Protein 2G84 (pdb70)

Sequence (371 aa):
MNNDALHIGLPPFLVQANNNEPRVLAAPEARMGYVLELVRRANIAADGGPFAAAVFERDSGLLIIAAGTNNRVVPGRCSAAHAEILALSLAQAKLDTHDLSADDGLPACELVTTSAEPCVMCFGAVIWSGVRSLVCAARSDDVVEAIGFFDEGPRPEENWMGGLEEARRGITVTTGLLRDAACALLREEYNACNNGVIIYNARCGHMNDALHIIGLPPFLVQANNEEPRVLAAPEARMGYVLELVRANIAADGGPFAAAVFEERDSGLLLIAAGTNNRVVPGRCSAAHAEILLALSLAQAKLDTHDLSSADGLPPACELVTSAEPCVMCFGAVIWSGVRSLVCAARRSDDDVEEAIGFDEGPRPEENWMGGLEARRGITVTTTGLLRDAACALLREYNAC

Radius of gyration: 19.65 Å; Cα contacts (8 Å, |Δi|>4): 923; chains: 2; bounding box: 45×40×55 Å

Organism: Nitrosomonas europaea (strain ATCC 19718 / CIP 103999 / KCTC 2705 / NBRC 14298) (NCBI:txid228410)

B-factor: mean 17.46, std 9.21, range [4.63, 61.55]

Solvent-accessible surface area: 14794 Å² total; per-residue (Å²): 133,109,77,1,10,62,9,41,16,15,116,38,0,26,116,3,31,80,87,119,68,95,35,79,46,76,92,38,15,0,24,16,0,10,98,10,2,131,18,0,40,91,25,116,3,9,2,30,0,0,0,0,0,37,90,111,56,0,64,9,5,1,0,0,0,18,22,17,98,52,37,114,3,6,6,0,33,1,13,8,0,0,5,1,11,0,0,17,97,52,93,22,58,43,0,58,31,159,76,49,47,27,0,15,0,0,3,5,6,7,0,6,0,0,0,0,0,3,0,18,52,0,12,1,95,6,0,12,0,0,0,87,11,112,22,3,79,89,35,66,62,65,8,14,37,46,15,174,107,22,50,25,24,0,85,91,106,31,7,72,27,70,42,29,25,63,93,125,49,3,16,53,25,7,162,99,43,75,82,51,91,61,142,151,190,53,80,218,83,61,103,72,87,80,1,9,31,9,36,19,15,98,38,0,38,96,3,11,69,81,133,64,95,39,72,51,75,87,42,10,0,24,17,0,13,111,8,2,107,31,0,38,78,26,116,7,8,1,26,0,0,0,0,0,35,95,113,51,0,67,16,8,0,0,0,0,15,19,18,83,44,27,93,3,7,8,0,35,1,13,8,0,0,4,1,12,0,0,48,102,55,84,21,52,43,0,42,30,152,75,40,72,17,0,14,0,1,2,5,4,10,0,7,0,0,0,0,0,3,0,16,48,0,14,3,89,4,0,8,0,0,0,95,16,94,19,4,102,85,25,71,66,72,6,17,35,43,15,170,105,22,62,19,20,0,99,94,103,49,7,82,27,65,46,21,35,63,72,112,46,3,14,47,33,8,152,86,74,87,93,138

Nearest PDB structures (foldseek):
  4lcp-assembly1_A  TM=1.002E+00  e=1.457E-38  Nitrosomonas europaea ATCC 19718
  7c3t-assembly1_B  TM=1.002E+00  e=2.987E-36  Nitrosomonas europaea ATCC 19718
  7c3u-assembly1_B  TM=1.003E+00  e=5.900E-36  Nitrosomonas europaea ATCC 19718
  4hrw-assembly1_B  TM=1.002E+00  e=7.104E-36  Nitrosomonas europaea ATCC 19718
  7c3s-assembly1_B  TM=1.000E+00  e=1.493E-35  Nitrosomonas europaea ATCC 19718

Secondary structure (DSSP, 8-state):
-TTEEEEE--HHHHHHHHS--B--SHHHHHHHHHHHHHHHHHTT--S-EEEEEETTT-BEEEEEE--TTTTT-TT--HHHHHHHHHHHHHT-S-TT-TTSPPEEEEEEE---HHHHHHHHHH--SEEEEEE-HHHHHHTT-----PPTTHHHHHHHTT-EEE--TTHHHHHHHHHHHHHH-SSS--TT-/--BTTEEEEE--HHHHHHHHS--B--SHHHHHHHHHHHHHHHHHTT--S-EEEEEETTT-BEEEEEE--TTTTT-TT--HHHHHHHHHHHHHT-S-TTSTTSPPEEEEEEEPPPHHHHHHHHHH--SEEEEEE-HHHHHTTT-----PPTTHHHHHHHTT-EEE--TTHHHHHHHHHHHHH-

Structure (mmCIF, N/CA/C/O backbone):
data_2G84
#
_entry.id   2G84
#
_cell.length_a   38.354
_cell.length_b   73.789
_cell.length_c   110.370
_cell.angle_alpha   90.00
_cell.angle_beta   90.00
_cell.angle_gamma   90.00
#
_symmetry.space_group_name_H-M   'P 21 21 21'
#
loop_
_entity.id
_entity.type
_entity.pdbx_description
1 polymer 'Cytidine and deoxycytidylate deaminase zinc-binding region'
2 non-polymer 'ZINC ION'
3 non-polymer 1,2-ETHANEDIOL
4 non-polymer BETA-MERCAPTOETHANOL
5 non-polymer 'SODIUM ION'
6 water water
#
loop_
_atom_site.group_PDB
_atom_site.id
_atom_site.type_symbol
_atom_site.label_atom_id
_atom_site.label_alt_id
_atom_site.label_comp_id
_atom_site.label_asym_id
_atom_site.label_entity_id
_atom_site.label_seq_id
_atom_site.pdbx_PDB_ins_code
_atom_site.Cartn_x
_atom_site.Cartn_y
_atom_site.Cartn_z
_atom_site.occupancy
_atom_site.B_iso_or_equiv
_atom_site.auth_seq_id
_atom_site.auth_comp_id
_atom_site.auth_asym_id
_atom_site.auth_atom_id
_atom_site.pdbx_PDB_model_num
ATOM 1 N N . MET A 1 3 ? 12.522 48.178 32.974 1.00 28.28 1 MET A N 1
ATOM 2 C CA . MET A 1 3 ? 12.698 49.452 32.219 1.00 27.96 1 MET A CA 1
ATOM 3 C C . MET A 1 3 ? 13.053 49.116 30.791 1.00 27.61 1 MET A C 1
ATOM 4 O O . MET A 1 3 ? 13.816 48.183 30.543 1.00 27.43 1 MET A O 1
ATOM 9 N N . ASN A 1 4 ? 12.542 49.874 29.827 1.00 26.60 2 ASN A N 1
ATOM 10 C CA A ASN A 1 4 ? 12.764 49.547 28.424 0.60 25.96 2 ASN A CA 1
ATOM 11 C CA B ASN A 1 4 ? 12.802 49.472 28.444 0.40 25.86 2 ASN A CA 1
ATOM 12 C C . ASN A 1 4 ? 14.194 49.854 27.921 1.00 24.68 2 ASN A C 1
ATOM 13 O O . ASN A 1 4 ? 14.606 49.373 26.873 1.00 24.94 2 ASN A O 1
ATOM 22 N N . ASP A 1 5 ? 14.944 50.672 28.665 1.00 20.86 3 ASP A N 1
ATOM 23 C CA . ASP A 1 5 ? 16.268 51.097 28.185 1.00 18.90 3 ASP A CA 1
ATOM 24 C C . ASP A 1 5 ? 17.414 50.864 29.133 1.00 16.45 3 ASP A C 1
ATOM 25 O O . ASP A 1 5 ? 18.463 51.513 29.025 1.00 16.52 3 ASP A O 1
ATOM 30 N N . ALA A 1 6 ? 17.255 49.934 30.073 1.00 14.46 4 ALA A N 1
ATOM 31 C CA . ALA A 1 6 ? 18.359 49.712 31.028 1.00 13.79 4 ALA A CA 1
ATOM 32 C C . ALA A 1 6 ? 18.129 48.428 31.783 1.00 13.81 4 ALA A C 1
ATOM 33 O O . ALA A 1 6 ? 16.986 47.999 31.910 1.00 14.14 4 ALA A O 1
ATOM 35 N N . LEU A 1 7 ? 19.221 47.867 32.309 1.00 13.38 5 LEU A N 1
ATOM 36 C CA . LEU A 1 7 ? 19.081 46.892 33.378 1.00 13.13 5 LEU A CA 1
ATOM 37 C C . LEU A 1 7 ? 19.114 47.714 34.654 1.00 13.53 5 LEU A C 1
ATOM 38 O O . LEU A 1 7 ? 20.064 48.463 34.875 1.00 15.30 5 LEU A O 1
ATOM 43 N N . HIS A 1 8 ? 18.073 47.575 35.455 1.00 13.38 6 HIS A N 1
ATOM 44 C CA . HIS A 1 8 ? 17.910 48.430 36.623 1.00 13.95 6 HIS A CA 1
ATOM 45 C C . HIS A 1 8 ? 17.524 47.575 37.804 1.00 14.55 6 HIS A C 1
ATOM 46 O O . HIS A 1 8 ? 16.399 47.047 37.859 1.00 17.20 6 HIS A O 1
ATOM 53 N N . ILE A 1 9 ? 18.461 47.421 38.740 1.00 14.29 7 ILE A N 1
ATOM 54 C CA . ILE A 1 9 ? 18.237 46.622 39.940 1.00 14.65 7 ILE A CA 1
ATOM 55 C C . ILE A 1 9 ? 18.094 47.622 41.114 1.00 14.06 7 ILE A C 1
ATOM 56 O O . ILE A 1 9 ? 19.063 48.240 41.539 1.00 14.67 7 ILE A O 1
ATOM 61 N N . GLY A 1 10 ? 16.860 47.837 41.553 1.00 15.60 8 GLY A N 1
ATOM 62 C CA . GLY A 1 10 ? 16.581 48.746 42.668 1.00 15.51 8 GLY A CA 1
ATOM 63 C C . GLY A 1 10 ? 17.156 48.215 43.973 1.00 14.50 8 GLY A C 1
ATOM 64 O O . GLY A 1 10 ? 17.229 46.988 44.205 1.00 16.96 8 GLY A O 1
ATOM 65 N N . LEU A 1 11 ? 17.579 49.145 44.829 1.00 13.76 9 LEU A N 1
ATOM 66 C CA . LEU A 1 11 ? 18.114 48.763 46.144 1.00 12.60 9 LEU A CA 1
ATOM 67 C C . LEU A 1 11 ? 17.082 49.127 47.215 1.00 12.34 9 LEU A C 1
ATOM 68 O O . LEU A 1 11 ? 16.508 50.210 47.157 1.00 13.71 9 LEU A O 1
ATOM 73 N N . PRO A 1 12 ? 16.866 48.239 48.197 1.00 11.86 10 PRO A N 1
ATOM 74 C CA . PRO A 1 12 ? 15.964 48.584 49.316 1.00 12.34 10 PRO A CA 1
ATOM 75 C C . PRO A 1 12 ? 16.526 49.757 50.126 1.00 11.47 10 PRO A C 1
ATOM 76 O O . PRO A 1 12 ? 17.754 50.001 50.124 1.00 11.54 10 PRO A O 1
ATOM 80 N N . PRO A 1 13 ? 15.662 50.485 50.838 1.00 11.73 11 PRO A N 1
ATOM 81 C CA . PRO A 1 13 ? 16.166 51.647 51.603 1.00 11.61 11 PRO A CA 1
ATOM 82 C C . PRO A 1 13 ? 17.350 51.365 52.523 1.00 11.62 11 PRO A C 1
ATOM 83 O O . PRO A 1 13 ? 18.267 52.184 52.541 1.00 10.95 11 PRO A O 1
ATOM 87 N N . PHE A 1 14 ? 17.387 50.239 53.244 1.00 10.20 12 PHE A N 1
ATOM 88 C CA . PHE A 1 14 ? 18.549 50.021 54.123 1.00 10.44 12 PHE A CA 1
ATOM 89 C C . PHE A 1 14 ? 19.840 49.954 53.328 1.00 10.46 12 PHE A C 1
ATOM 90 O O . PHE A 1 14 ? 20.895 50.316 53.841 1.00 10.53 12 PHE A O 1
ATOM 98 N N . LEU A 1 15 ? 19.760 49.457 52.089 1.00 9.81 13 LEU A N 1
ATOM 99 C CA . LEU A 1 15 ? 20.963 49.278 51.282 1.00 9.99 13 LEU A CA 1
ATOM 100 C C . LEU A 1 15 ? 21.355 50.606 50.653 1.00 10.32 13 LEU A C 1
ATOM 101 O O . LEU A 1 15 ? 22.550 50.903 50.530 1.00 11.58 13 LEU A O 1
ATOM 106 N N . VAL A 1 16 ? 20.376 51.457 50.325 1.00 10.11 14 VAL A N 1
ATOM 107 C CA . VAL A 1 16 ? 20.688 52.834 49.937 1.00 10.50 14 VAL A CA 1
ATOM 108 C C . VAL A 1 16 ? 21.376 53.563 51.104 1.00 10.60 14 VAL A C 1
ATOM 109 O O . VAL A 1 16 ? 22.401 54.246 50.918 1.00 11.70 14 VAL A O 1
ATOM 113 N N . GLN A 1 17 ? 20.82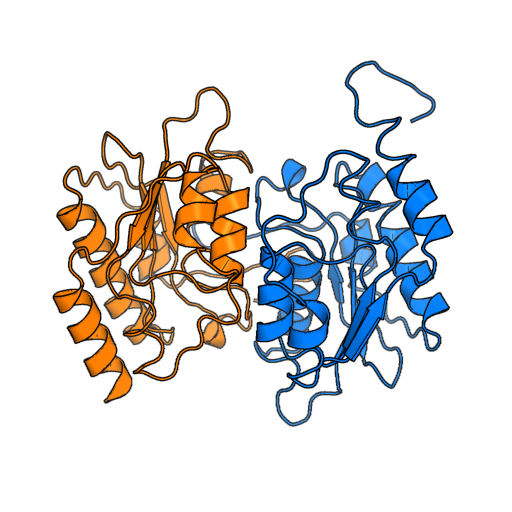5 53.422 52.312 1.00 10.34 15 GLN A N 1
ATOM 114 C CA . GLN A 1 17 ? 21.431 54.030 53.492 1.00 10.88 15 GLN A CA 1
ATOM 115 C C . GLN A 1 17 ? 22.901 53.556 53.644 1.00 11.15 15 GLN A C 1
ATOM 116 O O . GLN A 1 17 ? 23.791 54.355 53.908 1.00 12.57 15 GLN A O 1
ATOM 122 N N . ALA A 1 18 ? 23.133 52.247 53.476 1.00 10.73 16 ALA A N 1
ATOM 123 C CA . ALA A 1 18 ? 24.478 51.679 53.645 1.00 11.17 16 ALA A CA 1
ATOM 124 C C . ALA A 1 18 ? 25.450 52.285 52.646 1.00 12.42 16 ALA A C 1
ATOM 125 O O . ALA A 1 18 ? 26.612 52.514 52.978 1.00 14.45 16 ALA A O 1
ATOM 127 N N . ASN A 1 19 ? 24.973 52.509 51.411 1.00 11.25 17 ASN A N 1
ATOM 128 C CA A ASN A 1 19 ? 25.796 53.011 50.309 0.60 12.06 17 ASN A CA 1
ATOM 129 C CA B ASN A 1 19 ? 25.852 53.035 50.377 0.40 12.64 17 ASN A CA 1
ATOM 130 C C . ASN A 1 19 ? 25.980 54.539 50.377 1.00 13.44 17 ASN A C 1
ATOM 131 O O . ASN A 1 19 ? 26.867 55.070 49.713 1.00 16.19 17 ASN A O 1
ATOM 140 N N . ASN A 1 20 ? 25.156 55.216 51.169 1.00 12.46 18 ASN A N 1
ATOM 141 C CA . ASN A 1 20 ? 25.251 56.675 51.274 1.00 13.10 18 ASN A CA 1
ATOM 142 C C . ASN A 1 20 ? 26.167 57.145 52.391 1.00 14.49 18 ASN A C 1
ATOM 143 O O . ASN A 1 20 ? 26.769 58.216 52.264 1.00 17.36 18 ASN A O 1
ATOM 148 N N . GLU A 1 21 ? 26.242 56.395 53.482 1.00 15.17 19 GLU A N 1
ATOM 149 C CA . GLU A 1 21 ? 26.914 56.887 54.667 1.00 16.14 19 GLU A CA 1
ATOM 150 C C . GLU A 1 21 ? 28.416 56.570 54.711 1.00 14.30 19 GLU A C 1
ATOM 151 O O . GLU A 1 21 ? 28.799 55.400 54.568 1.00 14.64 19 GLU A O 1
ATOM 157 N N . PRO A 1 22 ? 29.292 57.611 54.812 1.00 15.40 20 PRO A N 1
ATOM 158 C CA . PRO A 1 22 ? 30.697 57.275 55.014 1.00 14.54 20 PRO A CA 1
ATOM 159 C C . PRO A 1 22 ? 30.939 56.374 56.251 1.00 14.54 20 PRO A C 1
ATOM 160 O O . PRO A 1 22 ? 30.403 56.598 57.339 1.00 15.30 20 PRO A O 1
ATOM 164 N N . ARG A 1 23 ? 31.808 55.378 56.098 1.00 11.34 21 ARG A N 1
ATOM 165 C CA . ARG A 1 23 ? 32.043 54.418 57.166 1.00 12.17 21 ARG A CA 1
ATOM 166 C C . ARG A 1 23 ? 33.431 53.841 56.961 1.00 11.04 21 ARG A C 1
ATOM 167 O O . ARG A 1 23 ? 33.802 53.458 55.833 1.00 10.72 21 ARG A O 1
ATOM 175 N N . VAL A 1 24 ? 34.154 53.723 58.058 1.00 11.05 22 VAL A N 1
ATOM 176 C CA . VAL A 1 24 ? 35.531 53.174 58.017 1.00 10.86 22 VAL A CA 1
ATOM 177 C C . VAL A 1 24 ? 35.631 52.070 59.069 1.00 11.08 22 VAL A C 1
ATOM 178 O O . VAL A 1 24 ? 35.287 52.303 60.252 1.00 12.43 22 VAL A O 1
ATOM 182 N N . LEU A 1 25 ? 35.996 50.861 58.651 1.00 10.08 23 LEU A N 1
ATOM 183 C CA . LEU A 1 25 ? 36.038 49.706 59.569 1.00 10.82 23 LEU A CA 1
ATOM 184 C C . LEU A 1 25 ? 37.401 49.033 59.351 1.00 10.88 23 LEU A C 1
ATOM 185 O O . LEU A 1 25 ? 37.628 48.439 58.309 1.00 11.63 23 LEU A O 1
ATOM 190 N N . ALA A 1 26 ? 38.309 49.155 60.315 1.00 11.53 24 ALA A N 1
ATOM 191 C CA . ALA A 1 26 ? 39.699 48.715 60.098 1.00 12.27 24 ALA A CA 1
ATOM 192 C C . ALA A 1 26 ? 39.828 47.207 60.201 1.00 12.25 24 ALA A C 1
ATOM 193 O O . ALA A 1 26 ? 40.344 46.584 59.274 1.00 13.56 24 ALA A O 1
ATOM 195 N N . ALA A 1 27 ? 39.405 46.617 61.316 1.00 12.02 25 ALA A N 1
ATOM 196 C CA . ALA A 1 27 ? 39.627 45.191 61.540 1.00 12.16 25 ALA A CA 1
ATOM 197 C C . ALA A 1 27 ? 38.768 44.324 60.630 1.00 10.93 25 ALA A C 1
ATOM 198 O O . ALA A 1 27 ? 37.605 44.683 60.350 1.00 10.90 25 ALA A O 1
ATOM 200 N N . PRO A 1 28 ? 39.283 43.139 60.232 1.00 11.18 26 PRO A N 1
ATOM 201 C CA . PRO A 1 28 ? 38.451 42.192 59.477 1.00 11.23 26 PRO A CA 1
ATOM 202 C C . PRO A 1 28 ? 37.124 41.916 60.153 1.00 10.82 26 PRO A C 1
ATOM 203 O O . PRO A 1 28 ? 36.080 41.856 59.473 1.00 9.67 26 PRO A O 1
ATOM 207 N N . GLU A 1 29 ? 37.146 41.730 61.462 1.00 9.44 27 GLU A N 1
ATOM 208 C CA . GLU A 1 29 ? 35.921 41.403 62.184 1.00 9.68 27 GLU A CA 1
ATOM 209 C C . GLU A 1 29 ? 34.941 42.568 62.154 1.00 9.02 27 GLU A C 1
ATOM 210 O O . GLU A 1 29 ? 33.732 42.353 62.210 1.00 9.22 27 GLU A O 1
ATOM 216 N N . ALA A 1 30 ? 35.461 43.801 62.160 1.00 8.82 28 ALA A N 1
ATOM 217 C CA . ALA A 1 30 ? 34.582 44.980 62.068 1.00 9.33 28 ALA A CA 1
ATOM 218 C C . ALA A 1 30 ? 33.908 45.011 60.695 1.00 7.78 28 ALA A C 1
ATOM 219 O O . ALA A 1 30 ? 32.700 45.265 60.588 1.00 9.48 28 ALA A O 1
ATOM 221 N N . ARG A 1 31 ? 34.696 44.742 59.643 1.00 8.07 29 ARG A N 1
ATOM 222 C CA . ARG A 1 31 ? 34.121 44.755 58.299 1.00 8.16 29 ARG A CA 1
ATOM 223 C C . ARG A 1 31 ? 33.033 43.686 58.177 1.00 7.87 29 ARG A C 1
ATOM 224 O O . ARG A 1 31 ? 31.925 43.930 57.649 1.00 8.65 29 ARG A O 1
ATOM 232 N N . MET A 1 32 ? 33.351 42.475 58.622 1.00 7.83 30 MET A N 1
ATOM 233 C CA . MET A 1 32 ? 32.407 41.367 58.503 1.00 7.48 30 MET A CA 1
ATOM 234 C C . MET A 1 32 ? 31.190 41.578 59.413 1.00 7.88 30 MET A C 1
ATOM 235 O O . MET A 1 32 ? 30.073 41.217 59.030 1.00 8.13 30 MET A O 1
ATOM 240 N N . GLY A 1 33 ? 31.392 42.184 60.585 1.00 8.76 31 GLY A N 1
ATOM 241 C CA . GLY A 1 33 ? 30.256 42.412 61.480 1.00 9.18 31 GLY A CA 1
ATOM 242 C C . GLY A 1 33 ? 29.241 43.291 60.748 1.00 7.90 31 GLY A C 1
ATOM 243 O O . GLY A 1 33 ? 28.033 43.060 60.819 1.00 8.60 31 GLY A O 1
ATOM 244 N N . TYR A 1 34 ? 29.722 44.305 60.005 1.00 8.74 32 TYR A N 1
ATOM 245 C CA . TYR A 1 34 ? 28.811 45.194 59.270 1.00 7.64 32 TYR A CA 1
ATOM 246 C C . TYR A 1 34 ? 28.124 44.440 58.141 1.00 7.94 32 TYR A C 1
ATOM 247 O O . TYR A 1 34 ? 26.898 44.574 57.936 1.00 8.32 32 TYR A O 1
ATOM 256 N N . VAL A 1 35 ? 28.896 43.635 57.428 1.00 7.51 33 VAL A N 1
ATOM 257 C CA . VAL A 1 35 ? 28.291 42.857 56.352 1.00 7.87 33 VAL A CA 1
ATOM 258 C C . VAL A 1 35 ? 27.161 41.935 56.901 1.00 7.76 33 VAL A C 1
ATOM 259 O O . VAL A 1 35 ? 26.099 41.769 56.261 1.00 7.80 33 VAL A O 1
ATOM 263 N N . LEU A 1 36 ? 27.400 41.285 58.044 1.00 8.19 34 LEU A N 1
ATOM 264 C CA . LEU A 1 36 ? 26.375 40.434 58.616 1.00 8.51 34 LEU A CA 1
ATOM 265 C C . LEU A 1 36 ? 25.151 41.231 59.121 1.00 9.33 34 LEU A C 1
ATOM 266 O O . LEU A 1 36 ? 24.029 40.680 59.122 1.00 10.07 34 LEU A O 1
ATOM 271 N N . GLU A 1 37 ? 25.327 42.497 59.524 1.00 9.09 35 GLU A N 1
ATOM 272 C CA . GLU A 1 37 ? 24.158 43.364 59.814 1.00 9.67 35 GLU A CA 1
ATOM 273 C C . GLU A 1 37 ? 23.314 43.518 58.551 1.00 9.24 35 GLU A C 1
ATOM 274 O O . GLU A 1 37 ? 22.079 43.542 58.599 1.00 10.37 35 GLU A O 1
ATOM 280 N N . LEU A 1 38 ? 23.990 43.664 57.404 1.00 8.14 36 LEU A N 1
ATOM 281 C CA . LEU A 1 38 ? 23.244 43.805 56.164 1.00 8.20 36 LEU A CA 1
ATOM 282 C C . LEU A 1 38 ? 22.523 42.501 55.764 1.00 8.39 36 LEU A C 1
ATOM 283 O O . LEU A 1 38 ? 21.445 42.577 55.168 1.00 9.49 36 LEU A O 1
ATOM 288 N N . VAL A 1 39 ? 23.079 41.333 56.107 1.00 8.60 37 VAL A N 1
ATOM 289 C CA . VAL A 1 39 ? 22.365 40.077 55.880 1.00 8.53 37 VAL A CA 1
ATOM 290 C C . VAL A 1 39 ? 21.032 40.118 56.639 1.00 9.92 37 VAL A C 1
ATOM 291 O O . VAL A 1 39 ? 19.972 39.863 56.057 1.00 10.46 37 VAL A O 1
ATOM 295 N N . ARG A 1 40 ? 21.086 40.475 57.934 1.00 10.09 38 ARG A N 1
ATOM 296 C CA A ARG A 1 40 ? 19.846 40.429 58.718 0.50 11.26 38 ARG A CA 1
ATOM 297 C CA B ARG A 1 40 ? 19.870 40.486 58.761 0.50 11.43 38 ARG A CA 1
ATOM 298 C C . ARG A 1 40 ? 18.830 41.451 58.169 1.00 11.01 38 ARG A C 1
ATOM 299 O O . ARG A 1 40 ? 17.620 41.147 58.021 1.00 12.64 38 ARG A O 1
ATOM 314 N N . ALA A 1 41 ? 19.290 42.649 57.819 1.00 10.63 39 ALA A N 1
ATOM 315 C CA . ALA A 1 41 ? 18.360 43.630 57.236 1.00 11.01 39 ALA A CA 1
ATOM 316 C C . ALA A 1 41 ? 17.810 43.142 55.896 1.00 11.07 39 ALA A C 1
ATOM 317 O O . ALA A 1 41 ? 16.637 43.374 55.555 1.00 13.04 39 ALA A O 1
ATOM 319 N N . ASN A 1 42 ? 18.624 42.428 55.134 1.00 10.22 40 ASN A N 1
ATOM 320 C CA . ASN A 1 42 ? 18.150 41.961 53.819 1.00 11.02 40 ASN A CA 1
ATOM 321 C C . ASN A 1 42 ? 17.050 40.917 53.966 1.00 11.68 40 ASN A C 1
ATOM 322 O O . ASN A 1 42 ? 16.097 40.891 53.190 1.00 13.29 40 ASN A O 1
ATOM 327 N N . ILE A 1 43 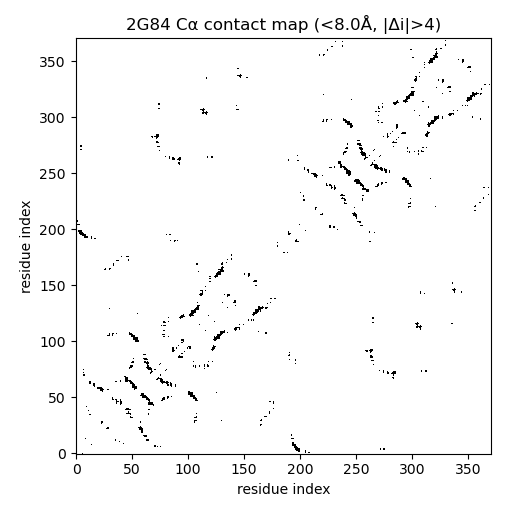? 17.220 40.024 54.920 1.00 11.93 41 ILE A N 1
ATOM 328 C CA . ILE A 1 43 ? 16.206 38.968 55.143 1.00 14.49 41 ILE A CA 1
ATOM 329 C C . ILE A 1 43 ? 14.862 39.635 55.506 1.00 16.07 41 ILE A C 1
ATOM 330 O O . ILE A 1 43 ? 13.787 39.221 55.018 1.00 17.49 41 ILE A O 1
ATOM 335 N N . ALA A 1 44 ? 14.926 40.684 56.324 1.00 15.86 42 ALA A N 1
ATOM 336 C CA . ALA A 1 44 ? 13.704 41.397 56.725 1.00 17.36 42 ALA A CA 1
ATOM 337 C C . ALA A 1 44 ? 13.043 42.118 55.529 1.00 17.30 42 ALA A C 1
ATOM 338 O O . ALA A 1 44 ? 11.843 42.438 55.556 1.00 21.29 42 ALA A O 1
ATOM 340 N N . ALA A 1 45 ? 13.825 42.368 54.472 1.00 15.64 43 ALA A N 1
ATOM 341 C CA . ALA A 1 45 ? 13.363 43.012 53.250 1.00 15.87 43 ALA A CA 1
ATOM 342 C C . ALA A 1 45 ? 13.204 41.981 52.096 1.00 14.04 43 ALA A C 1
ATOM 343 O O . ALA A 1 45 ? 13.448 42.299 50.930 1.00 15.72 43 ALA A O 1
ATOM 345 N N . ASP A 1 46 ? 12.819 40.745 52.422 1.00 14.98 44 ASP A N 1
ATOM 346 C CA . ASP A 1 46 ? 12.421 39.726 51.415 1.00 14.80 44 ASP A CA 1
ATOM 347 C C . ASP A 1 46 ? 13.573 39.188 50.569 1.00 14.77 44 ASP A C 1
ATOM 348 O O . ASP A 1 46 ? 13.344 38.513 49.554 1.00 15.75 44 ASP A O 1
ATOM 353 N N . GLY A 1 47 ? 14.801 39.466 50.983 1.00 14.15 45 GLY A N 1
ATOM 354 C CA . GLY A 1 47 ? 15.967 38.989 50.211 1.00 13.67 45 GLY A CA 1
ATOM 355 C C . GLY A 1 47 ? 16.588 37.724 50.768 1.00 13.52 45 GLY A C 1
ATOM 356 O O . GLY A 1 47 ? 16.245 37.277 51.882 1.00 13.50 45 GLY A O 1
ATOM 357 N N . GLY A 1 48 ? 17.526 37.140 50.014 1.00 11.65 46 GLY A N 1
ATOM 358 C CA . GLY A 1 48 ? 18.236 35.983 50.523 1.00 12.01 46 GLY A CA 1
ATOM 359 C C . GLY A 1 48 ? 19.227 36.324 51.637 1.00 10.27 46 GLY A C 1
ATOM 360 O O . GLY A 1 48 ? 19.573 37.496 51.826 1.00 10.49 46 GLY A O 1
ATOM 361 N N . PRO A 1 49 ? 19.672 35.315 52.383 1.00 10.25 47 PRO A N 1
ATOM 362 C CA . PRO A 1 49 ? 20.509 35.567 53.555 1.00 9.93 47 PRO A CA 1
ATOM 363 C C . PRO A 1 49 ? 21.997 35.803 53.197 1.00 9.25 47 PRO A C 1
ATOM 364 O O . PRO A 1 49 ? 22.871 35.102 53.702 1.00 9.44 47 PRO A O 1
ATOM 368 N N . PHE A 1 50 ? 22.235 36.784 52.319 1.00 8.28 48 PHE A N 1
ATOM 369 C CA . PHE A 1 50 ? 23.590 37.032 51.805 1.00 8.07 48 PHE A CA 1
ATOM 370 C C . PHE A 1 50 ? 23.801 38.502 51.619 1.00 7.43 48 PHE A C 1
ATOM 371 O O . PHE A 1 50 ? 22.926 39.224 51.100 1.00 9.30 48 PHE A O 1
ATOM 379 N N . ALA A 1 51 ? 25.008 38.944 51.978 1.00 7.14 49 ALA A N 1
ATOM 380 C CA . ALA A 1 51 ? 25.398 40.350 51.783 1.00 6.39 49 ALA A CA 1
ATOM 381 C C . ALA A 1 51 ? 26.897 40.397 51.559 1.00 7.05 49 ALA A C 1
ATOM 382 O O . ALA A 1 51 ? 27.621 39.453 51.917 1.00 7.89 49 ALA A O 1
ATOM 384 N N . ALA A 1 52 ? 27.359 41.500 50.961 1.00 6.21 50 ALA A N 1
ATOM 385 C CA . ALA A 1 52 ? 28.787 41.660 50.715 1.00 6.05 50 ALA A CA 1
ATOM 386 C C . ALA A 1 52 ? 29.085 43.143 50.596 1.00 6.91 50 ALA A C 1
ATOM 387 O O . ALA A 1 52 ? 28.167 43.959 50.345 1.00 8.51 50 ALA A O 1
ATOM 389 N N . ALA A 1 53 ? 30.349 43.525 50.790 1.00 6.85 51 ALA A N 1
ATOM 390 C CA . ALA A 1 53 ? 30.678 44.942 50.646 1.00 6.35 51 ALA A CA 1
ATOM 391 C C . ALA A 1 53 ? 32.115 45.034 50.139 1.00 6.75 51 ALA A C 1
ATOM 392 O O . ALA A 1 53 ? 32.973 44.220 50.479 1.00 8.20 51 ALA A O 1
ATOM 394 N N . VAL A 1 54 ? 32.365 46.067 49.334 1.00 7.32 52 VAL A N 1
ATOM 395 C CA . VAL A 1 54 ? 33.708 46.376 48.877 1.00 7.35 52 VAL A CA 1
ATOM 396 C C . VAL A 1 54 ? 34.266 47.474 49.775 1.00 7.57 52 VAL A C 1
ATOM 397 O O . VAL A 1 54 ? 33.621 48.510 49.970 1.00 8.79 52 VAL A O 1
ATOM 401 N N . PHE A 1 55 ? 35.463 47.213 50.321 1.00 8.09 53 PHE A N 1
ATOM 402 C CA . PHE A 1 55 ? 36.189 48.159 51.158 1.00 8.42 53 PHE A CA 1
ATOM 403 C C . PHE A 1 55 ? 37.529 48.480 50.510 1.00 8.55 53 PHE A C 1
ATOM 404 O O . PHE A 1 55 ? 38.063 47.682 49.743 1.00 9.51 53 PHE A O 1
ATOM 412 N N . GLU A 1 56 ? 38.061 49.660 50.827 1.00 8.33 54 GLU A N 1
ATOM 413 C CA . GLU A 1 56 ? 39.490 49.874 50.586 1.00 9.33 54 GLU A CA 1
ATOM 414 C C . GLU A 1 56 ? 40.224 48.893 51.502 1.00 9.66 54 GLU A C 1
ATOM 415 O O . GLU A 1 56 ? 40.058 48.926 52.733 1.00 10.45 54 GLU A O 1
ATOM 421 N N . ARG A 1 57 ? 41.020 48.004 50.916 1.00 9.62 55 ARG A N 1
ATOM 422 C CA . ARG A 1 57 ? 41.664 46.958 51.699 1.00 9.66 55 ARG A CA 1
ATOM 423 C C . ARG A 1 57 ? 42.494 47.493 52.859 1.00 10.70 55 ARG A C 1
ATOM 424 O O . ARG A 1 57 ? 42.461 46.931 53.959 1.00 11.72 55 ARG A O 1
ATOM 432 N N . ASP A 1 58 ? 43.233 48.578 52.603 1.00 10.96 56 ASP A N 1
ATOM 433 C CA . ASP A 1 58 ? 44.243 49.044 53.550 1.00 12.45 56 ASP A CA 1
ATOM 434 C C . ASP A 1 58 ? 43.808 50.228 54.404 1.00 13.33 56 ASP A C 1
ATOM 435 O O . ASP A 1 58 ? 44.573 50.643 55.275 1.00 17.09 56 ASP A O 1
ATOM 440 N N . SER A 1 59 ? 42.679 50.850 54.114 1.00 12.46 57 SER A N 1
ATOM 441 C CA . SER A 1 59 ? 42.178 51.945 54.982 1.00 12.36 57 SER A CA 1
ATOM 442 C C . SER A 1 59 ? 40.899 51.569 55.728 1.00 12.61 57 SER A C 1
ATOM 443 O O . SER A 1 59 ? 40.590 52.187 56.725 1.00 13.74 57 SER A O 1
ATOM 446 N N . GLY A 1 60 ? 40.144 50.589 55.217 1.00 10.69 58 GLY A N 1
ATOM 447 C CA . GLY A 1 60 ? 38.863 50.218 55.818 1.00 10.43 58 GLY A CA 1
ATOM 448 C C . GLY A 1 60 ? 37.675 51.061 55.345 1.00 9.14 58 GLY A C 1
ATOM 449 O O . GLY A 1 60 ? 36.580 50.871 55.852 1.00 9.57 58 GLY A O 1
ATOM 450 N N . LEU A 1 61 ? 37.894 52.011 54.438 1.00 9.46 59 LEU A N 1
ATOM 451 C CA . LEU A 1 61 ? 36.790 52.819 53.943 1.00 9.52 59 LEU A CA 1
ATOM 452 C C . LEU A 1 61 ? 35.823 51.957 53.155 1.00 8.99 59 LEU A C 1
ATOM 453 O O . LEU A 1 61 ? 36.222 51.240 52.225 1.00 10.21 59 LEU A O 1
ATOM 458 N N . LEU A 1 62 ? 34.541 52.020 53.526 1.00 9.17 60 LEU A N 1
ATOM 459 C CA . LEU A 1 62 ? 33.517 51.332 52.761 1.00 9.10 60 LEU A CA 1
ATOM 460 C C . LEU A 1 62 ? 33.309 52.024 51.406 1.00 9.39 60 LEU A C 1
ATOM 461 O O . LEU A 1 62 ? 33.130 53.256 51.354 1.00 10.76 60 LEU A O 1
ATOM 466 N N . ILE A 1 63 ? 33.324 51.241 50.318 1.00 9.04 61 ILE A N 1
ATOM 467 C CA A ILE A 1 63 ? 33.054 51.795 48.996 0.60 9.45 61 ILE A CA 1
ATOM 468 C CA B ILE A 1 63 ? 33.064 51.759 48.973 0.40 9.68 61 ILE A CA 1
ATOM 469 C C . ILE A 1 63 ? 31.609 51.507 48.559 1.00 9.31 61 ILE A C 1
ATOM 470 O O . ILE A 1 63 ? 30.900 52.425 48.146 1.00 10.23 61 ILE A O 1
ATOM 479 N N . ALA A 1 64 ? 31.159 50.258 48.677 1.00 8.65 62 ALA A N 1
ATOM 480 C CA . ALA A 1 64 ? 29.782 49.938 48.318 1.00 8.57 62 ALA A CA 1
ATOM 481 C C . ALA A 1 64 ? 29.364 48.636 48.955 1.00 8.36 62 ALA A C 1
ATOM 482 O O . ALA A 1 64 ? 30.189 47.816 49.273 1.00 11.17 62 ALA A O 1
ATOM 484 N N . ALA A 1 65 ? 28.069 48.443 49.111 1.00 8.49 63 ALA A N 1
ATOM 485 C CA . ALA A 1 65 ? 27.536 47.236 49.697 1.00 7.65 63 ALA A CA 1
ATOM 486 C C . ALA A 1 65 ? 26.445 46.683 48.768 1.00 7.85 63 ALA A C 1
ATOM 487 O O . ALA A 1 65 ? 25.747 47.432 48.082 1.00 9.22 63 ALA A O 1
ATOM 489 N N . GLY A 1 66 ? 26.290 45.369 48.792 1.00 7.30 64 GLY A N 1
ATOM 490 C CA . GLY A 1 66 ? 25.260 44.701 47.998 1.00 7.81 64 GLY A CA 1
ATOM 491 C C . GLY A 1 66 ? 24.638 43.581 48.806 1.00 7.47 64 GLY A C 1
ATOM 492 O O . GLY A 1 66 ? 25.233 43.077 49.797 1.00 9.37 64 GLY A O 1
ATOM 493 N N . THR A 1 67 ? 23.418 43.176 48.422 1.00 8.17 65 THR A N 1
ATOM 494 C CA . THR A 1 67 ? 22.786 42.037 49.087 1.00 8.20 65 THR A CA 1
ATOM 495 C C . THR A 1 67 ? 22.076 41.195 48.037 1.00 7.95 65 THR A C 1
ATOM 496 O O . THR A 1 67 ? 21.917 41.651 46.903 1.00 9.11 65 THR A O 1
ATOM 500 N N . ASN A 1 68 ? 21.702 39.959 48.387 1.00 8.16 66 ASN A N 1
ATOM 501 C CA A ASN A 1 68 ? 20.964 39.130 47.443 0.60 8.02 66 ASN A CA 1
ATOM 502 C CA B ASN A 1 68 ? 20.944 39.147 47.424 0.40 8.25 66 ASN A CA 1
ATOM 503 C C . ASN A 1 68 ? 19.555 39.709 47.222 1.00 8.74 66 ASN A C 1
ATOM 504 O O . ASN A 1 68 ? 18.765 39.772 48.168 1.00 9.97 66 ASN A O 1
ATOM 513 N N . ARG A 1 69 ? 19.259 40.105 45.987 1.00 8.28 67 ARG A N 1
ATOM 514 C CA . ARG A 1 69 ? 17.955 40.624 45.611 1.00 8.75 67 ARG A CA 1
ATOM 515 C C . ARG A 1 69 ? 17.348 39.772 44.483 1.00 9.61 67 ARG A C 1
ATOM 516 O O . ARG A 1 69 ? 16.529 40.274 43.704 1.00 11.24 67 ARG A O 1
ATOM 524 N N . VAL A 1 70 ? 17.765 38.513 44.400 1.00 9.37 68 VAL A N 1
ATOM 525 C CA . VAL A 1 70 ? 17.366 37.627 43.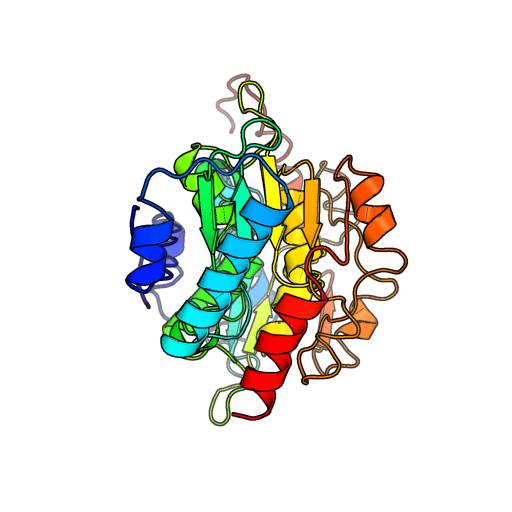282 1.00 8.66 68 VAL A CA 1
ATOM 526 C C . VAL A 1 70 ? 15.859 37.484 43.130 1.00 9.59 68 VAL A C 1
ATOM 527 O O . VAL A 1 70 ? 15.293 37.736 42.040 1.00 10.72 68 VAL A O 1
ATOM 531 N N . VAL A 1 71 ? 15.194 37.063 44.206 1.00 10.02 69 VAL A N 1
ATOM 532 C CA . VAL A 1 71 ? 13.759 36.763 44.080 1.00 10.59 69 VAL A CA 1
ATOM 533 C C . VAL A 1 71 ? 12.931 38.059 44.017 1.00 10.32 69 VAL A C 1
ATOM 534 O O . VAL A 1 71 ? 12.138 38.225 43.066 1.00 11.14 69 VAL A O 1
ATOM 538 N N . PRO A 1 72 ? 13.073 38.969 45.002 1.00 10.78 70 PRO A N 1
ATOM 539 C CA . PRO A 1 72 ? 12.280 40.202 44.909 1.00 11.62 70 PRO A CA 1
ATOM 540 C C . PRO A 1 72 ? 12.660 41.085 43.719 1.00 12.76 70 PRO A C 1
ATOM 541 O O . PRO A 1 72 ? 11.786 41.764 43.161 1.00 14.50 70 PRO A O 1
ATOM 545 N N . GLY A 1 73 ? 13.927 41.053 43.300 1.00 11.80 71 GLY A N 1
ATOM 546 C CA . GLY A 1 73 ? 14.334 41.871 42.173 1.00 11.59 71 GLY A CA 1
ATOM 547 C C . GLY A 1 73 ? 14.133 41.184 40.821 1.00 11.04 71 GLY A C 1
ATOM 548 O O . GLY A 1 73 ? 14.453 41.771 39.778 1.00 12.14 71 GLY A O 1
ATOM 549 N N . ARG A 1 74 ? 13.668 39.935 40.821 1.00 10.92 72 ARG A N 1
ATOM 550 C CA . ARG A 1 74 ? 13.396 39.215 39.547 1.00 10.59 72 ARG A CA 1
ATOM 551 C C . ARG A 1 74 ? 14.661 39.205 38.672 1.00 10.88 72 ARG A C 1
ATOM 552 O O . ARG A 1 74 ? 14.608 39.492 37.484 1.00 11.04 72 ARG A O 1
ATOM 560 N N . CYS A 1 75 ? 15.784 38.795 39.261 1.00 9.15 73 CYS A N 1
ATOM 561 C CA . CYS A 1 75 ? 17.076 38.879 38.553 1.00 10.07 73 CYS A CA 1
ATOM 562 C C . CYS A 1 75 ? 18.006 37.828 39.138 1.00 9.50 73 CYS A C 1
ATOM 563 O O . CYS A 1 75 ? 18.474 37.985 40.273 1.00 9.81 73 CYS A O 1
ATOM 566 N N . SER A 1 76 ? 18.241 36.728 38.415 1.00 10.18 74 SER A N 1
ATOM 567 C CA . SER A 1 76 ? 19.037 35.653 38.975 1.00 10.15 74 SER A CA 1
ATOM 568 C C . SER A 1 76 ? 20.492 36.074 39.171 1.00 9.27 74 SER A C 1
ATOM 569 O O . SER A 1 76 ? 21.195 35.438 39.972 1.00 11.09 74 SER A O 1
ATOM 572 N N . ALA A 1 77 ? 20.935 37.122 38.473 1.00 9.04 75 ALA A N 1
ATOM 573 C CA . ALA A 1 77 ? 22.338 37.600 38.631 1.00 9.08 75 ALA A CA 1
ATOM 574 C C . ALA A 1 77 ? 22.526 38.490 39.839 1.00 9.05 75 ALA A C 1
ATOM 575 O O . ALA A 1 77 ? 23.667 38.870 40.122 1.00 9.85 75 ALA A O 1
ATOM 577 N N . ALA A 1 78 ? 21.430 38.853 40.529 1.00 8.72 76 ALA A N 1
ATOM 578 C CA . ALA A 1 78 ? 21.504 39.863 41.612 1.00 8.58 76 ALA A CA 1
ATOM 579 C C . ALA A 1 78 ? 21.962 39.235 42.943 1.00 7.80 76 ALA A C 1
ATOM 580 O O . ALA A 1 78 ? 21.337 39.399 44.018 1.00 8.76 76 ALA A O 1
ATOM 582 N N . HIS A 1 79 ? 23.074 38.507 42.872 1.00 8.23 77 HIS A N 1
ATOM 583 C CA . HIS A 1 79 ? 23.742 38.057 44.076 1.00 7.36 77 HIS A CA 1
ATOM 584 C C . HIS A 1 79 ? 24.434 39.208 44.758 1.00 7.19 77 HIS A C 1
ATOM 585 O O . HIS A 1 79 ? 24.798 40.201 44.128 1.00 8.55 77 HIS A O 1
ATOM 592 N N . ALA A 1 80 ? 24.631 39.054 46.060 1.00 7.35 78 ALA A N 1
ATOM 593 C CA . ALA A 1 80 ? 25.251 40.114 46.871 1.00 7.16 78 ALA A CA 1
ATOM 594 C C . ALA A 1 80 ? 26.595 40.608 46.290 1.00 7.74 78 ALA A C 1
ATOM 595 O O . ALA A 1 80 ? 26.858 41.820 46.225 1.00 8.02 78 ALA A O 1
ATOM 597 N N . GLU A 1 81 ? 27.411 39.641 45.845 1.00 7.55 79 GLU A N 1
ATOM 598 C CA . GLU A 1 81 ? 28.751 39.977 45.346 1.00 7.72 79 GLU A CA 1
ATOM 599 C C . GLU A 1 81 ? 28.662 40.801 44.053 1.00 8.10 79 GLU A C 1
ATOM 600 O O . GLU A 1 81 ? 29.422 41.742 43.835 1.00 8.26 79 GLU A O 1
ATOM 606 N N . ILE A 1 82 ? 27.747 40.426 43.163 1.00 7.75 80 ILE A N 1
ATOM 607 C CA . ILE A 1 82 ? 27.593 41.130 41.900 1.00 8.63 80 ILE A CA 1
ATOM 608 C C . ILE A 1 82 ? 27.155 42.556 42.163 1.00 8.15 80 ILE A C 1
ATOM 609 O O . ILE A 1 82 ? 27.662 43.503 41.568 1.00 9.09 80 ILE A O 1
ATOM 614 N N . LEU A 1 83 ? 26.190 42.736 43.085 1.00 8.53 81 LEU A N 1
ATOM 615 C CA . LEU A 1 83 ? 25.759 44.090 43.376 1.00 8.31 81 LEU A CA 1
ATOM 616 C C . LEU A 1 83 ? 26.873 44.901 44.031 1.00 8.36 81 LEU A C 1
ATOM 617 O O . LEU A 1 83 ? 27.072 46.071 43.670 1.00 10.01 81 LEU A O 1
ATOM 622 N N . ALA A 1 84 ? 27.589 44.324 45.014 1.00 7.62 82 ALA A N 1
ATOM 623 C CA . ALA A 1 84 ? 28.616 45.117 45.692 1.00 7.49 82 ALA A CA 1
ATOM 624 C C . ALA A 1 84 ? 29.717 45.524 44.709 1.00 7.99 82 ALA A C 1
ATOM 625 O O . ALA A 1 84 ? 30.137 46.681 44.691 1.00 8.67 82 ALA A O 1
ATOM 627 N N . LEU A 1 85 ? 30.212 44.561 43.921 1.00 7.03 83 LEU A N 1
ATOM 628 C CA . LEU A 1 85 ? 31.310 44.888 43.005 1.00 7.70 83 LEU A CA 1
ATOM 629 C C . LEU A 1 85 ? 30.849 45.902 41.969 1.00 7.77 83 LEU A C 1
ATOM 630 O O . LEU A 1 85 ? 31.598 46.844 41.634 1.00 9.16 83 LEU A O 1
ATOM 635 N N . SER A 1 86 ? 29.629 45.724 41.452 1.00 8.24 84 SER A N 1
ATOM 636 C CA . SER A 1 86 ? 29.178 46.620 40.398 1.00 7.96 84 SER A CA 1
ATOM 637 C C . SER A 1 86 ? 28.863 48.017 40.918 1.00 8.04 84 SER A C 1
ATOM 638 O O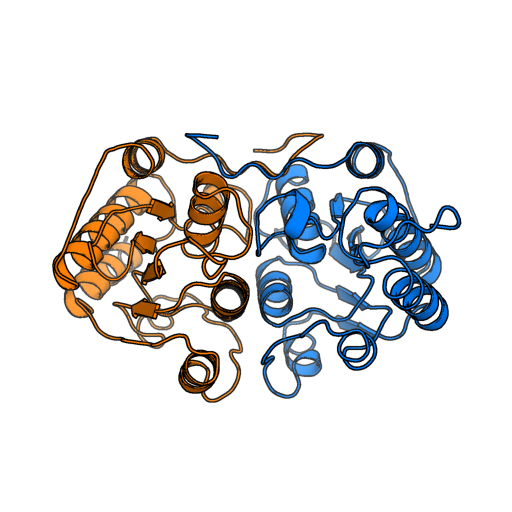 . SER A 1 86 ? 29.150 49.041 40.245 1.00 9.35 84 SER A O 1
ATOM 641 N N . LEU A 1 87 ? 28.297 48.097 42.128 1.00 8.32 85 LEU A N 1
ATOM 642 C CA . LEU A 1 87 ? 28.042 49.414 42.706 1.00 8.29 85 LEU A CA 1
ATOM 643 C C . LEU A 1 87 ? 29.354 50.129 43.021 1.00 8.88 85 LEU A C 1
ATOM 644 O O . LEU A 1 87 ? 29.451 51.373 42.871 1.00 10.06 85 LEU A O 1
ATOM 649 N N . ALA A 1 88 ? 30.365 49.384 43.480 1.00 8.28 86 ALA A N 1
ATOM 650 C CA . ALA A 1 88 ? 31.691 50.011 43.712 1.00 8.75 86 ALA A CA 1
ATOM 651 C C . ALA A 1 88 ? 32.299 50.561 42.419 1.00 9.48 86 ALA A C 1
ATOM 652 O O . ALA A 1 88 ? 32.833 51.683 42.392 1.00 10.80 86 ALA A O 1
ATOM 654 N N . GLN A 1 89 ? 32.225 49.761 41.355 1.00 8.58 87 GLN A N 1
ATOM 655 C CA . GLN A 1 89 ? 32.732 50.196 40.038 1.00 9.12 87 GLN A CA 1
ATOM 656 C C . GLN A 1 89 ? 31.988 51.454 39.583 1.00 9.87 87 GLN A C 1
ATOM 657 O O . GLN A 1 89 ? 32.610 52.391 39.027 1.00 11.13 87 GLN A O 1
ATOM 663 N N . ALA A 1 90 ? 30.668 51.491 39.753 1.00 10.31 88 ALA A N 1
ATOM 664 C CA . ALA A 1 90 ? 29.898 52.663 39.277 1.00 11.42 88 ALA A CA 1
ATOM 665 C C . ALA A 1 90 ? 30.344 53.914 40.058 1.00 12.77 88 ALA A C 1
ATOM 666 O O . ALA A 1 90 ? 30.508 55.010 39.474 1.00 13.99 88 ALA A O 1
ATOM 668 N N . LYS A 1 91 ? 30.546 53.745 41.371 1.00 12.31 89 LYS A N 1
ATOM 669 C CA . LYS A 1 91 ? 30.912 54.875 42.232 1.00 13.47 89 LYS A CA 1
ATOM 670 C C . LYS A 1 91 ? 32.313 55.378 41.883 1.00 12.79 89 LYS A C 1
ATOM 671 O O . LYS A 1 91 ? 32.572 56.609 41.882 1.00 14.56 89 LYS A O 1
ATOM 677 N N . LEU A 1 92 ? 33.234 54.453 41.620 1.00 12.48 90 LEU A N 1
ATOM 678 C CA . LEU A 1 92 ? 34.620 54.807 41.307 1.00 13.40 90 LEU A CA 1
ATOM 679 C C . LEU A 1 92 ? 34.812 55.109 39.802 1.00 13.07 90 LEU A C 1
ATOM 680 O O . LEU A 1 92 ? 35.911 55.504 39.383 1.00 14.99 90 LEU A O 1
ATOM 685 N N . ASP A 1 93 ? 33.744 54.960 39.019 1.00 13.04 91 ASP A N 1
ATOM 686 C CA . ASP A 1 93 ? 33.769 55.273 37.588 1.00 14.42 91 ASP A CA 1
ATOM 687 C C . ASP A 1 93 ? 34.795 54.465 36.803 1.00 14.10 91 ASP A C 1
ATOM 688 O O . ASP A 1 93 ? 35.491 54.980 35.926 1.00 14.73 91 ASP A O 1
ATOM 693 N N . THR A 1 94 ? 34.836 53.159 37.064 1.00 12.48 92 THR A N 1
ATOM 694 C CA . THR A 1 94 ? 35.669 52.290 36.269 1.00 12.97 92 THR A CA 1
ATOM 695 C C . THR A 1 94 ? 35.194 50.847 36.398 1.00 11.97 92 THR A C 1
ATOM 696 O O . THR A 1 94 ? 34.719 50.415 37.471 1.00 13.66 92 THR A O 1
ATOM 700 N N . HIS A 1 95 ? 35.351 50.102 35.309 1.00 12.28 93 HIS A N 1
ATOM 701 C CA . HIS A 1 95 ? 35.094 48.681 35.339 1.00 11.69 93 HIS A CA 1
ATOM 702 C C . HIS A 1 95 ? 36.185 47.846 36.040 1.00 12.84 93 HIS A C 1
ATOM 703 O O . HIS A 1 95 ? 36.004 46.655 36.277 1.00 14.06 93 HIS A O 1
ATOM 710 N N . ASP A 1 96 ? 37.317 48.459 36.369 1.00 12.18 94 ASP A N 1
ATOM 711 C CA . ASP A 1 96 ? 38.459 47.739 36.890 1.00 12.49 94 ASP A CA 1
ATOM 712 C C . ASP A 1 96 ? 38.844 48.360 38.247 1.00 12.55 94 ASP A C 1
ATOM 713 O O . ASP A 1 96 ? 39.393 49.487 38.305 1.00 13.55 94 ASP A O 1
ATOM 718 N N . LEU A 1 97 ? 38.570 47.629 39.331 1.00 11.21 95 LEU A N 1
ATOM 719 C CA . LEU A 1 97 ? 38.874 48.174 40.658 1.00 11.65 95 LEU A CA 1
ATOM 720 C C . LEU A 1 97 ? 40.401 48.152 40.953 1.00 14.18 95 LEU A C 1
ATOM 721 O O . LEU A 1 97 ? 40.808 48.605 42.040 1.00 14.94 95 LEU A O 1
ATOM 726 N N . SER A 1 98 ? 41.202 47.637 40.025 1.00 14.46 96 SER A N 1
ATOM 727 C CA . SER A 1 98 ? 42.658 47.756 40.182 1.00 17.25 96 SER A CA 1
ATOM 728 C C . SER A 1 98 ? 43.239 48.777 39.210 1.00 18.11 96 SER A C 1
ATOM 729 O O . SER A 1 98 ? 44.472 48.824 39.052 1.00 20.61 96 SER A O 1
ATOM 732 N N . ALA A 1 99 ? 42.380 49.599 38.600 1.00 18.22 97 ALA A N 1
ATOM 733 C CA . ALA A 1 99 ? 42.866 50.653 37.649 1.00 20.15 97 ALA A CA 1
ATOM 734 C C . ALA A 1 99 ? 43.945 51.476 38.325 1.00 22.12 97 ALA A C 1
ATOM 735 O O . ALA A 1 99 ? 43.905 51.687 39.540 1.00 21.05 97 ALA A O 1
ATOM 737 N N . ASP A 1 100 ? 44.906 51.985 37.555 1.00 23.97 98 ASP A N 1
ATOM 738 C CA A ASP A 1 100 ? 45.999 52.726 38.195 0.50 25.31 98 ASP A CA 1
ATOM 739 C CA B ASP A 1 100 ? 45.992 52.787 38.124 0.50 25.23 98 ASP A CA 1
ATOM 740 C C . ASP A 1 100 ? 45.446 53.947 38.939 1.00 25.11 98 ASP A C 1
ATOM 741 O O . ASP A 1 100 ? 44.523 54.622 38.496 1.00 25.62 98 ASP A O 1
ATOM 750 N N . GLY A 1 101 ? 45.975 54.162 40.137 1.00 25.27 99 GLY A N 1
ATOM 751 C CA . GLY A 1 101 ? 45.512 55.257 40.958 1.00 25.41 99 GLY A CA 1
ATOM 752 C C . GLY A 1 101 ? 44.468 54.846 41.985 1.00 25.24 99 GLY A C 1
ATOM 753 O O . GLY A 1 101 ? 44.214 55.580 42.947 1.00 26.65 99 GLY A O 1
ATOM 754 N N . LEU A 1 102 ? 43.827 53.702 41.775 1.00 23.34 100 LEU A N 1
ATOM 755 C CA . LEU A 1 102 ? 42.812 53.298 42.738 1.00 22.72 100 LEU A CA 1
ATOM 756 C C . LEU A 1 102 ? 43.448 52.585 43.919 1.00 21.16 100 LEU A C 1
ATOM 757 O O . LEU A 1 102 ? 44.395 51.819 43.764 1.00 20.75 100 LEU A O 1
ATOM 762 N N . PRO A 1 103 ? 42.809 52.710 45.087 1.00 22.03 101 PRO A N 1
ATOM 763 C CA . PRO A 1 103 ? 43.229 51.967 46.248 1.00 20.81 101 PRO A CA 1
ATOM 764 C C . PRO A 1 103 ? 42.951 50.473 45.974 1.00 17.46 101 PRO A C 1
ATOM 765 O O . PRO A 1 103 ? 42.023 50.131 45.247 1.00 17.44 101 PRO A O 1
ATOM 769 N N . ALA A 1 104 ? 43.768 49.596 46.530 1.00 15.11 102 ALA A N 1
ATOM 770 C CA . ALA A 1 104 ? 43.453 48.165 46.490 1.00 12.57 102 ALA A CA 1
ATOM 771 C C . ALA A 1 104 ? 42.098 47.956 47.178 1.00 11.87 102 ALA A C 1
ATOM 772 O O . ALA A 1 104 ? 41.830 48.525 48.258 1.00 11.57 102 ALA A O 1
ATOM 774 N N . CYS A 1 105 ? 41.260 47.153 46.528 1.00 9.28 103 CYS A N 1
ATOM 775 C CA . CYS A 1 105 ? 39.899 46.884 47.031 1.00 8.98 103 CYS A CA 1
ATOM 776 C C . CYS A 1 105 ? 39.773 45.467 47.548 1.00 8.87 103 CYS A C 1
ATOM 777 O O . CYS A 1 105 ? 40.430 44.567 47.034 1.00 9.33 103 CYS A O 1
ATOM 780 N N . GLU A 1 106 ? 38.908 45.286 48.549 1.00 8.86 104 GLU A N 1
ATOM 781 C CA . GLU A 1 106 ? 38.633 43.983 49.141 1.00 8.03 104 GLU A CA 1
ATOM 782 C C . GLU A 1 106 ? 37.131 43.729 49.103 1.00 8.10 104 GLU A C 1
ATOM 783 O O . GLU A 1 106 ? 36.372 44.627 49.432 1.00 9.51 104 GLU A O 1
ATOM 789 N N . LEU A 1 107 ? 36.743 42.498 48.744 1.00 7.17 105 LEU A N 1
ATOM 790 C CA . LEU A 1 107 ? 35.345 42.106 48.880 1.00 6.98 105 LEU A CA 1
ATOM 791 C C . LEU A 1 107 ? 35.169 41.264 50.117 1.00 7.44 105 LEU A C 1
ATOM 792 O O . LEU A 1 107 ? 35.782 40.206 50.230 1.00 8.35 105 LEU A O 1
ATOM 797 N N . VAL A 1 108 ? 34.332 41.765 51.039 1.00 7.11 106 VAL A N 1
ATOM 798 C CA . VAL A 1 108 ? 34.018 41.071 52.286 1.00 7.29 106 VAL A CA 1
ATOM 799 C C . VAL A 1 108 ? 32.613 40.523 52.114 1.00 6.79 106 VAL A C 1
ATOM 800 O O . VAL A 1 108 ? 31.667 41.287 51.847 1.00 7.40 106 VAL A O 1
ATOM 804 N N . THR A 1 109 ? 32.478 39.197 52.216 1.00 6.99 107 THR A N 1
ATOM 805 C CA A THR A 1 109 ? 31.222 38.590 51.843 0.50 6.94 107 THR A CA 1
ATOM 806 C CA B THR A 1 109 ? 31.218 38.513 51.822 0.50 8.34 107 THR A CA 1
ATOM 807 C C . THR A 1 109 ? 30.729 37.569 52.897 1.00 7.21 107 THR A C 1
ATOM 808 O O . THR A 1 109 ? 31.540 36.902 53.581 1.00 8.11 107 THR A O 1
ATOM 815 N N . SER A 1 110 ? 29.404 37.490 53.036 1.00 6.98 108 SER A N 1
ATOM 816 C CA . SER A 1 110 ? 28.845 36.697 54.127 1.00 7.62 108 SER A CA 1
ATOM 817 C C . SER A 1 110 ? 29.007 35.186 53.933 1.00 8.71 108 SER A C 1
ATOM 818 O O . SER A 1 110 ? 28.853 34.430 54.894 1.00 8.75 108 SER A O 1
ATOM 821 N N . ALA A 1 111 ? 29.320 34.769 52.714 1.00 8.59 109 ALA A N 1
ATOM 822 C CA . ALA A 1 111 ? 29.477 33.355 52.408 1.00 8.68 109 ALA A CA 1
ATOM 823 C C . ALA A 1 111 ? 30.431 33.187 51.221 1.00 8.72 109 ALA A C 1
ATOM 824 O O . ALA A 1 111 ? 30.567 34.105 50.400 1.00 9.67 109 ALA A O 1
ATOM 826 N N . GLU A 1 112 ? 31.031 32.006 51.093 1.00 9.60 110 GLU A N 1
ATOM 827 C CA . GLU A 1 112 ? 31.897 31.756 49.931 1.00 9.87 110 GLU A CA 1
ATOM 828 C C . GLU A 1 112 ? 31.078 31.906 48.636 1.00 9.12 110 GLU A C 1
ATOM 829 O O . GLU A 1 112 ? 29.900 31.544 48.589 1.00 10.28 110 GLU A O 1
ATOM 835 N N . PRO A 1 113 ? 31.726 32.420 47.569 1.00 9.63 111 PRO A N 1
ATOM 836 C CA . PRO A 1 113 ? 30.995 32.723 46.327 1.00 9.20 111 PRO A CA 1
ATOM 837 C C . PRO A 1 113 ? 30.606 31.504 45.521 1.00 8.95 111 PRO A C 1
ATOM 838 O O . PRO A 1 113 ? 31.349 30.516 45.481 1.00 10.59 111 PRO A O 1
ATOM 842 N N . CYS A 1 114 ? 29.447 31.611 44.853 1.00 9.10 112 CYS A N 1
ATOM 843 C CA . CYS A 1 114 ? 29.061 30.607 43.876 1.00 9.74 112 CYS A CA 1
ATOM 844 C C . CYS A 1 114 ? 29.956 30.744 42.649 1.00 10.02 112 CYS A C 1
ATOM 845 O O . CYS A 1 114 ? 30.756 31.671 42.538 1.00 9.84 112 CYS A O 1
ATOM 848 N N . VAL A 1 115 ? 29.783 29.835 41.682 1.00 8.87 113 VAL A N 1
ATOM 849 C CA . VAL A 1 115 ? 30.643 29.874 40.493 1.00 9.59 113 VAL A CA 1
ATOM 850 C C . VAL A 1 115 ? 30.494 31.171 39.687 1.00 8.24 113 VAL A C 1
ATOM 851 O O . VAL A 1 115 ? 31.487 31.682 39.179 1.00 9.96 113 VAL A O 1
ATOM 855 N N . MET A 1 116 ? 29.268 31.702 39.570 1.00 8.71 114 MET A N 1
ATOM 856 C CA . MET A 1 116 ? 29.087 32.991 38.897 1.00 8.76 114 MET A CA 1
ATOM 857 C C . MET A 1 116 ? 29.904 34.089 39.606 1.00 8.19 114 MET A C 1
ATOM 858 O O . MET A 1 116 ? 30.614 34.859 38.948 1.00 9.10 114 MET A O 1
ATOM 863 N N . CYS A 1 117 ? 29.751 34.201 40.919 1.00 8.17 115 CYS A N 1
ATOM 864 C CA . CYS A 1 117 ? 30.399 35.280 41.664 1.00 8.05 115 CYS A CA 1
ATOM 865 C C . CYS A 1 117 ? 31.912 35.082 41.735 1.00 8.26 115 CYS A C 1
ATOM 866 O O . CYS A 1 117 ? 32.666 36.041 41.821 1.00 9.10 115 CYS A O 1
ATOM 869 N N . PHE A 1 118 ? 32.336 33.824 41.759 1.00 8.10 116 PHE A N 1
ATOM 870 C CA . PHE A 1 118 ? 33.759 33.507 41.642 1.00 8.92 116 PHE A CA 1
ATOM 871 C C . PHE A 1 118 ? 34.326 34.150 40.368 1.00 8.85 116 PHE A C 1
ATOM 872 O O . PHE A 1 118 ? 35.377 34.817 40.420 1.00 9.17 116 PHE A O 1
ATOM 880 N N . GLY A 1 119 ? 33.662 33.961 39.224 1.00 8.88 117 GLY A N 1
ATOM 881 C CA . GLY A 1 119 ? 34.153 34.614 38.006 1.00 8.45 117 GLY A CA 1
ATOM 882 C C . GLY A 1 119 ? 34.089 36.140 38.130 1.00 8.71 117 GLY A C 1
ATOM 883 O O . GLY A 1 119 ? 35.034 36.837 37.718 1.00 9.45 117 GLY A O 1
ATOM 884 N N . ALA A 1 120 ? 32.991 36.666 38.715 1.00 8.09 118 ALA A N 1
ATOM 885 C CA . ALA A 1 120 ? 32.882 38.117 38.842 1.00 7.57 118 ALA A CA 1
ATOM 886 C C . ALA A 1 120 ? 34.022 38.677 39.697 1.00 7.45 118 ALA A C 1
ATOM 887 O O . ALA A 1 120 ? 34.521 39.771 39.414 1.00 8.79 118 ALA A O 1
ATOM 889 N N . VAL A 1 121 ? 34.422 37.960 40.749 1.00 7.69 119 VAL A N 1
ATOM 890 C CA . VAL A 1 121 ? 35.532 38.431 41.601 1.00 7.97 119 VAL A CA 1
ATOM 891 C C . VAL A 1 121 ? 36.806 38.538 40.750 1.00 8.26 119 VAL A C 1
ATOM 892 O O . VAL A 1 121 ? 37.541 39.526 40.843 1.00 8.93 119 VAL A O 1
ATOM 896 N N . ILE A 1 122 ? 37.077 37.517 39.948 1.00 8.69 120 ILE A N 1
ATOM 897 C CA . ILE A 1 122 ? 38.271 37.552 39.084 1.00 9.32 120 ILE A CA 1
ATOM 898 C C . ILE A 1 122 ? 38.270 38.758 38.163 1.00 9.60 120 ILE A C 1
ATOM 899 O O . ILE A 1 122 ? 39.310 39.403 38.019 1.00 11.34 120 ILE A O 1
ATOM 904 N N . TRP A 1 123 ? 37.134 39.034 37.525 1.00 9.70 121 TRP A N 1
ATOM 905 C CA . TRP A 1 123 ? 37.099 40.116 36.534 1.00 10.75 121 TRP A CA 1
ATOM 906 C C . TRP A 1 123 ? 37.092 41.498 37.186 1.00 9.74 121 TRP A C 1
ATOM 907 O O . TRP A 1 123 ? 37.385 42.496 36.517 1.00 12.30 121 TRP A O 1
ATOM 918 N N . SER A 1 124 ? 36.772 41.580 38.485 1.00 8.78 122 SER A N 1
ATOM 919 C CA . SER A 1 124 ? 36.421 42.867 39.079 1.00 8.88 122 SER A CA 1
ATOM 920 C C . SER A 1 124 ? 37.574 43.790 39.353 1.00 9.17 122 SER A C 1
ATOM 921 O O . SER A 1 124 ? 37.360 45.000 39.412 1.00 9.47 122 SER A O 1
ATOM 924 N N . GLY A 1 125 ? 38.746 43.208 39.585 1.00 9.08 123 GLY A N 1
ATOM 925 C CA . GLY A 1 125 ? 39.889 43.986 40.025 1.00 9.43 123 GLY A CA 1
ATOM 926 C C . GLY A 1 125 ? 40.106 44.008 41.534 1.00 9.26 123 GLY A C 1
ATOM 927 O O . GLY A 1 125 ? 41.108 44.577 41.996 1.00 10.25 123 GLY A O 1
ATOM 928 N N . VAL A 1 126 ? 39.198 43.429 42.343 1.00 8.98 124 VAL A N 1
ATOM 929 C CA . VAL A 1 126 ? 39.516 43.364 43.782 1.00 9.63 124 VAL A CA 1
ATOM 930 C C . VAL A 1 126 ? 40.772 42.506 43.983 1.00 10.09 124 VAL A C 1
ATOM 931 O O . VAL A 1 126 ? 41.067 41.621 43.171 1.00 9.88 124 VAL A O 1
ATOM 935 N N . ARG A 1 127 ? 41.497 42.790 45.066 1.00 9.44 125 ARG A N 1
ATOM 936 C CA . ARG A 1 127 ? 42.741 42.066 45.339 1.00 10.41 125 ARG A CA 1
ATOM 937 C C . ARG A 1 127 ? 42.674 41.192 46.582 1.00 9.25 125 ARG A C 1
ATOM 938 O O . ARG A 1 127 ? 43.650 40.533 46.940 1.00 10.40 125 ARG A O 1
ATOM 946 N N . SER A 1 128 ? 41.495 41.167 47.233 1.00 8.71 126 SER A N 1
ATOM 947 C CA . SER A 1 128 ? 41.308 40.377 48.445 1.00 8.52 126 SER A CA 1
ATOM 948 C C . SER A 1 128 ? 39.842 39.980 48.546 1.00 7.51 126 SER A C 1
ATOM 949 O O . SER A 1 128 ? 38.955 40.782 48.243 1.00 8.74 126 SER A O 1
ATOM 952 N N . LEU A 1 129 ? 39.636 38.741 48.965 1.00 8.15 127 LEU A N 1
ATOM 953 C CA . LEU A 1 129 ? 38.290 38.178 49.196 1.00 7.80 127 LEU A CA 1
ATOM 954 C C . LEU A 1 129 ? 38.273 37.660 50.630 1.00 9.09 127 LEU A C 1
ATOM 955 O O . LEU A 1 129 ? 39.160 36.867 51.023 1.00 9.58 127 LEU A O 1
ATOM 960 N N . VAL A 1 130 ? 37.246 38.034 51.395 1.00 8.37 128 VAL A N 1
ATOM 961 C CA . VAL A 1 130 ? 37.188 37.607 52.809 1.00 8.20 128 VAL A CA 1
ATOM 962 C C . VAL A 1 130 ? 35.760 37.087 53.031 1.00 8.59 128 VAL A C 1
ATOM 963 O O . VAL A 1 130 ? 34.811 37.822 52.792 1.00 8.83 128 VAL A O 1
ATOM 967 N N . CYS A 1 131 ? 35.616 35.818 53.418 1.00 7.61 129 CYS A N 1
ATOM 968 C CA . CYS A 1 131 ? 34.275 35.156 53.523 1.00 7.77 129 CYS A CA 1
ATOM 969 C C . CYS A 1 131 ? 33.981 34.733 54.940 1.00 7.70 129 CYS A C 1
ATOM 970 O O . CYS A 1 131 ? 34.930 34.402 55.678 1.00 8.44 129 CYS A O 1
ATOM 973 N N . ALA A 1 132 ? 32.675 34.646 55.267 1.00 8.09 130 ALA A N 1
ATOM 974 C CA . ALA A 1 132 ? 32.265 34.136 56.582 1.00 8.48 130 ALA A CA 1
ATOM 975 C C . ALA A 1 132 ? 31.829 32.674 56.478 1.00 9.60 130 ALA A C 1
ATOM 976 O O . ALA A 1 132 ? 32.641 31.787 56.767 1.00 11.09 130 ALA A O 1
ATOM 978 N N . ALA A 1 133 ? 30.588 32.420 56.037 1.00 9.11 131 ALA A N 1
ATOM 979 C CA . ALA A 1 133 ? 30.100 31.023 55.980 1.00 10.46 131 ALA A CA 1
ATOM 980 C C . ALA A 1 133 ? 30.840 30.242 54.887 1.00 10.47 131 ALA A C 1
ATOM 981 O O . ALA A 1 133 ? 31.195 30.799 53.819 1.00 11.47 131 ALA A O 1
ATOM 983 N N . ARG A 1 134 ? 31.058 28.947 55.133 1.00 12.00 132 ARG A N 1
ATOM 984 C CA . ARG A 1 134 ? 31.704 28.106 54.157 1.00 13.17 132 ARG A CA 1
ATOM 985 C C . ARG A 1 134 ? 30.699 27.544 53.144 1.00 13.57 132 ARG A C 1
ATOM 986 O O . ARG A 1 134 ? 29.465 27.556 53.361 1.00 13.17 132 ARG A O 1
ATOM 994 N N . SER A 1 135 ? 31.214 27.034 52.029 1.00 15.07 133 SER A N 1
ATOM 995 C CA . SER A 1 135 ? 30.338 26.462 51.005 1.00 16.33 133 SER A CA 1
ATOM 996 C C . SER A 1 135 ? 29.438 25.365 51.571 1.00 17.13 133 SER A C 1
ATOM 997 O O . SER A 1 135 ? 28.232 25.314 51.265 1.00 17.66 133 SER A O 1
ATOM 1000 N N . ASP A 1 136 ? 29.988 24.552 52.467 1.00 18.12 134 ASP A N 1
ATOM 1001 C CA . ASP A 1 136 ? 29.172 23.472 53.028 1.00 20.21 134 ASP A CA 1
ATOM 1002 C C . ASP A 1 136 ? 28.010 23.985 53.891 1.00 19.93 134 ASP A C 1
ATOM 1003 O O . ASP A 1 136 ? 26.925 23.378 53.951 1.00 20.48 134 ASP A O 1
ATOM 1008 N N . ASP A 1 137 ? 28.230 25.135 54.532 1.00 17.90 135 ASP A N 1
ATOM 1009 C CA . ASP A 1 137 ? 27.217 25.741 55.386 1.00 17.40 135 ASP A CA 1
ATOM 1010 C C . ASP A 1 137 ? 26.019 26.198 54.568 1.00 18.05 135 ASP A C 1
ATOM 1011 O O . ASP A 1 137 ? 24.868 26.060 54.987 1.00 19.48 135 ASP A O 1
ATOM 1016 N N . VAL A 1 138 ? 26.308 26.719 53.383 1.00 17.13 136 VAL A N 1
ATOM 1017 C CA A VAL A 1 138 ? 25.228 27.266 52.596 0.70 17.87 136 VAL A CA 1
ATOM 1018 C CA B VAL A 1 138 ? 25.342 27.292 52.457 0.30 17.31 136 VAL A CA 1
ATOM 1019 C C . VAL A 1 138 ? 24.526 26.157 51.860 1.00 18.31 136 VAL A C 1
ATOM 1020 O O . VAL A 1 138 ? 23.299 26.230 51.745 1.00 19.10 136 VAL A O 1
ATOM 1027 N N . GLU A 1 139 ? 25.273 25.144 51.425 1.00 18.72 137 GLU A N 1
ATOM 1028 C CA . GLU A 1 139 ? 24.659 24.009 50.732 1.00 21.24 137 GLU A CA 1
ATOM 1029 C C . GLU A 1 139 ? 23.751 23.221 51.701 1.00 22.87 137 GLU A C 1
ATOM 1030 O O . GLU A 1 139 ? 22.757 22.631 51.265 1.00 23.93 137 GLU A O 1
ATOM 1036 N N . ALA A 1 140 ? 24.038 23.292 53.001 1.00 23.63 138 ALA A N 1
ATOM 1037 C CA . ALA A 1 140 ? 23.204 22.604 54.018 1.00 25.20 138 ALA A CA 1
ATOM 1038 C C . ALA A 1 140 ? 21.820 23.213 54.221 1.00 26.71 138 ALA A C 1
ATOM 1039 O O . ALA A 1 140 ? 20.908 22.494 54.677 1.00 28.50 138 ALA A O 1
ATOM 1041 N N . ILE A 1 141 ? 21.633 24.500 53.917 1.00 27.13 139 ILE A N 1
ATOM 1042 C CA . ILE A 1 141 ? 20.284 25.090 53.937 1.00 28.00 139 ILE A CA 1
ATOM 1043 C C . ILE A 1 141 ? 19.655 25.185 52.544 1.00 27.32 139 ILE A C 1
ATOM 1044 O O . ILE A 1 141 ? 18.667 25.918 52.335 1.00 28.79 139 ILE A O 1
ATOM 1049 N N . GLY A 1 142 ? 20.244 24.476 51.576 1.00 25.75 140 GLY A N 1
ATOM 1050 C CA . GLY A 1 142 ? 19.612 24.357 50.258 1.00 24.44 140 GLY A CA 1
ATOM 1051 C C . GLY A 1 142 ? 20.079 25.334 49.203 1.00 23.15 140 GLY A C 1
ATOM 1052 O O . GLY A 1 142 ? 19.529 25.386 48.098 1.00 24.88 140 GLY A O 1
ATOM 1053 N N . PHE A 1 143 ? 21.112 26.120 49.491 1.00 21.02 141 PHE A N 1
ATOM 1054 C CA A PHE A 1 143 ? 21.600 26.919 48.416 0.60 20.60 141 PHE A CA 1
ATOM 1055 C CA B PHE A 1 143 ? 21.708 27.046 48.485 0.40 19.85 141 PHE A CA 1
ATOM 1056 C C A PHE A 1 143 ? 22.611 26.050 47.710 0.60 19.79 141 PHE A C 1
ATOM 1057 C C B PHE A 1 143 ? 22.953 26.513 47.753 0.40 19.19 141 PHE A C 1
ATOM 1058 O O A PHE A 1 143 ? 23.104 25.088 48.276 0.60 20.74 141 PHE A O 1
ATOM 1059 O O B PHE A 1 143 ? 24.005 26.333 48.352 0.40 19.05 141 PHE A O 1
ATOM 1074 N N . ASP A 1 144 ? 22.827 26.349 46.444 1.00 18.79 142 ASP A N 1
ATOM 1075 C CA . ASP A 1 144 ? 23.793 25.645 45.615 1.00 16.85 142 ASP A CA 1
ATOM 1076 C C . ASP A 1 144 ? 24.904 26.613 45.248 1.00 16.06 142 ASP A C 1
ATOM 1077 O O . ASP A 1 144 ? 24.598 27.730 44.815 1.00 16.80 142 ASP A O 1
ATOM 1082 N N . GLU A 1 145 ? 26.163 26.202 45.430 1.00 15.09 143 GLU A N 1
ATOM 1083 C CA . GLU A 1 145 ? 27.295 27.020 44.936 1.00 14.10 143 GLU A CA 1
ATOM 1084 C C . GLU A 1 145 ? 27.611 26.778 43.458 1.00 13.87 143 GLU A C 1
ATOM 1085 O O . GLU A 1 145 ? 28.347 27.574 42.819 1.00 13.80 143 GLU A O 1
ATOM 1091 N N . GLY A 1 146 ? 27.074 25.689 42.901 1.00 14.22 144 GLY A N 1
ATOM 1092 C CA . GLY A 1 146 ? 27.311 25.377 41.513 1.00 14.50 144 GLY A CA 1
ATOM 1093 C C . GLY A 1 146 ? 28.704 24.818 41.323 1.00 15.72 144 GLY A C 1
ATOM 1094 O O . GLY A 1 146 ? 29.491 24.686 42.282 1.00 15.96 144 GLY A O 1
ATOM 1095 N N . PRO A 1 147 ? 29.003 24.433 40.082 1.00 15.59 145 PRO A N 1
ATOM 1096 C CA . PRO A 1 147 ? 30.251 23.770 39.747 1.00 16.60 145 PRO A CA 1
ATOM 1097 C C . PRO A 1 147 ? 31.434 24.753 39.627 1.00 16.52 145 PRO A C 1
ATOM 1098 O O . PRO A 1 147 ? 31.754 25.196 38.525 1.00 17.10 145 PRO A O 1
ATOM 1102 N N . ARG A 1 148 ? 32.062 25.102 40.751 1.00 16.80 146 ARG A N 1
ATOM 1103 C CA . ARG A 1 148 ? 33.327 25.875 40.708 1.00 17.91 146 ARG A CA 1
ATOM 1104 C C . ARG A 1 148 ? 34.433 24.942 40.263 1.00 17.85 146 ARG A C 1
ATOM 1105 O O . ARG A 1 148 ? 34.326 23.730 40.468 1.00 19.39 146 ARG A O 1
ATOM 1113 N N . PRO A 1 149 ? 35.513 25.495 39.678 1.00 18.05 147 PRO A N 1
ATOM 1114 C CA . PRO A 1 149 ? 36.645 24.605 39.361 1.00 19.09 147 PRO A CA 1
ATOM 1115 C C . PRO A 1 149 ? 37.261 24.040 40.616 1.00 20.05 147 PRO A C 1
ATOM 1116 O O . PRO A 1 149 ? 37.049 24.565 41.704 1.00 20.64 147 PRO A O 1
ATOM 1120 N N . GLU A 1 150 ? 38.009 22.949 40.455 1.00 21.47 148 GLU A N 1
ATOM 1121 C CA A GLU A 1 150 ? 38.798 22.388 41.547 0.50 22.22 148 GLU A CA 1
ATOM 1122 C CA B GLU A 1 150 ? 38.790 22.392 41.552 0.50 22.23 148 GLU A CA 1
ATOM 1123 C C . GLU A 1 150 ? 39.779 23.461 42.030 1.00 21.59 148 GLU A C 1
ATOM 1124 O O . GLU A 1 150 ? 40.334 24.214 41.229 1.00 22.55 148 GLU A O 1
ATOM 1135 N N . ASN A 1 151 ? 39.967 23.522 43.337 1.00 21.04 149 ASN A N 1
ATOM 1136 C CA . ASN A 1 151 ? 40.848 24.479 43.990 1.00 20.13 149 ASN A CA 1
ATOM 1137 C C . ASN A 1 151 ? 40.586 25.898 43.512 1.00 18.05 149 ASN A C 1
ATOM 1138 O O . ASN A 1 151 ? 41.518 26.660 43.208 1.00 18.10 149 ASN A O 1
ATOM 1143 N N . TRP A 1 152 ? 39.315 26.290 43.543 1.00 17.01 150 TRP A N 1
ATOM 1144 C CA . TRP A 1 152 ? 38.950 27.646 43.208 1.00 15.18 150 TRP A CA 1
ATOM 1145 C C . TRP A 1 152 ? 39.657 28.666 44.107 1.00 13.55 150 TRP A C 1
ATOM 1146 O O . TRP A 1 152 ? 40.018 29.759 43.642 1.00 13.84 150 TRP A O 1
ATOM 1157 N N . MET A 1 153 ? 39.908 28.323 45.378 1.00 13.77 151 MET A N 1
ATOM 1158 C CA . MET A 1 153 ? 40.612 29.292 46.247 1.00 13.63 151 MET A CA 1
ATOM 1159 C C . MET A 1 153 ? 42.053 29.529 45.745 1.00 13.44 151 MET A C 1
ATOM 1160 O O . MET A 1 153 ? 42.556 30.680 45.712 1.00 14.41 151 MET A O 1
ATOM 1165 N N . GLY A 1 154 ? 42.711 28.442 45.360 1.00 14.70 152 GLY A N 1
ATOM 1166 C CA . GLY A 1 154 ? 44.068 28.532 44.828 1.00 15.05 152 GLY A CA 1
ATOM 1167 C C . GLY A 1 154 ? 44.074 29.298 43.527 1.00 15.21 152 GLY A C 1
ATOM 1168 O O . GLY A 1 154 ? 45.069 30.003 43.207 1.00 15.38 152 GLY A O 1
ATOM 1169 N N . GLY A 1 155 ? 42.997 29.150 42.740 1.00 15.71 153 GLY A N 1
ATOM 1170 C CA . GLY A 1 155 ? 42.873 29.913 41.514 1.00 15.26 153 GLY A CA 1
ATOM 1171 C C . GLY A 1 155 ? 42.819 31.429 41.731 1.00 14.65 153 GLY A C 1
ATOM 1172 O O . GLY A 1 155 ? 43.432 32.188 40.982 1.00 16.30 153 GLY A O 1
ATOM 1173 N N . LEU A 1 156 ? 42.073 31.863 42.753 1.00 12.67 154 LEU A N 1
ATOM 1174 C CA . LEU A 1 156 ? 42.076 33.264 43.140 1.00 12.65 154 LEU A CA 1
ATOM 1175 C C . LEU A 1 156 ? 43.473 33.681 43.593 1.00 12.79 154 LEU A C 1
ATOM 1176 O O . LEU A 1 156 ? 43.989 34.724 43.151 1.00 11.81 154 LEU A O 1
ATOM 1181 N N . GLU A 1 157 ? 44.069 32.912 44.515 1.00 12.58 155 GLU A N 1
ATOM 1182 C CA A GLU A 1 157 ? 45.391 33.282 45.082 0.60 12.84 155 GLU A CA 1
ATOM 1183 C CA B GLU A 1 157 ? 45.402 33.225 45.068 0.40 12.95 155 GLU A CA 1
ATOM 1184 C C . GLU A 1 157 ? 46.435 33.431 43.969 1.00 12.69 155 GLU A C 1
ATOM 1185 O O . GLU A 1 157 ? 47.257 34.374 44.017 1.00 13.56 155 GLU A O 1
ATOM 1196 N N . ALA A 1 158 ? 46.399 32.544 42.981 1.00 13.29 156 ALA A N 1
ATOM 1197 C CA . ALA A 1 158 ? 47.390 32.594 41.883 1.00 14.06 156 ALA A CA 1
ATOM 1198 C C . ALA A 1 158 ? 47.262 33.889 41.071 1.00 14.19 156 ALA A C 1
ATOM 1199 O O . ALA A 1 158 ? 48.245 34.383 40.490 1.00 14.50 156 ALA A O 1
ATOM 1201 N N . ARG A 1 159 ? 46.054 34.455 41.060 1.00 13.48 157 ARG A N 1
ATOM 1202 C CA A ARG A 1 159 ? 45.808 35.705 40.366 0.50 13.92 157 ARG A CA 1
ATOM 1203 C CA B ARG A 1 159 ? 45.775 35.714 40.395 0.50 13.71 157 ARG A CA 1
ATOM 1204 C C . ARG A 1 159 ? 46.044 36.933 41.261 1.00 13.76 157 ARG A C 1
ATOM 1205 O O . ARG A 1 159 ? 45.682 38.080 40.904 1.00 15.25 157 ARG A O 1
ATOM 1220 N N . GLY A 1 160 ? 46.709 36.729 42.391 1.00 12.41 158 GLY A N 1
ATOM 1221 C CA . GLY A 1 160 ? 46.996 37.842 43.277 1.00 12.51 158 GLY A CA 1
ATOM 1222 C C . GLY A 1 160 ? 45.785 38.332 44.042 1.00 11.47 158 GLY A C 1
ATOM 1223 O O . GLY A 1 160 ? 45.759 39.486 44.490 1.00 13.27 158 GLY A O 1
ATOM 1224 N N . ILE A 1 161 ? 44.786 37.460 44.212 1.00 11.33 159 ILE A N 1
ATOM 1225 C CA . ILE A 1 161 ? 43.602 37.793 45.028 1.00 10.62 159 ILE A CA 1
ATOM 1226 C C . ILE A 1 161 ? 43.675 36.930 46.291 1.00 10.51 159 ILE A C 1
ATOM 1227 O O . ILE A 1 161 ? 43.475 35.711 46.217 1.00 11.81 159 ILE A O 1
ATOM 1232 N N . THR A 1 162 ? 44.011 37.546 47.420 1.00 10.50 160 THR A N 1
ATOM 1233 C CA . THR A 1 162 ? 44.141 36.760 48.643 1.00 10.80 160 THR A CA 1
ATOM 1234 C C . THR A 1 162 ? 42.739 36.238 49.038 1.00 9.83 160 THR A C 1
ATOM 1235 O O . THR A 1 162 ? 41.724 36.871 48.716 1.00 11.04 160 THR A O 1
ATOM 1239 N N . VAL A 1 163 ? 42.711 35.094 49.729 1.00 10.86 161 VAL A N 1
ATOM 1240 C CA . VAL A 1 163 ? 41.463 34.502 50.178 1.00 10.45 161 VAL A CA 1
ATOM 1241 C C . VAL A 1 163 ? 41.560 34.158 51.656 1.00 11.72 161 VAL A C 1
ATOM 1242 O O . VAL A 1 163 ? 42.536 33.560 52.117 1.00 13.11 161 VAL A O 1
ATOM 1246 N N . THR A 1 164 ? 40.518 34.552 52.373 1.00 11.81 162 THR A N 1
ATOM 1247 C CA . THR A 1 164 ? 40.351 34.233 53.785 1.00 13.20 162 THR A CA 1
ATOM 1248 C C . THR A 1 164 ? 38.913 33.736 53.917 1.00 11.99 162 THR A C 1
ATOM 1249 O O . THR A 1 164 ? 38.007 34.312 53.314 1.00 11.62 162 THR A O 1
ATOM 1253 N N . THR A 1 165 ? 38.691 32.699 54.711 1.00 11.26 163 THR A N 1
ATOM 1254 C CA . THR A 1 165 ? 37.322 32.234 54.933 1.00 12.02 163 THR A CA 1
ATOM 1255 C C . THR A 1 165 ? 37.086 31.839 56.391 1.00 11.40 163 THR A C 1
ATOM 1256 O O . THR A 1 165 ? 38.034 31.652 57.141 1.00 13.38 163 THR A O 1
ATOM 1260 N N . GLY A 1 166 ? 35.824 31.726 56.784 1.00 10.67 164 GLY A N 1
ATOM 1261 C CA . GLY A 1 166 ? 35.478 31.379 58.161 1.00 10.54 164 GLY A CA 1
ATOM 1262 C C . GLY A 1 166 ? 35.450 32.540 59.144 1.00 10.53 164 GLY A C 1
ATOM 1263 O O . GLY A 1 166 ? 35.272 32.327 60.349 1.00 12.36 164 GLY A O 1
ATOM 1264 N N . LEU A 1 167 ? 35.532 33.780 58.642 1.00 10.34 165 LEU A N 1
ATOM 1265 C CA . LEU A 1 167 ? 35.601 34.922 59.533 1.00 9.94 165 LEU A CA 1
ATOM 1266 C C . LEU A 1 167 ? 34.203 35.233 60.063 1.00 9.85 165 LEU A C 1
ATOM 1267 O O . LEU A 1 167 ? 33.287 35.506 59.264 1.00 10.66 165 LEU A O 1
ATOM 1272 N N . LEU A 1 168 ? 34.029 35.219 61.400 1.00 11.08 166 LEU A N 1
ATOM 1273 C CA . LEU A 1 168 ? 32.680 35.330 62.011 1.00 10.47 166 LEU A CA 1
ATOM 1274 C C . LEU A 1 168 ? 31.706 34.272 61.442 1.00 10.60 166 LEU A C 1
ATOM 1275 O O . LEU A 1 168 ? 30.475 34.474 61.358 1.00 11.26 166 LEU A O 1
ATOM 1280 N N . ARG A 1 169 ? 32.251 33.095 61.153 1.00 10.78 167 ARG A N 1
ATOM 1281 C CA . ARG A 1 169 ? 31.433 32.001 60.650 1.00 11.33 167 ARG A CA 1
ATOM 1282 C C . ARG A 1 169 ? 30.263 31.680 61.583 1.00 12.08 167 ARG A C 1
ATOM 1283 O O . ARG A 1 169 ? 29.180 31.336 61.102 1.00 12.33 167 ARG A O 1
ATOM 1291 N N . ASP A 1 170 ? 30.481 31.706 62.906 1.00 13.33 168 ASP A N 1
ATOM 1292 C CA . ASP A 1 170 ? 29.407 31.293 63.804 1.00 13.81 168 ASP A CA 1
ATOM 1293 C C . ASP A 1 170 ? 28.188 32.205 63.698 1.00 13.59 168 ASP A C 1
ATOM 1294 O O . ASP A 1 170 ? 27.050 31.738 63.654 1.00 14.76 168 ASP A O 1
ATOM 1299 N N . ALA A 1 171 ? 28.434 33.512 63.638 1.00 13.39 169 ALA A N 1
ATOM 1300 C CA . ALA A 1 171 ? 27.334 34.459 63.476 1.00 11.69 169 ALA A CA 1
ATOM 1301 C C . ALA A 1 171 ? 26.681 34.302 62.097 1.00 10.89 169 ALA A C 1
ATOM 1302 O O . ALA A 1 171 ? 25.454 34.369 61.970 1.00 11.29 169 ALA A O 1
ATOM 1304 N N . ALA A 1 172 ? 27.489 34.112 61.051 1.00 10.56 170 ALA A N 1
ATOM 1305 C CA . ALA A 1 172 ? 26.898 33.900 59.732 1.00 11.02 170 ALA A CA 1
ATOM 1306 C C . ALA A 1 172 ? 26.015 32.656 59.726 1.00 11.74 170 ALA A C 1
ATOM 1307 O O . ALA A 1 172 ? 24.946 32.660 59.134 1.00 12.88 170 ALA A O 1
ATOM 1309 N N . CYS A 1 173 ? 26.466 31.582 60.389 1.00 12.45 171 CYS A N 1
ATOM 1310 C CA . CYS A 1 173 ? 25.673 30.355 60.453 1.00 14.75 171 CYS A CA 1
ATOM 1311 C C . CYS A 1 173 ? 24.360 30.577 61.178 1.00 14.48 171 CYS A C 1
ATOM 1312 O O . CYS A 1 173 ? 23.314 30.030 60.768 1.00 15.90 171 CYS A O 1
ATOM 1315 N N . ALA A 1 174 ? 24.418 31.353 62.261 1.00 13.94 172 ALA A N 1
ATOM 1316 C CA . ALA A 1 174 ? 23.214 31.663 63.019 1.00 14.36 172 ALA A CA 1
ATOM 1317 C C . ALA A 1 174 ? 22.206 32.377 62.108 1.00 14.33 172 ALA A C 1
ATOM 1318 O O . ALA A 1 174 ? 21.012 32.045 62.114 1.00 15.99 172 ALA A O 1
ATOM 1320 N N . LEU A 1 175 ? 22.666 33.330 61.290 1.00 13.34 173 LEU A N 1
ATOM 1321 C CA . LEU A 1 175 ? 21.748 34.024 60.388 1.00 13.33 173 LEU A CA 1
ATOM 1322 C C . LEU A 1 175 ? 21.172 33.112 59.302 1.00 14.40 173 LEU A C 1
ATOM 1323 O O . LEU A 1 175 ? 19.995 33.271 58.895 1.00 16.45 173 LEU A O 1
ATOM 1328 N N . LEU A 1 176 ? 21.987 32.199 58.774 1.00 14.58 174 LEU A N 1
ATOM 1329 C CA . LEU A 1 176 ? 21.503 31.263 57.739 1.00 16.02 174 LEU A CA 1
ATOM 1330 C C . LEU A 1 176 ? 20.399 30.375 58.353 1.00 17.74 174 LEU A C 1
ATOM 1331 O O . LEU A 1 176 ? 19.377 30.059 57.716 1.00 18.86 174 LEU A O 1
ATOM 1336 N N . ARG A 1 177 ? 20.598 29.948 59.594 1.00 18.57 175 ARG A N 1
ATOM 1337 C CA . ARG A 1 177 ? 19.598 29.043 60.206 1.00 21.39 175 ARG A CA 1
ATOM 1338 C C . ARG A 1 177 ? 18.296 29.806 60.423 1.00 23.13 175 ARG A C 1
ATOM 1339 O O . ARG A 1 177 ? 17.188 29.239 60.283 1.00 23.22 175 ARG A O 1
ATOM 1347 N N . GLU A 1 178 ? 18.410 31.086 60.777 1.00 24.42 176 GLU A N 1
ATOM 1348 C CA A GLU A 1 178 ? 17.266 31.994 61.011 0.50 25.07 176 GLU A CA 1
ATOM 1349 C CA B GLU A 1 178 ? 17.200 31.858 61.033 0.50 25.52 176 GLU A CA 1
ATOM 1350 C C . GLU A 1 178 ? 16.431 32.205 59.750 1.00 25.67 176 GLU A C 1
ATOM 1351 O O . GLU A 1 178 ? 15.186 32.225 59.769 1.00 25.68 176 GLU A O 1
ATOM 1362 N N . TYR A 1 179 ? 17.121 32.375 58.630 1.00 24.48 177 TYR A N 1
ATOM 1363 C CA . TYR A 1 179 ? 16.461 32.532 57.369 1.00 24.30 177 TYR A CA 1
ATOM 1364 C C . TYR A 1 179 ? 15.689 31.250 57.063 1.00 25.45 177 TYR A C 1
ATOM 1365 O O . TYR A 1 179 ? 14.547 31.312 56.623 1.00 25.40 177 TYR A O 1
ATOM 1374 N N . ASN A 1 180 ? 16.342 30.111 57.281 1.00 25.07 178 ASN A N 1
ATOM 1375 C CA . ASN A 1 180 ? 15.751 28.806 56.981 1.00 27.18 178 ASN A CA 1
ATOM 1376 C C . ASN A 1 180 ? 14.492 28.535 57.800 1.00 28.35 178 ASN A C 1
ATOM 1377 O O . ASN A 1 180 ? 13.553 27.920 57.294 1.00 29.03 178 ASN A O 1
ATOM 1382 N N . ALA A 1 181 ? 14.468 28.998 59.045 1.00 28.40 179 ALA A N 1
ATOM 1383 C CA . ALA A 1 181 ? 13.314 28.765 59.936 1.00 29.88 179 ALA A CA 1
ATOM 1384 C C . ALA A 1 181 ? 12.127 29.649 59.600 1.00 31.30 179 ALA A C 1
ATOM 1385 O O . ALA A 1 181 ? 10.989 29.302 59.949 1.00 31.06 179 ALA A O 1
ATOM 1387 N N . CYS A 1 182 ? 12.370 30.766 58.923 1.00 32.69 180 CYS A N 1
ATOM 1388 C CA . CYS A 1 182 ? 11.321 31.738 58.603 1.00 34.28 180 CYS A CA 1
ATOM 1389 C C . CYS A 1 182 ? 10.914 31.840 57.119 1.00 34.90 180 CYS A C 1
ATOM 1390 O O . CYS A 1 182 ? 10.054 32.666 56.776 1.00 35.38 180 CYS A O 1
ATOM 1393 N N . ASN A 1 183 ? 11.485 31.016 56.233 1.00 34.77 181 ASN A N 1
ATOM 1394 C CA A ASN A 1 183 ? 11.258 31.206 54.792 0.50 35.01 181 ASN A CA 1
ATOM 1395 C CA B ASN A 1 183 ? 11.252 31.209 54.796 0.50 34.86 181 ASN A CA 1
ATOM 1396 C C . ASN A 1 183 ? 10.012 30.527 54.208 1.00 34.69 181 ASN A C 1
ATOM 1397 O O . ASN A 1 183 ? 9.796 30.556 52.980 1.00 35.89 181 ASN A O 1
ATOM 1406 N N . GLY A 1 184 ? 9.196 29.927 55.074 1.00 32.66 182 GLY A N 1
ATOM 1407 C CA . GLY A 1 184 ? 8.022 29.160 54.626 1.00 30.11 182 GLY A CA 1
ATOM 1408 C C . GLY A 1 184 ? 6.777 30.026 54.528 1.00 28.21 182 GLY A C 1
ATOM 1409 O O . GLY A 1 184 ? 6.794 31.213 54.877 1.00 28.65 182 GLY A O 1
ATOM 1410 N N . VAL A 1 185 ? 5.688 29.426 54.071 1.00 25.47 183 VAL A N 1
ATOM 1411 C CA . VAL A 1 185 ? 4.459 30.193 53.837 1.00 23.50 183 VAL A CA 1
ATOM 1412 C C . VAL A 1 185 ? 3.553 30.342 55.045 1.00 22.18 183 VAL A C 1
ATOM 1413 O O . VAL A 1 185 ? 2.778 31.311 55.120 1.00 20.82 183 VAL A O 1
ATOM 1417 N N . ILE A 1 186 ? 3.605 29.447 56.016 1.00 20.53 184 ILE A N 1
ATOM 1418 C CA A ILE A 1 186 ? 2.689 29.529 57.155 0.50 20.57 184 ILE A CA 1
ATOM 1419 C CA B ILE A 1 186 ? 2.621 29.626 57.074 0.50 21.72 184 ILE A CA 1
ATOM 1420 C C . ILE A 1 186 ? 3.102 30.685 58.055 1.00 20.65 184 ILE A C 1
ATOM 1421 O O . ILE A 1 186 ? 4.273 30.727 58.492 1.00 21.52 184 ILE A O 1
ATOM 1430 N N . TYR A 1 187 ? 2.178 31.601 58.331 1.00 20.80 185 TYR A N 1
ATOM 1431 C CA .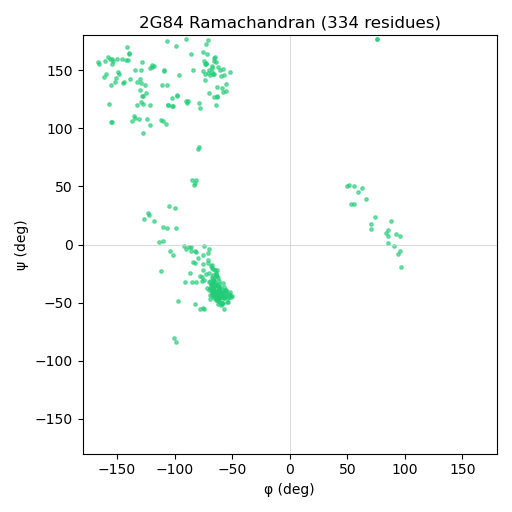 TYR A 1 187 ? 2.456 32.766 59.127 1.00 20.06 185 TYR A CA 1
ATOM 1432 C C . TYR A 1 187 ? 3.035 32.360 60.469 1.00 21.61 185 TYR A C 1
ATOM 1433 O O . TYR A 1 187 ? 2.517 31.451 61.150 1.00 22.35 185 TYR A O 1
ATOM 1442 N N . ASN A 1 188 ? 4.125 33.031 60.815 1.00 22.60 186 ASN A N 1
ATOM 1443 C CA . ASN A 1 188 ? 4.741 32.872 62.117 1.00 24.18 186 ASN A CA 1
ATOM 1444 C C . ASN A 1 188 ? 5.089 34.282 62.564 1.00 24.16 186 ASN A C 1
ATOM 1445 O O . ASN A 1 188 ? 6.021 34.910 62.033 1.00 24.65 186 ASN A O 1
ATOM 1450 N N . ALA A 1 189 ? 4.322 34.795 63.515 1.00 25.03 187 ALA A N 1
ATOM 1451 C CA . ALA A 1 189 ? 4.502 36.180 63.938 1.00 26.00 187 ALA A CA 1
ATOM 1452 C C . ALA A 1 189 ? 5.864 36.422 64.544 1.00 26.78 187 ALA A C 1
ATOM 1453 O O . ALA A 1 189 ? 6.317 37.563 64.578 1.00 26.71 187 ALA A O 1
ATOM 1455 N N . ARG A 1 190 ? 6.510 35.350 65.024 1.00 27.65 188 ARG A N 1
ATOM 1456 C CA . ARG A 1 190 ? 7.873 35.463 65.557 1.00 28.65 188 ARG A CA 1
ATOM 1457 C C . ARG A 1 190 ? 8.885 35.849 64.482 1.00 29.61 188 ARG A C 1
ATOM 1458 O O . ARG A 1 190 ? 9.956 36.381 64.789 1.00 29.85 188 ARG A O 1
ATOM 1466 N N . CYS A 1 191 ? 8.538 35.586 63.225 1.00 31.11 189 CYS A N 1
ATOM 1467 C CA . CYS A 1 191 ? 9.376 36.008 62.099 1.00 33.04 189 CYS A CA 1
ATOM 1468 C C . CYS A 1 191 ? 9.043 37.450 61.735 1.00 33.60 189 CYS A C 1
ATOM 1469 O O . CYS A 1 191 ? 9.774 38.087 60.974 1.00 35.01 189 CYS A O 1
ATOM 1472 N N . GLY B 1 1 ? 24.248 54.404 34.637 1.00 22.90 -1 GLY B N 1
ATOM 1473 C CA . GLY B 1 1 ? 25.451 54.982 35.325 1.00 23.04 -1 GLY B CA 1
ATOM 1474 C C . GLY B 1 1 ? 25.259 54.963 36.836 1.00 22.65 -1 GLY B C 1
ATOM 1475 O O . GLY B 1 1 ? 24.304 54.319 37.333 1.00 22.44 -1 GLY B O 1
ATOM 1476 N N . HIS B 1 2 ? 26.111 55.698 37.561 1.00 22.28 0 HIS B N 1
ATOM 1477 C CA . HIS B 1 2 ? 26.025 55.727 39.042 1.00 22.50 0 HIS B CA 1
ATOM 1478 C C . HIS B 1 2 ? 24.701 56.325 39.542 1.00 22.15 0 HIS B C 1
ATOM 1479 O O . HIS B 1 2 ? 24.304 57.429 39.111 1.00 22.93 0 HIS B O 1
ATOM 1486 N N . MET B 1 3 ? 24.011 55.598 40.432 1.00 21.34 1 MET B N 1
ATOM 1487 C CA . MET B 1 3 ? 22.757 56.068 41.053 1.00 21.80 1 MET B CA 1
ATOM 1488 C C . MET B 1 3 ? 22.786 55.681 42.511 1.00 21.76 1 MET B C 1
ATOM 1489 O O . MET B 1 3 ? 23.275 54.598 42.839 1.00 21.84 1 MET B O 1
ATOM 1494 N N . ASN B 1 4 ? 22.266 56.530 43.398 1.00 22.87 2 ASN B N 1
ATOM 1495 C CA . ASN B 1 4 ? 22.297 56.184 44.821 1.00 23.44 2 ASN B CA 1
ATOM 1496 C C . ASN B 1 4 ? 21.424 54.997 45.186 1.00 22.58 2 ASN B C 1
ATOM 1497 O O . ASN B 1 4 ? 21.738 54.278 46.145 1.00 23.66 2 ASN B O 1
ATOM 1502 N N . ASP B 1 5 ? 20.339 54.793 44.434 1.00 20.92 3 ASP B N 1
ATOM 1503 C CA . ASP B 1 5 ? 19.340 53.799 44.816 1.00 19.37 3 ASP B CA 1
ATOM 1504 C C . ASP B 1 5 ? 19.151 52.648 43.833 1.00 17.59 3 ASP B C 1
ATOM 1505 O O . ASP B 1 5 ? 18.098 51.977 43.879 1.00 17.54 3 ASP B O 1
ATOM 1510 N N . ALA B 1 6 ? 20.150 52.409 42.962 1.00 16.51 4 ALA B N 1
ATOM 1511 C CA . ALA B 1 6 ? 20.049 51.283 42.023 1.00 14.98 4 ALA B CA 1
ATOM 1512 C C . ALA B 1 6 ? 21.382 50.978 41.398 1.00 14.57 4 ALA B C 1
ATOM 1513 O O . ALA B 1 6 ? 22.253 51.864 41.302 1.00 14.41 4 ALA B O 1
ATOM 1515 N N . LEU B 1 7 ? 21.528 49.729 40.961 1.00 13.39 5 LEU B N 1
ATOM 1516 C CA . LEU B 1 7 ? 22.525 49.401 39.941 1.00 13.31 5 LEU B CA 1
ATOM 1517 C C . LEU B 1 7 ? 21.816 49.595 38.602 1.00 13.78 5 LEU B C 1
ATOM 1518 O O . LEU B 1 7 ? 20.757 48.995 38.364 1.00 14.57 5 LEU B O 1
ATOM 1523 N N . HIS B 1 8 ? 22.399 50.441 37.762 1.00 14.29 6 HIS B N 1
ATOM 1524 C CA . HIS B 1 8 ? 21.741 50.868 36.530 1.00 14.58 6 HIS B CA 1
ATOM 1525 C C . HIS B 1 8 ? 22.700 50.838 35.361 1.00 15.15 6 HIS B C 1
ATOM 1526 O O . HIS B 1 8 ? 23.628 51.653 35.307 1.00 17.10 6 HIS B O 1
ATOM 1533 N N . ILE B 1 9 ? 22.462 49.890 34.441 1.00 14.15 7 ILE B N 1
ATOM 1534 C CA A ILE B 1 9 ? 23.312 49.758 33.267 0.60 14.73 7 ILE B CA 1
ATOM 1535 C CA B ILE B 1 9 ? 23.293 49.717 33.253 0.40 14.71 7 ILE B CA 1
ATOM 1536 C C . ILE B 1 9 ? 22.467 50.201 32.069 1.00 14.09 7 ILE B C 1
ATOM 1537 O O . ILE B 1 9 ? 21.511 49.532 31.674 1.00 14.37 7 ILE B O 1
ATOM 1546 N N . GLY B 1 10 ? 22.811 51.366 31.529 1.00 14.96 8 GLY B N 1
ATOM 1547 C CA . GLY B 1 10 ? 22.060 51.896 30.379 1.00 15.74 8 GLY B CA 1
ATOM 1548 C C . GLY B 1 10 ? 22.394 51.089 29.129 1.00 15.68 8 GLY B C 1
ATOM 1549 O O . GLY B 1 10 ? 23.478 50.461 29.011 1.00 17.32 8 GLY B O 1
ATOM 1550 N N . LEU B 1 11 ? 21.456 51.124 28.188 1.00 15.51 9 LEU B N 1
ATOM 1551 C CA . LEU B 1 11 ? 21.617 50.441 26.917 1.00 15.41 9 LEU B CA 1
ATOM 1552 C C . LEU B 1 11 ? 21.779 51.481 25.784 1.00 15.37 9 LEU B C 1
ATOM 1553 O O . LEU B 1 11 ? 21.041 52.483 25.733 1.00 15.75 9 LEU B O 1
ATOM 1558 N N . PRO B 1 12 ? 22.723 51.242 24.853 1.00 14.61 10 PRO B N 1
ATOM 1559 C CA . PRO B 1 12 ? 22.823 52.129 23.666 1.00 14.75 10 PRO B CA 1
ATOM 1560 C C . PRO B 1 12 ? 21.585 52.015 22.780 1.00 14.56 10 PRO B C 1
ATOM 1561 O O . PRO B 1 12 ? 20.866 51.038 22.874 1.00 13.60 10 PRO B O 1
ATOM 1565 N N . PRO B 1 13 ? 21.349 53.024 21.916 1.00 14.66 11 PRO B N 1
ATOM 1566 C CA . PRO B 1 13 ? 20.136 53.022 21.100 1.00 14.43 11 PRO B CA 1
ATOM 1567 C C . PRO B 1 13 ? 19.872 51.717 20.346 1.00 13.85 11 PRO B C 1
ATOM 1568 O O . PRO B 1 13 ? 18.733 51.253 20.354 1.00 13.91 11 PRO B O 1
ATOM 1572 N N . PHE B 1 14 ? 20.877 51.111 19.706 1.00 13.36 12 PHE B N 1
ATOM 1573 C CA . PHE B 1 14 ? 20.567 49.896 18.935 1.00 12.73 12 PHE B CA 1
ATOM 1574 C C . PHE B 1 14 ? 20.047 48.807 19.846 1.00 12.08 12 PHE B C 1
ATOM 1575 O O . PHE B 1 14 ? 19.259 47.975 19.431 1.00 12.49 12 PHE B O 1
ATOM 1583 N N . LEU B 1 15 ? 20.485 48.831 21.104 1.00 11.40 13 LEU B N 1
ATOM 1584 C CA . LEU B 1 15 ? 20.146 47.769 22.021 1.00 11.77 13 LEU B CA 1
ATOM 1585 C C . LEU B 1 15 ? 18.777 48.040 22.667 1.00 11.07 13 LEU B C 1
ATOM 1586 O O . LEU B 1 15 ? 18.029 47.084 22.944 1.00 12.54 13 LEU B O 1
ATOM 1591 N N . VAL B 1 16 ? 18.425 49.329 22.877 1.00 11.50 14 VAL B N 1
ATOM 1592 C CA . VAL B 1 16 ? 17.044 49.651 23.279 1.00 12.08 14 VAL B CA 1
ATOM 1593 C C . VAL B 1 16 ? 16.095 49.186 22.181 1.00 13.17 14 VAL B C 1
ATOM 1594 O O . VAL B 1 16 ? 15.075 48.538 22.436 1.00 14.57 14 VAL B O 1
ATOM 1598 N N . GLN B 1 17 ? 16.455 49.487 20.929 1.00 14.25 15 GLN B N 1
ATOM 1599 C CA . GLN B 1 17 ? 15.604 49.084 19.821 1.00 16.10 15 GLN B CA 1
ATOM 1600 C C . GLN B 1 17 ? 15.480 47.540 19.752 1.00 15.57 15 GLN B C 1
ATOM 1601 O O . GLN B 1 17 ? 14.374 47.011 19.609 1.00 16.85 15 GLN B O 1
ATOM 1607 N N . ALA B 1 18 ? 16.595 46.801 19.927 1.00 15.67 16 ALA B N 1
ATOM 1608 C CA . ALA B 1 18 ? 16.579 45.349 19.924 1.00 15.51 16 ALA B CA 1
ATOM 1609 C C . ALA B 1 18 ? 15.633 44.773 20.979 1.00 15.95 16 ALA B C 1
ATOM 1610 O O . ALA B 1 18 ? 15.006 43.728 20.778 1.00 17.64 16 ALA B O 1
ATOM 1612 N N . ASN B 1 19 ? 15.570 45.440 22.126 1.00 14.33 17 ASN B N 1
ATOM 1613 C CA . ASN B 1 19 ? 14.796 44.938 23.257 1.00 14.75 17 ASN B CA 1
ATOM 1614 C C . ASN B 1 19 ? 13.329 45.361 23.183 1.00 16.52 17 ASN B C 1
ATOM 1615 O O . ASN B 1 19 ? 12.545 44.964 24.050 1.00 17.58 17 ASN B O 1
ATOM 1620 N N . ASN B 1 20 ? 12.968 46.202 22.212 1.00 16.38 18 ASN B N 1
ATOM 1621 C CA . ASN B 1 20 ? 11.577 46.712 22.155 1.00 17.92 18 ASN B CA 1
ATOM 1622 C C A ASN B 1 20 ? 10.894 46.367 20.805 0.50 18.30 18 ASN B C 1
ATOM 1623 C C B ASN B 1 20 ? 10.934 46.665 20.778 0.50 18.00 18 ASN B C 1
ATOM 1624 O O A ASN B 1 20 ? 9.695 46.139 20.763 0.50 18.56 18 ASN B O 1
ATOM 1625 O O B ASN B 1 20 ? 9.899 47.317 20.519 0.50 19.03 18 ASN B O 1
ATOM 1630 N N A GLU B 1 21 ? 11.671 46.256 19.728 0.50 18.77 19 GLU B N 1
ATOM 1631 N N B GLU B 1 21 ? 11.576 45.939 19.882 0.50 17.24 19 GLU B N 1
ATOM 1632 C CA A GLU B 1 21 ? 11.131 45.816 18.418 0.50 19.89 19 GLU B CA 1
ATOM 1633 C CA C GLU B 1 21 ? 11.048 45.814 18.513 0.50 20.96 19 GLU B CA 1
ATOM 1634 C C . GLU B 1 21 ? 10.607 44.359 18.412 1.00 20.34 19 GLU B C 1
ATOM 1635 O O . GLU B 1 21 ? 11.331 43.446 18.769 1.00 20.31 19 GLU B O 1
ATOM 1646 N N . PRO B 1 22 ? 9.375 44.130 17.941 1.00 20.70 20 PRO B N 1
ATOM 1647 C CA . PRO B 1 22 ? 8.923 42.758 17.830 1.00 19.64 20 PRO B CA 1
ATOM 1648 C C . PRO B 1 22 ? 9.754 41.935 16.838 1.00 18.65 20 PRO B C 1
ATOM 1649 O O . PRO B 1 22 ? 10.036 42.418 15.734 1.00 19.47 20 PRO B O 1
ATOM 1653 N N . ARG B 1 23 ? 10.121 40.704 17.202 1.00 16.26 21 ARG B N 1
ATOM 1654 C CA . ARG B 1 23 ? 10.987 39.915 16.343 1.00 16.03 21 ARG B CA 1
ATOM 1655 C C . ARG B 1 23 ? 10.814 38.430 16.634 1.00 15.67 21 ARG B C 1
ATOM 1656 O O . ARG B 1 23 ? 11.038 37.978 17.757 1.00 15.60 21 ARG B O 1
ATOM 1664 N N . VAL B 1 24 ? 10.421 37.665 15.621 1.00 15.48 22 VAL B N 1
ATOM 1665 C CA . VAL B 1 24 ? 10.284 36.226 15.723 1.00 15.94 22 VAL B CA 1
ATOM 1666 C C . VAL B 1 24 ? 11.218 35.613 14.674 1.00 16.81 22 VAL B C 1
ATOM 1667 O O . VAL B 1 24 ? 11.061 35.895 13.486 1.00 18.87 22 VAL B O 1
ATOM 1671 N N . LEU B 1 25 ? 12.195 34.799 15.106 1.00 15.31 23 LEU B N 1
ATOM 1672 C CA . LEU B 1 25 ? 13.232 34.208 14.232 1.00 14.37 23 LEU B CA 1
ATOM 1673 C C . LEU B 1 25 ? 13.226 32.699 14.473 1.00 14.68 23 LEU B C 1
ATOM 1674 O O . LEU B 1 25 ? 13.827 32.193 15.424 1.00 15.31 23 LEU B O 1
ATOM 1679 N N . ALA B 1 26 ? 12.519 31.961 13.630 1.00 16.69 24 ALA B N 1
ATOM 1680 C CA . ALA B 1 26 ? 12.302 30.550 13.931 1.00 16.26 24 ALA B CA 1
ATOM 1681 C C . ALA B 1 26 ? 13.577 29.697 13.829 1.00 15.87 24 ALA B C 1
ATOM 1682 O O . ALA B 1 26 ? 13.834 28.855 14.680 1.00 18.33 24 ALA B O 1
ATOM 1684 N N . ALA B 1 27 ? 14.349 29.861 12.751 1.00 15.42 25 ALA B N 1
ATOM 1685 C CA . ALA B 1 27 ? 15.526 29.016 12.520 1.00 14.93 25 ALA B CA 1
ATOM 1686 C C . ALA B 1 27 ? 16.716 29.343 13.451 1.00 15.36 25 ALA B C 1
ATOM 1687 O O . ALA B 1 27 ? 16.993 30.526 13.683 1.00 14.79 25 ALA B O 1
ATOM 1689 N N . PRO B 1 28 ? 17.456 28.306 13.917 1.00 16.27 26 PRO B N 1
ATOM 1690 C CA . PRO B 1 28 ? 18.666 28.569 14.749 1.00 16.53 26 PRO B CA 1
ATOM 1691 C C . PRO B 1 28 ? 19.604 29.585 14.092 1.00 14.56 26 PRO B C 1
ATOM 1692 O O . PRO B 1 28 ? 20.080 30.493 14.780 1.00 13.89 26 PRO B O 1
ATOM 1696 N N . GLU B 1 29 ? 19.872 29.456 12.793 1.00 14.49 27 GLU B N 1
ATOM 1697 C CA . GLU B 1 29 ? 20.848 30.367 12.163 1.00 13.76 27 GLU B CA 1
ATOM 1698 C C . GLU B 1 29 ? 20.289 31.758 11.999 1.00 12.63 27 GLU B C 1
ATOM 1699 O O . GLU B 1 29 ? 21.043 32.724 11.934 1.00 12.20 27 GLU B O 1
ATOM 1705 N N . ALA B 1 30 ? 18.961 31.874 11.918 1.00 10.76 28 ALA B N 1
ATOM 1706 C CA . ALA B 1 30 ? 18.372 33.204 11.905 1.00 11.42 28 ALA B CA 1
ATOM 1707 C C . ALA B 1 30 ? 18.573 33.920 13.254 1.00 10.11 28 ALA B C 1
ATOM 1708 O O . ALA B 1 30 ? 18.877 35.130 13.281 1.00 10.52 28 ALA B O 1
ATOM 1710 N N . ARG B 1 31 ? 18.378 33.171 14.340 1.00 10.84 29 ARG B N 1
ATOM 1711 C CA . ARG B 1 31 ? 18.600 33.730 15.679 1.00 10.39 29 ARG B CA 1
ATOM 1712 C C . ARG B 1 31 ? 20.063 34.141 15.814 1.00 10.21 29 ARG B C 1
ATOM 1713 O O . ARG B 1 31 ? 20.347 35.265 16.232 1.00 10.09 29 ARG B O 1
ATOM 1721 N N . MET B 1 32 ? 20.993 33.277 15.397 1.00 10.28 30 MET B N 1
ATOM 1722 C CA . MET B 1 32 ? 22.432 33.615 15.543 1.00 10.00 30 MET B CA 1
ATOM 1723 C C . MET B 1 32 ? 22.824 34.754 14.609 1.00 9.99 30 MET B C 1
ATOM 1724 O O . MET B 1 32 ? 23.594 35.632 14.997 1.00 10.51 30 MET B O 1
ATOM 1729 N N . GLY B 1 33 ? 22.260 34.778 13.404 1.00 9.92 31 GLY B N 1
ATOM 1730 C CA . GLY B 1 33 ? 22.595 35.876 12.512 1.00 10.67 31 GLY B CA 1
ATOM 1731 C C . GLY B 1 33 ? 22.218 37.222 13.130 1.00 9.90 31 GLY B C 1
ATOM 1732 O O . GLY B 1 33 ? 22.971 38.206 13.029 1.00 11.09 31 GLY B O 1
ATOM 1733 N N . TYR B 1 34 ? 21.047 37.298 13.774 1.00 9.88 32 TYR B N 1
ATOM 1734 C CA . TYR B 1 34 ? 20.651 38.534 14.431 1.00 9.92 32 TYR B CA 1
ATOM 1735 C C . TYR B 1 34 ? 21.606 38.890 15.582 1.00 8.89 32 TYR B C 1
ATOM 1736 O O . TYR B 1 34 ? 22.005 40.064 15.743 1.00 9.74 32 TYR B O 1
ATOM 1745 N N . VAL B 1 35 ? 21.959 37.893 16.383 1.00 8.86 33 VAL B N 1
ATOM 1746 C CA . VAL B 1 35 ? 22.931 38.107 17.464 1.00 9.04 33 VAL B CA 1
ATOM 1747 C C . VAL B 1 35 ? 24.258 38.673 16.892 1.00 8.79 33 VAL B C 1
ATOM 1748 O O . VAL B 1 35 ? 24.852 39.605 17.474 1.00 9.12 33 VAL B O 1
ATOM 1752 N N . LEU B 1 36 ? 24.678 38.169 15.720 1.00 9.28 34 LEU B N 1
ATOM 1753 C CA . LEU B 1 36 ? 25.903 38.712 15.104 1.00 8.84 34 LEU B CA 1
ATOM 1754 C C . LEU B 1 36 ? 25.746 40.161 14.631 1.00 9.18 34 LEU B C 1
ATOM 1755 O O . LEU B 1 36 ? 26.707 40.931 14.663 1.00 10.45 34 LEU B O 1
ATOM 1760 N N . GLU B 1 37 ? 24.552 40.532 14.160 1.00 9.17 35 GLU B N 1
ATOM 1761 C CA . GLU B 1 37 ? 24.296 41.942 13.848 1.00 9.97 35 GLU B CA 1
ATOM 1762 C C . GLU B 1 37 ? 24.502 42.804 15.100 1.00 9.91 35 GLU B C 1
ATOM 1763 O O . GLU B 1 37 ? 25.024 43.916 15.025 1.00 10.59 35 GLU B O 1
ATOM 1769 N N . LEU B 1 38 ? 24.066 42.281 16.249 1.00 9.39 36 LEU B N 1
ATOM 1770 C CA . LEU B 1 38 ? 24.233 43.013 17.503 1.00 9.45 36 LEU B CA 1
ATOM 1771 C C . LEU B 1 38 ? 25.706 43.161 17.899 1.00 8.77 36 LEU B C 1
ATOM 1772 O O . LEU B 1 38 ? 26.107 44.191 18.446 1.00 10.21 36 LEU B O 1
ATOM 1777 N N . VAL B 1 39 ? 26.517 42.134 17.599 1.00 9.48 37 VAL B N 1
ATOM 1778 C CA . VAL B 1 39 ? 27.956 42.235 17.837 1.00 9.00 37 VAL B CA 1
ATOM 1779 C C . VAL B 1 39 ? 28.534 43.428 17.076 1.00 9.11 37 VAL B C 1
ATOM 1780 O O . VAL B 1 39 ? 29.238 44.276 17.666 1.00 10.39 37 VAL B O 1
ATOM 1784 N N . ARG B 1 40 ? 28.230 43.519 15.773 1.00 10.81 38 ARG B N 1
ATOM 1785 C CA . ARG B 1 40 ? 28.794 44.612 14.996 1.00 11.67 38 ARG B CA 1
ATOM 1786 C C . ARG B 1 40 ? 28.294 45.988 15.480 1.00 10.66 38 ARG B C 1
ATOM 1787 O O . ARG B 1 40 ? 29.086 46.957 15.589 1.00 11.38 38 ARG B O 1
ATOM 1795 N N . ALA B 1 41 ? 26.997 46.086 15.783 1.00 10.66 39 ALA B N 1
ATOM 1796 C CA . ALA B 1 41 ? 26.451 47.333 16.300 1.00 10.75 39 ALA B CA 1
ATOM 1797 C C . ALA B 1 41 ? 27.099 47.717 17.651 1.00 10.50 39 ALA B C 1
ATOM 1798 O O . ALA B 1 41 ? 27.343 48.904 17.946 1.00 12.18 39 ALA B O 1
ATOM 1800 N N . ASN B 1 42 ? 27.386 46.709 18.453 1.00 10.28 40 ASN B N 1
ATOM 1801 C CA . ASN B 1 42 ? 27.938 46.986 19.771 1.00 10.06 40 ASN B CA 1
ATOM 1802 C C . ASN B 1 42 ? 29.342 47.556 19.667 1.00 10.66 40 ASN B C 1
ATOM 1803 O O . ASN B 1 42 ? 29.752 48.443 20.438 1.00 10.70 40 ASN B O 1
ATOM 1808 N N . ILE B 1 43 ? 30.098 47.027 18.708 1.00 11.02 41 ILE B N 1
ATOM 1809 C CA . ILE B 1 43 ? 31.477 47.504 18.506 1.00 12.72 41 ILE B CA 1
ATOM 1810 C C . ILE B 1 43 ? 31.443 48.967 18.089 1.00 13.16 41 ILE B C 1
ATOM 1811 O O . ILE B 1 43 ? 32.264 49.797 18.573 1.00 14.03 41 ILE B O 1
ATOM 1816 N N . ALA B 1 44 ? 30.495 49.297 17.204 1.00 13.39 42 ALA B N 1
ATOM 1817 C CA . ALA B 1 44 ? 30.324 50.682 16.751 1.00 14.75 42 ALA B CA 1
ATOM 1818 C C . ALA B 1 44 ? 29.928 51.594 17.927 1.00 14.96 42 ALA B C 1
ATOM 1819 O O . ALA B 1 44 ? 30.208 52.813 17.931 1.00 18.10 42 ALA B O 1
ATOM 1821 N N . ALA B 1 45 ? 29.273 50.996 18.930 1.00 14.07 43 ALA B N 1
ATOM 1822 C CA . ALA B 1 45 ? 28.843 51.729 20.116 1.00 13.95 43 ALA B CA 1
ATOM 1823 C C . ALA B 1 45 ? 29.814 51.516 21.297 1.00 14.02 43 ALA B C 1
ATOM 1824 O O . ALA B 1 45 ? 29.397 51.540 22.481 1.00 14.88 43 ALA B O 1
ATOM 1826 N N . ASP B 1 46 ? 31.095 51.321 20.985 1.00 14.29 44 ASP B N 1
ATOM 1827 C CA . ASP B 1 46 ? 32.171 51.376 21.985 1.00 15.23 44 ASP B CA 1
ATOM 1828 C C . ASP B 1 46 ? 32.199 50.226 22.969 1.00 14.17 44 ASP B C 1
ATOM 1829 O O . ASP B 1 46 ? 32.855 50.311 24.013 1.00 14.97 44 ASP B O 1
ATOM 1834 N N . GLY B 1 47 ? 31.512 49.142 22.619 1.00 11.40 45 GLY B N 1
ATOM 1835 C CA . GLY B 1 47 ? 31.510 47.955 23.475 1.00 11.43 45 GLY B CA 1
ATOM 1836 C C . GLY B 1 47 ? 32.336 46.808 22.909 1.00 12.02 45 GLY B C 1
ATOM 1837 O O . GLY B 1 47 ? 32.876 46.897 21.798 1.00 13.71 45 GLY B O 1
ATOM 1838 N N . GLY B 1 48 ? 32.455 45.733 23.675 1.00 11.78 46 GLY B N 1
ATOM 1839 C CA . GLY B 1 48 ? 33.239 44.573 23.250 1.00 11.93 46 GLY B CA 1
ATOM 1840 C C . GLY B 1 48 ? 32.519 43.745 22.194 1.00 10.19 46 GLY B C 1
ATOM 1841 O O . GLY B 1 48 ? 31.319 43.890 21.973 1.00 10.49 46 GLY B O 1
ATOM 1842 N N . PRO B 1 49 ? 33.238 42.858 21.525 1.00 9.84 47 PRO B N 1
ATOM 1843 C CA . PRO B 1 49 ? 32.699 42.166 20.349 1.00 9.97 47 PRO B CA 1
ATOM 1844 C C . PRO B 1 49 ? 31.891 40.939 20.713 1.00 9.61 47 PRO B C 1
ATOM 1845 O O . PRO B 1 49 ? 32.180 39.850 20.228 1.00 10.41 47 PRO B O 1
ATOM 1849 N N . PHE B 1 50 ? 30.884 41.138 21.564 1.00 8.94 48 PHE B N 1
ATOM 1850 C CA . PHE B 1 50 ? 30.085 40.019 22.070 1.00 8.02 48 PHE B CA 1
ATOM 1851 C C . PHE B 1 50 ? 28.635 40.452 22.246 1.00 8.85 48 PHE B C 1
ATOM 1852 O O . PHE B 1 50 ? 28.372 41.554 22.722 1.00 8.16 48 PHE B O 1
ATOM 1860 N N . ALA B 1 51 ? 27.720 39.560 21.861 1.00 7.52 49 ALA B N 1
ATOM 1861 C CA . ALA B 1 51 ? 26.278 39.808 22.010 1.00 8.01 49 ALA B CA 1
ATOM 1862 C C . ALA B 1 51 ? 25.599 38.488 22.310 1.00 8.10 49 ALA B C 1
ATOM 1863 O O . ALA B 1 51 ? 26.111 37.413 21.992 1.00 9.17 49 ALA B O 1
ATOM 1865 N N . ALA B 1 52 ? 24.397 38.596 22.873 1.00 7.36 50 ALA B N 1
ATOM 1866 C CA . ALA B 1 52 ? 23.567 37.405 23.167 1.00 7.84 50 ALA B CA 1
ATOM 1867 C C . ALA B 1 52 ? 22.103 37.807 23.198 1.00 8.77 50 ALA B C 1
ATOM 1868 O O . ALA B 1 52 ? 21.786 38.992 23.360 1.00 9.48 50 ALA B O 1
ATOM 1870 N N . ALA B 1 53 ? 21.215 36.832 23.037 1.00 8.53 51 ALA B N 1
ATOM 1871 C CA . ALA B 1 53 ? 19.801 37.147 23.138 1.00 9.16 51 ALA B CA 1
ATOM 1872 C C . ALA B 1 53 ? 19.078 35.942 23.660 1.00 8.67 51 ALA B C 1
ATOM 1873 O O . ALA B 1 53 ? 19.446 34.803 23.364 1.00 9.52 51 ALA B O 1
ATOM 1875 N N . VAL B 1 54 ? 18.005 36.206 24.411 1.00 9.21 52 VAL B N 1
ATOM 1876 C CA . VAL B 1 54 ? 17.132 35.132 24.895 1.00 9.64 52 VAL B CA 1
ATOM 1877 C C . VAL B 1 54 ? 15.943 35.062 23.951 1.00 10.90 52 VAL B C 1
ATOM 1878 O O . VAL B 1 54 ? 15.287 36.080 23.696 1.00 10.69 52 VAL B O 1
ATOM 1882 N N . PHE B 1 55 ? 15.679 33.850 23.465 1.00 11.17 53 PHE B N 1
ATOM 1883 C CA . PHE B 1 55 ? 14.539 33.567 22.578 1.00 11.34 53 PHE B CA 1
ATOM 1884 C C . PHE B 1 55 ? 13.679 32.521 23.248 1.00 13.11 53 PHE B C 1
ATOM 1885 O O . PHE B 1 55 ? 14.204 31.679 24.001 1.00 13.16 53 PHE B O 1
ATOM 1893 N N . GLU B 1 56 ? 12.371 32.527 22.955 1.00 13.92 54 GLU B N 1
ATOM 1894 C CA A GLU B 1 56 ? 11.566 31.349 23.215 0.50 15.63 54 GLU B CA 1
ATOM 1895 C CA B GLU B 1 56 ? 11.611 31.290 23.275 0.50 15.90 54 GLU B CA 1
ATOM 1896 C C . GLU B 1 56 ? 12.113 30.224 22.350 1.00 16.30 54 GLU B C 1
ATOM 1897 O O . GLU B 1 56 ? 12.203 30.408 21.111 1.00 16.68 54 GLU B O 1
ATOM 1908 N N . ARG B 1 57 ? 12.435 29.097 22.960 1.00 16.21 55 ARG B N 1
ATOM 1909 C CA . ARG B 1 57 ? 13.155 28.030 22.272 1.00 17.46 55 ARG B CA 1
ATOM 1910 C C . ARG B 1 57 ? 12.423 27.541 21.015 1.00 17.93 55 ARG B C 1
ATOM 1911 O O . ARG B 1 57 ? 13.030 27.377 19.945 1.00 18.78 55 ARG B O 1
ATOM 1919 N N . ASP B 1 58 ? 11.124 27.309 21.132 1.00 18.78 56 ASP B N 1
ATOM 1920 C CA . ASP B 1 58 ? 10.406 26.734 20.011 1.00 19.58 56 ASP B CA 1
ATOM 1921 C C . ASP B 1 58 ? 9.972 27.741 18.922 1.00 20.12 56 ASP B C 1
ATOM 1922 O O . ASP B 1 58 ? 10.284 27.550 17.735 1.00 22.92 56 ASP B O 1
ATOM 1927 N N . SER B 1 59 ? 9.317 28.834 19.305 1.00 19.14 57 SER B N 1
ATOM 1928 C CA . SER B 1 59 ? 8.837 29.820 18.337 1.00 18.64 57 SER B CA 1
ATOM 1929 C C . SER B 1 59 ? 9.941 30.714 17.782 1.00 17.71 57 SER B C 1
ATOM 1930 O O . SER B 1 59 ? 9.826 31.237 16.677 1.00 17.68 57 SER B O 1
ATOM 1933 N N . GLY B 1 60 ? 10.967 30.991 18.583 1.00 16.46 58 GLY B N 1
ATOM 1934 C CA . GLY B 1 60 ? 11.945 31.974 18.129 1.00 15.08 58 GLY B CA 1
ATOM 1935 C C . GLY B 1 60 ? 11.562 33.408 18.431 1.00 14.11 58 GLY B C 1
ATOM 1936 O O . GLY B 1 60 ? 12.223 34.340 17.945 1.00 14.21 58 GLY B O 1
ATOM 1937 N N . LEU B 1 61 ? 10.543 33.612 19.274 1.00 12.78 59 LEU B N 1
ATOM 1938 C CA . LEU B 1 61 ? 10.228 34.975 19.710 1.00 13.15 59 LEU B CA 1
ATOM 1939 C C . LEU B 1 61 ? 11.432 35.527 20.494 1.00 12.25 59 LEU B C 1
ATOM 1940 O O . LEU B 1 61 ? 11.889 34.895 21.462 1.00 13.17 59 LEU B O 1
ATOM 1945 N N . LEU B 1 62 ? 11.912 36.702 20.095 1.00 11.92 60 LEU B N 1
ATOM 1946 C CA A LEU B 1 62 ? 12.960 37.375 20.848 0.50 12.13 60 LEU B CA 1
ATOM 1947 C CA B LEU B 1 62 ? 12.979 37.354 20.868 0.50 12.56 60 LEU B CA 1
ATOM 1948 C C . LEU B 1 62 ? 12.383 37.962 22.132 1.00 12.41 60 LEU B C 1
ATOM 1949 O O . LEU B 1 62 ? 11.417 38.746 22.076 1.00 14.30 60 LEU B O 1
ATOM 1958 N N . ILE B 1 63 ? 12.970 37.598 23.279 1.00 12.20 61 ILE B N 1
ATOM 1959 C CA . ILE B 1 63 ? 12.541 38.134 24.573 1.00 12.20 61 ILE B CA 1
ATOM 1960 C C . ILE B 1 63 ? 13.425 39.302 25.003 1.00 11.12 61 ILE B C 1
ATOM 1961 O O . ILE B 1 63 ? 12.917 40.353 25.379 1.00 12.26 61 ILE B O 1
ATOM 1966 N N . ALA B 1 64 ? 14.755 39.137 24.938 1.00 10.75 62 ALA B N 1
ATOM 1967 C CA . ALA B 1 64 ? 15.648 40.229 25.295 1.00 9.92 62 ALA B CA 1
ATOM 1968 C C . ALA B 1 64 ? 17.001 40.018 24.657 1.00 9.96 62 ALA B C 1
ATOM 1969 O O . ALA B 1 64 ? 17.324 38.918 24.243 1.00 12.21 62 ALA B O 1
ATOM 1971 N N . ALA B 1 65 ? 17.772 41.085 24.570 1.00 9.78 63 ALA B N 1
ATOM 1972 C CA . ALA B 1 65 ? 19.119 41.028 23.974 1.00 9.54 63 ALA B CA 1
ATOM 1973 C C . ALA B 1 65 ? 20.080 41.779 24.885 1.00 9.75 63 ALA B C 1
ATOM 1974 O O . ALA B 1 65 ? 19.692 42.755 25.556 1.00 9.86 63 ALA B O 1
ATOM 1976 N N . GLY B 1 66 ? 21.336 41.338 24.868 1.00 8.51 64 GLY B N 1
ATOM 1977 C CA . GLY B 1 66 ? 22.374 42.014 25.663 1.00 8.71 64 GLY B CA 1
ATOM 1978 C C . GLY B 1 66 ? 23.672 42.028 24.854 1.00 8.11 64 GLY B C 1
ATOM 1979 O O . GLY B 1 66 ? 23.871 41.214 23.942 1.00 8.93 64 GLY B O 1
ATOM 1980 N N . THR B 1 67 ? 24.572 42.941 25.198 1.00 8.14 65 THR B N 1
ATOM 1981 C CA . THR B 1 67 ? 25.890 42.968 24.577 1.00 8.11 65 THR B CA 1
ATOM 1982 C C . THR B 1 67 ? 26.903 43.328 25.668 1.00 8.10 65 THR B C 1
ATOM 1983 O O . THR B 1 67 ? 26.539 43.729 26.783 1.00 9.46 65 THR B O 1
ATOM 1987 N N . ASN B 1 68 ? 28.184 43.194 25.348 1.00 8.53 66 ASN B N 1
ATOM 1988 C CA A ASN B 1 68 ? 29.221 43.543 26.304 0.50 8.59 66 ASN B CA 1
ATOM 1989 C CA B ASN B 1 68 ? 29.210 43.576 26.326 0.50 8.47 66 ASN B CA 1
ATOM 1990 C C . ASN B 1 68 ? 29.246 45.078 26.480 1.00 8.58 66 ASN B C 1
ATOM 1991 O O . ASN B 1 68 ? 29.500 45.826 25.504 1.00 9.63 66 ASN B O 1
ATOM 2000 N N . ARG B 1 69 ? 28.976 45.553 27.704 1.00 8.64 67 ARG B N 1
ATOM 2001 C CA . ARG B 1 69 ? 28.975 46.990 27.984 1.00 8.67 67 ARG B CA 1
ATOM 2002 C C . ARG B 1 69 ? 29.959 47.271 29.113 1.00 8.57 67 ARG B C 1
ATOM 2003 O O . ARG B 1 69 ? 29.797 48.248 29.833 1.00 9.89 67 ARG B O 1
ATOM 2011 N N . VAL B 1 70 ? 30.972 46.416 29.245 1.00 8.42 68 VAL B N 1
ATOM 2012 C CA . VAL B 1 70 ? 31.859 46.485 30.426 1.00 8.64 68 VAL B CA 1
ATOM 2013 C C . VAL B 1 70 ? 32.564 47.864 30.524 1.00 9.86 68 VAL B C 1
ATOM 2014 O O . VAL B 1 70 ? 32.520 48.546 31.576 1.00 10.59 68 VAL B O 1
ATOM 2018 N N . VAL B 1 71 ? 33.215 48.283 29.424 1.00 9.33 69 VAL B N 1
ATOM 2019 C CA . VAL B 1 71 ? 33.995 49.538 29.519 1.00 10.71 69 VAL B CA 1
ATOM 2020 C C . VAL B 1 71 ? 33.088 50.758 29.538 1.00 10.93 69 VAL B C 1
ATOM 2021 O O . VAL B 1 71 ? 33.190 51.581 30.467 1.00 11.73 69 VAL B O 1
ATOM 2025 N N . PRO B 1 72 ? 32.206 50.927 28.523 1.00 11.37 70 PRO B N 1
ATOM 2026 C CA . PRO B 1 72 ? 31.365 52.129 28.571 1.00 12.22 70 PRO B CA 1
ATOM 2027 C C . PRO B 1 72 ? 30.405 52.154 29.764 1.00 12.04 70 PRO B C 1
ATOM 2028 O O . PRO B 1 72 ? 30.021 53.241 30.233 1.00 13.77 70 PRO B O 1
ATOM 2032 N N . GLY B 1 73 ? 30.057 50.973 30.289 1.00 11.38 71 GLY B N 1
ATOM 2033 C CA . GLY B 1 73 ? 29.136 50.901 31.423 1.00 11.53 71 GLY B CA 1
ATOM 2034 C C . GLY B 1 73 ? 29.834 50.934 32.774 1.00 11.37 71 GLY B C 1
ATOM 2035 O O . GLY B 1 73 ? 29.158 50.902 33.821 1.00 12.40 71 GLY B O 1
ATOM 2036 N N . ARG B 1 74 ? 31.171 50.946 32.781 1.00 11.19 72 ARG B N 1
ATOM 2037 C CA . ARG B 1 74 ? 31.933 50.895 34.035 1.00 10.94 72 ARG B CA 1
ATOM 2038 C C . ARG B 1 74 ? 31.463 49.724 34.919 1.00 10.46 72 ARG B C 1
ATOM 2039 O O . ARG B 1 74 ? 31.200 49.882 36.118 1.00 10.81 72 ARG B O 1
ATOM 2047 N N . CYS B 1 75 ? 31.409 48.515 34.343 1.00 9.25 73 CYS B N 1
ATOM 2048 C CA . CYS B 1 75 ? 30.799 47.386 35.078 1.00 8.98 73 CYS B CA 1
ATOM 2049 C C . CYS B 1 75 ? 31.370 46.085 34.539 1.00 9.64 73 CYS B C 1
ATOM 2050 O O . CYS B 1 75 ? 31.021 45.629 33.424 1.00 10.08 73 CYS B O 1
ATOM 2053 N N . SER B 1 76 ? 32.253 45.460 35.311 1.00 9.22 74 SER B N 1
ATOM 2054 C CA . SER B 1 76 ? 32.861 44.227 34.808 1.00 9.56 74 SER B CA 1
ATOM 2055 C C . SER B 1 76 ? 31.887 43.052 34.683 1.00 10.45 74 SER B C 1
ATOM 2056 O O . SER B 1 76 ? 32.180 42.087 33.954 1.00 12.09 74 SER B O 1
ATOM 2059 N N . ALA B 1 77 ? 30.736 43.116 35.349 1.00 9.28 75 ALA B N 1
ATOM 2060 C CA . ALA B 1 77 ? 29.732 42.054 35.210 1.00 9.14 75 ALA B CA 1
ATOM 2061 C C . ALA B 1 77 ? 28.865 42.245 33.961 1.00 9.11 75 ALA B C 1
ATOM 2062 O O . ALA B 1 77 ? 28.059 41.378 33.681 1.00 9.50 75 ALA B O 1
ATOM 2064 N N . ALA B 1 78 ? 29.014 43.358 33.219 1.00 8.50 76 ALA B N 1
ATOM 2065 C CA . ALA B 1 78 ? 28.109 43.656 32.106 1.00 7.96 76 ALA B CA 1
ATOM 2066 C C . ALA B 1 78 ? 28.503 42.927 30.827 1.00 8.50 76 ALA B C 1
ATOM 2067 O O . ALA B 1 78 ? 28.645 43.533 29.741 1.00 9.67 76 ALA B O 1
ATOM 2069 N N . HIS B 1 79 ? 28.657 41.617 30.946 1.00 7.63 77 HIS B N 1
ATOM 2070 C CA . HIS B 1 79 ? 28.832 40.755 29.773 1.00 7.91 77 HIS B CA 1
ATOM 2071 C C . HIS B 1 79 ? 27.491 40.605 29.060 1.00 8.54 77 HIS B C 1
ATOM 2072 O O . HIS B 1 79 ? 26.396 40.725 29.682 1.00 8.30 77 HIS B O 1
ATOM 2079 N N . ALA B 1 80 ? 27.572 40.261 27.768 1.00 8.49 78 ALA B N 1
ATOM 2080 C CA . ALA B 1 80 ? 26.363 40.114 26.947 1.00 7.89 78 ALA B CA 1
ATOM 2081 C C . ALA B 1 80 ? 25.365 39.179 27.603 1.00 8.16 78 ALA B C 1
ATOM 2082 O O . ALA B 1 80 ? 24.161 39.444 27.593 1.00 8.27 78 ALA B O 1
ATOM 2084 N N . GLU B 1 81 ? 25.855 38.048 28.098 1.00 8.21 79 GLU B N 1
ATOM 2085 C CA . GLU B 1 81 ? 24.965 36.998 28.648 1.00 8.45 79 GLU B CA 1
ATOM 2086 C C . GLU B 1 81 ? 24.214 37.511 29.876 1.00 8.62 79 GLU B C 1
ATOM 2087 O O . GLU B 1 81 ? 23.017 37.228 30.066 1.00 9.10 79 GLU B O 1
ATOM 2093 N N . ILE B 1 82 ? 24.929 38.198 30.762 1.00 8.32 80 ILE B N 1
ATOM 2094 C CA . ILE B 1 82 ? 24.305 38.712 31.973 1.00 8.93 80 ILE B CA 1
ATOM 2095 C C . ILE B 1 82 ? 23.211 39.709 31.611 1.00 8.46 80 ILE B C 1
ATOM 2096 O O . ILE B 1 82 ? 22.102 39.675 32.202 1.00 8.83 80 ILE B O 1
ATOM 2101 N N . LEU B 1 83 ? 23.485 40.601 30.665 1.00 7.93 81 LEU B N 1
ATOM 2102 C CA A LEU B 1 83 ? 22.478 41.576 30.279 0.50 8.13 81 LEU B CA 1
ATOM 2103 C CA B LEU B 1 83 ? 22.489 41.582 30.297 0.50 8.35 81 LEU B CA 1
ATOM 2104 C C . LEU B 1 83 ? 21.271 40.904 29.638 1.00 7.94 81 LEU B C 1
ATOM 2105 O O . LEU B 1 83 ? 20.131 41.193 29.990 1.00 9.68 81 LEU B O 1
ATOM 2114 N N . ALA B 1 84 ? 21.517 39.951 28.738 1.00 8.01 82 ALA B N 1
ATOM 2115 C CA . ALA B 1 84 ? 20.399 39.309 28.028 1.00 8.23 82 ALA B CA 1
ATOM 2116 C C . ALA B 1 84 ? 19.510 38.536 29.000 1.00 8.72 82 ALA B C 1
ATOM 2117 O O . ALA B 1 84 ? 18.284 38.659 28.967 1.00 9.22 82 ALA B O 1
ATOM 2119 N N . LEU B 1 85 ? 20.139 37.732 29.867 1.00 8.37 83 LEU B N 1
ATOM 2120 C CA . LEU B 1 85 ? 19.365 36.920 30.812 1.00 7.89 83 LEU B CA 1
ATOM 2121 C C . LEU B 1 85 ? 18.603 37.834 31.771 1.00 8.19 83 LEU B C 1
ATOM 2122 O O . LEU B 1 85 ? 17.425 37.581 32.049 1.00 8.98 83 LEU B O 1
ATOM 2127 N N . SER B 1 86 ? 19.254 38.882 32.270 1.00 8.16 84 SER B N 1
ATOM 2128 C CA . SER B 1 86 ? 18.616 39.733 33.252 1.00 8.40 84 SER B CA 1
ATOM 2129 C C . SER B 1 86 ? 17.483 40.560 32.632 1.00 8.90 84 SER B C 1
ATOM 2130 O O . SER B 1 86 ? 16.417 40.740 33.258 1.00 9.70 84 SER B O 1
ATOM 2133 N N . LEU B 1 87 ? 17.690 41.044 31.415 1.00 8.60 85 LEU B N 1
ATOM 2134 C CA . LEU B 1 87 ? 16.627 41.813 30.791 1.00 8.57 85 LEU B CA 1
ATOM 2135 C C . LEU B 1 87 ? 15.437 40.891 30.467 1.00 9.45 85 LEU B C 1
ATOM 2136 O O . LEU B 1 87 ? 14.250 41.307 30.578 1.00 10.53 85 LEU B O 1
ATOM 2141 N N . ALA B 1 88 ? 15.708 39.624 30.112 1.00 9.02 86 ALA B N 1
ATOM 2142 C CA . ALA B 1 88 ? 14.596 38.686 29.854 1.00 9.45 86 ALA B CA 1
ATOM 2143 C C . ALA B 1 88 ? 13.793 38.451 31.135 1.00 9.54 86 ALA B C 1
ATOM 2144 O O . ALA B 1 88 ? 12.551 38.424 31.120 1.00 11.03 86 ALA B O 1
ATOM 2146 N N . GLN B 1 89 ? 14.507 38.192 32.239 1.00 9.73 87 GLN B N 1
ATOM 2147 C CA . GLN B 1 89 ? 13.838 37.987 33.550 1.00 9.04 87 GLN B CA 1
ATOM 2148 C C . GLN B 1 89 ? 12.990 39.184 33.959 1.00 10.97 87 GLN B C 1
ATOM 2149 O O . GLN B 1 89 ? 11.878 39.014 34.489 1.00 12.03 87 GLN B O 1
ATOM 2155 N N . ALA B 1 90 ? 13.498 40.398 33.722 1.00 11.57 88 ALA B N 1
ATOM 2156 C CA . ALA B 1 90 ? 12.725 41.601 34.057 1.00 13.09 88 ALA B CA 1
ATOM 2157 C C . ALA B 1 90 ? 11.437 41.652 33.222 1.00 13.88 88 ALA B C 1
ATOM 2158 O O . ALA B 1 90 ? 10.337 41.956 33.741 1.00 15.37 88 ALA B O 1
ATOM 2160 N N . LYS B 1 91 ? 11.560 41.312 31.940 1.00 13.79 89 LYS B N 1
ATOM 2161 C CA . LYS B 1 91 ? 10.413 41.401 31.034 1.00 14.79 89 LYS B CA 1
ATOM 2162 C C . LYS B 1 91 ? 9.335 40.376 31.430 1.00 14.69 89 LYS B C 1
ATOM 2163 O O . LYS B 1 91 ? 8.101 40.668 31.355 1.00 16.28 89 LYS B O 1
ATOM 2169 N N . LEU B 1 92 ? 9.787 39.183 31.828 1.00 14.45 90 LEU B N 1
ATOM 2170 C CA . LEU B 1 92 ? 8.894 38.047 32.129 1.00 14.94 90 LEU B CA 1
ATOM 2171 C C . LEU B 1 92 ? 8.505 38.001 33.610 1.00 16.38 90 LEU B C 1
ATOM 2172 O O . LEU B 1 92 ? 7.793 37.089 34.025 1.00 17.10 90 LEU B O 1
ATOM 2177 N N . ASP B 1 93 ? 9.025 38.939 34.405 1.00 15.18 91 ASP B N 1
ATOM 2178 C CA . ASP B 1 93 ? 8.625 39.123 35.830 1.00 16.16 91 ASP B CA 1
ATOM 2179 C C . ASP B 1 93 ? 9.017 37.945 36.706 1.00 15.01 91 ASP B C 1
ATOM 2180 O O . ASP B 1 93 ? 8.267 37.527 37.594 1.00 15.56 91 ASP B O 1
ATOM 2185 N N . THR B 1 94 ? 10.190 37.377 36.474 1.00 13.02 92 THR B N 1
ATOM 2186 C CA . THR B 1 94 ? 10.658 36.295 37.344 1.00 13.59 92 THR B CA 1
ATOM 2187 C C . THR B 1 94 ? 12.150 36.089 37.222 1.00 12.96 92 THR B C 1
ATOM 2188 O O . THR B 1 94 ? 12.708 36.180 36.119 1.00 13.29 92 THR B O 1
ATOM 2192 N N . HIS B 1 95 ? 12.792 35.759 38.335 1.00 11.68 93 HIS B N 1
ATOM 2193 C CA . HIS B 1 95 ? 14.211 35.420 38.296 1.00 13.04 93 HIS B CA 1
ATOM 2194 C C . HIS B 1 95 ? 14.457 34.089 37.622 1.00 13.29 93 HIS B C 1
ATOM 2195 O O . HIS B 1 95 ? 15.607 33.768 37.339 1.00 14.33 93 HIS B O 1
ATOM 2202 N N . ASP B 1 96 ? 13.393 33.291 37.413 1.00 11.79 94 ASP B N 1
ATOM 2203 C CA . ASP B 1 96 ? 13.585 31.905 37.019 1.00 13.05 94 ASP B CA 1
ATOM 2204 C C . ASP B 1 96 ? 12.894 31.675 35.6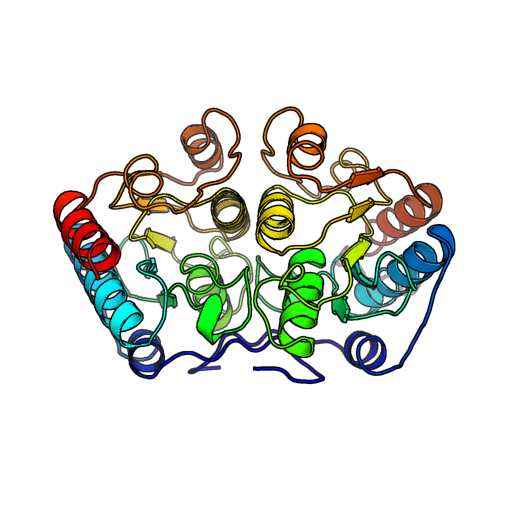94 1.00 11.86 94 ASP B C 1
ATOM 2205 O O . ASP B 1 96 ? 11.649 31.561 35.635 1.00 13.71 94 ASP B O 1
ATOM 2210 N N . LEU B 1 97 ? 13.677 31.619 34.625 1.00 11.81 95 LEU B N 1
ATOM 2211 C CA . LEU B 1 97 ? 13.079 31.455 33.290 1.00 12.03 95 LEU B CA 1
ATOM 2212 C C . LEU B 1 97 ? 12.474 30.063 33.060 1.00 13.28 95 LEU B C 1
ATOM 2213 O O . LEU B 1 97 ? 11.920 29.818 31.975 1.00 14.35 95 LEU B O 1
ATOM 2218 N N . SER B 1 98 ? 12.627 29.168 34.042 1.00 13.31 96 SER B N 1
ATOM 2219 C CA A SER B 1 98 ? 11.978 27.849 33.997 0.70 14.88 96 SER B CA 1
ATOM 2220 C CA B SER B 1 98 ? 11.993 27.849 34.018 0.30 14.31 96 SER B CA 1
ATOM 2221 C C . SER B 1 98 ? 10.743 27.775 34.883 1.00 16.17 96 SER B C 1
ATOM 2222 O O . SER B 1 98 ? 10.200 26.683 35.063 1.00 17.54 96 SER B O 1
ATOM 2227 N N . ALA B 1 99 ? 10.289 28.927 35.406 1.00 16.14 97 ALA B N 1
ATOM 2228 C CA . ALA B 1 99 ? 9.078 28.972 36.269 1.00 17.22 97 ALA B CA 1
ATOM 2229 C C . ALA B 1 99 ? 7.878 28.401 35.515 1.00 17.74 97 ALA B C 1
ATOM 2230 O O . ALA B 1 99 ? 7.776 28.494 34.290 1.00 18.21 97 ALA B O 1
ATOM 2232 N N . ASP B 1 100 ? 6.948 27.841 36.289 1.00 19.05 98 ASP B N 1
ATOM 2233 C CA . ASP B 1 100 ? 5.732 27.253 35.722 1.00 19.33 98 ASP B CA 1
ATOM 2234 C C . ASP B 1 100 ? 4.985 28.304 34.932 1.00 18.57 98 ASP B C 1
ATOM 2235 O O . ASP B 1 100 ? 4.756 29.410 35.432 1.00 18.75 98 ASP B O 1
ATOM 2240 N N . GLY B 1 101 ? 4.590 27.958 33.703 1.00 18.59 99 GLY B N 1
ATOM 2241 C CA . GLY B 1 101 ? 3.826 28.869 32.878 1.00 19.75 99 GLY B CA 1
ATOM 2242 C C . GLY B 1 101 ? 4.667 29.715 31.929 1.00 21.25 99 GLY B C 1
ATOM 2243 O O . GLY B 1 101 ? 4.121 30.399 31.055 1.00 23.76 99 GLY B O 1
ATOM 2244 N N . LEU B 1 102 ? 5.983 29.657 32.083 1.00 20.01 100 LEU B N 1
ATOM 2245 C CA . LEU B 1 102 ? 6.856 30.354 31.134 1.00 20.15 100 LEU B CA 1
ATOM 2246 C C . LEU B 1 102 ? 7.225 29.382 29.996 1.00 19.49 100 LEU B C 1
ATOM 2247 O O . LEU B 1 102 ? 7.382 28.195 30.231 1.00 18.32 100 LEU B O 1
ATOM 2252 N N A PRO B 1 103 ? 7.175 29.806 28.716 0.60 20.46 101 PRO B N 1
ATOM 2253 N N B PRO B 1 103 ? 7.600 29.974 28.852 0.40 19.52 101 PRO B N 1
ATOM 2254 C CA A PRO B 1 103 ? 7.737 28.830 27.737 0.60 19.45 101 PRO B CA 1
ATOM 2255 C CA B PRO B 1 103 ? 8.086 29.223 27.712 0.40 18.94 101 PRO B CA 1
ATOM 2256 C C A PRO B 1 103 ? 9.265 28.689 27.893 0.60 18.15 101 PRO B C 1
ATOM 2257 C C B PRO B 1 103 ? 9.461 28.673 28.043 0.40 17.70 101 PRO B C 1
ATOM 2258 O O A PRO B 1 103 ? 9.894 29.584 28.442 0.60 17.57 101 PRO B O 1
ATOM 2259 O O B PRO B 1 103 ? 10.196 29.228 28.881 0.40 17.12 101 PRO B O 1
ATOM 2266 N N . ALA B 1 104 ? 9.814 27.563 27.424 1.00 17.47 102 ALA B N 1
ATOM 2267 C CA . ALA B 1 104 ? 11.238 27.201 27.454 1.00 16.12 102 ALA B CA 1
ATOM 2268 C C . ALA B 1 104 ? 12.029 28.287 26.756 1.00 15.34 102 ALA B C 1
ATOM 2269 O O . ALA B 1 104 ? 11.688 28.712 25.655 1.00 15.54 102 ALA B O 1
ATOM 2271 N N . CYS B 1 105 ? 13.080 28.757 27.434 1.00 13.00 103 CYS B N 1
ATOM 2272 C CA . CYS B 1 105 ? 13.930 29.855 26.907 1.00 13.56 103 CYS B CA 1
ATOM 2273 C C . CYS B 1 105 ? 15.287 29.349 26.497 1.00 12.88 103 CYS B C 1
ATOM 2274 O O . CYS B 1 105 ? 15.811 28.401 27.069 1.00 13.41 103 CYS B O 1
ATOM 2277 N N . GLU B 1 106 ? 15.864 30.019 25.499 1.00 12.48 104 GLU B N 1
ATOM 2278 C CA . GLU B 1 106 ? 17.162 29.633 24.976 1.00 12.12 104 GLU B CA 1
ATOM 2279 C C . GLU B 1 106 ? 18.046 30.882 24.953 1.00 11.16 104 GLU B C 1
ATOM 2280 O O . GLU B 1 106 ? 17.580 31.950 24.537 1.00 11.75 104 GLU B O 1
ATOM 2286 N N . LEU B 1 107 ? 19.313 30.730 25.341 1.00 10.21 105 LEU B N 1
ATOM 2287 C CA . LEU B 1 107 ? 20.267 31.840 25.194 1.00 9.42 105 LEU B CA 1
ATOM 2288 C C . LEU B 1 107 ? 21.141 31.560 23.986 1.00 9.53 105 LEU B C 1
ATOM 2289 O O . LEU B 1 107 ? 21.834 30.544 23.951 1.00 10.20 105 LEU B O 1
ATOM 2294 N N . VAL B 1 108 ? 21.068 32.469 23.012 1.00 8.92 106 VAL B N 1
ATOM 2295 C CA . VAL B 1 108 ? 21.851 32.356 21.768 1.00 9.49 106 VAL B CA 1
ATOM 2296 C C . VAL B 1 108 ? 22.952 33.394 21.900 1.00 8.91 106 VAL B C 1
ATOM 2297 O O . VAL B 1 108 ? 22.680 34.579 22.115 1.00 9.62 106 VAL B O 1
ATOM 2301 N N . THR B 1 109 ? 24.192 32.927 21.868 1.00 9.28 107 THR B N 1
ATOM 2302 C CA . THR B 1 109 ? 25.323 33.772 22.245 1.00 8.91 107 THR B CA 1
ATOM 2303 C C . THR B 1 109 ? 26.452 33.745 21.196 1.00 8.29 107 THR B C 1
ATOM 2304 O O . THR B 1 109 ? 26.708 32.693 20.592 1.00 9.21 107 THR B O 1
ATOM 2308 N N . SER B 1 110 ? 27.095 34.897 20.974 1.00 7.90 108 SER B N 1
ATOM 2309 C CA . SER B 1 110 ? 28.098 34.980 19.905 1.00 8.29 108 SER B CA 1
ATOM 2310 C C . SER B 1 110 ? 29.359 34.161 20.188 1.00 8.70 108 SER B C 1
ATOM 2311 O O . SER B 1 110 ? 30.136 33.910 19.279 1.00 10.09 108 SER B O 1
ATOM 2314 N N . ALA B 1 111 ? 29.581 33.798 21.444 1.00 9.70 109 ALA B N 1
ATOM 2315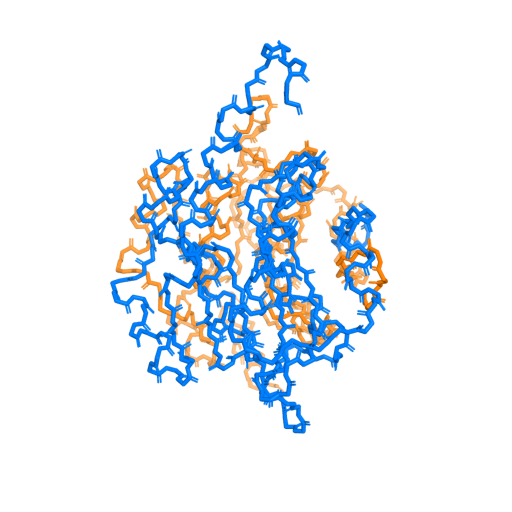 C CA . ALA B 1 111 ? 30.790 33.047 21.842 1.00 9.93 109 ALA B CA 1
ATOM 2316 C C . ALA B 1 111 ? 30.531 32.238 23.103 1.00 9.24 109 ALA B C 1
ATOM 2317 O O . ALA B 1 111 ? 29.638 32.577 23.896 1.00 10.73 109 ALA B O 1
ATOM 2319 N N . GLU B 1 112 ? 31.296 31.162 23.289 1.00 9.72 110 GLU B N 1
ATOM 2320 C CA . GLU B 1 112 ? 31.127 30.382 24.511 1.00 9.30 110 GLU B CA 1
ATOM 2321 C C . GLU B 1 112 ? 31.335 31.248 25.7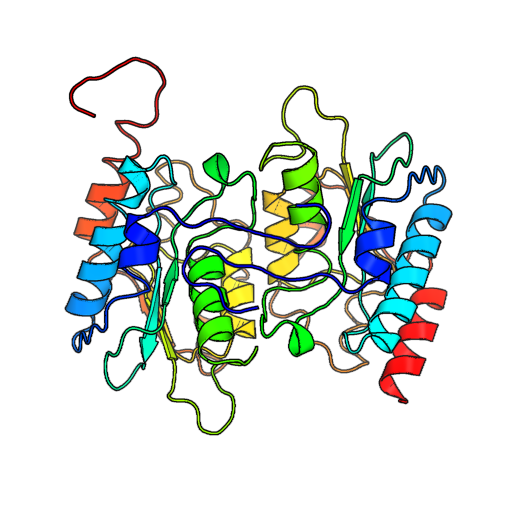72 1.00 9.13 110 GLU B C 1
ATOM 2322 O O . GLU B 1 112 ? 32.167 32.178 25.796 1.00 10.79 110 GLU B O 1
ATOM 2328 N N . PRO B 1 113 ? 30.583 30.955 26.838 1.00 9.22 111 PRO B N 1
ATOM 2329 C CA . PRO B 1 113 ? 30.642 31.822 28.018 1.00 9.93 111 PRO B CA 1
ATOM 2330 C C . PRO B 1 113 ? 31.889 31.691 28.886 1.00 9.45 111 PRO B C 1
ATOM 2331 O O . PRO B 1 113 ? 32.431 30.588 29.069 1.00 11.95 111 PRO B O 1
ATOM 2335 N N . CYS B 1 114 ? 32.253 32.807 29.510 1.00 9.27 112 CYS B N 1
ATOM 2336 C CA . CYS B 1 114 ? 33.304 32.808 30.521 1.00 8.18 112 CYS B CA 1
ATOM 2337 C C . CYS B 1 114 ? 32.782 32.147 31.804 1.00 8.51 112 CYS B C 1
ATOM 2338 O O . CYS B 1 114 ? 31.582 31.807 31.916 1.00 9.16 112 CYS B O 1
ATOM 2341 N N . VAL B 1 115 ? 33.655 31.924 32.786 1.00 8.70 113 VAL B N 1
ATOM 2342 C CA . VAL B 1 115 ? 33.205 31.239 33.993 1.00 9.14 113 VAL B CA 1
ATOM 2343 C C . VAL B 1 115 ? 32.085 31.983 34.736 1.00 8.09 113 VAL B C 1
ATOM 2344 O O . VAL B 1 115 ? 31.185 31.344 35.274 1.00 9.31 113 VAL B O 1
ATOM 2348 N N . MET B 1 116 ? 32.131 33.314 34.752 1.00 8.41 114 MET B N 1
ATOM 2349 C CA . MET B 1 116 ? 31.034 34.091 35.379 1.00 7.95 114 MET B CA 1
ATOM 2350 C C . MET B 1 116 ? 29.703 33.805 34.690 1.00 8.67 114 MET B C 1
ATOM 2351 O O . MET B 1 116 ? 28.701 33.535 35.330 1.00 9.32 114 MET B O 1
ATOM 2356 N N . CYS B 1 117 ? 29.699 33.878 33.358 1.00 8.98 115 CYS B N 1
ATOM 2357 C CA . CYS B 1 117 ? 28.456 33.746 32.583 1.00 8.08 115 CYS B CA 1
ATOM 2358 C C . CYS B 1 117 ? 27.991 32.287 32.549 1.00 9.06 115 CYS B C 1
ATOM 2359 O O . CYS B 1 117 ? 26.778 32.051 32.471 1.00 9.82 115 CYS B O 1
ATOM 2362 N N . PHE B 1 118 ? 28.933 31.335 32.605 1.00 8.83 116 PHE B N 1
ATOM 2363 C CA . PHE B 1 118 ? 28.594 29.919 32.820 1.00 9.12 116 PHE B CA 1
ATOM 2364 C C . PHE B 1 118 ? 27.737 29.792 34.082 1.00 8.83 116 PHE B C 1
ATOM 2365 O O . PHE B 1 118 ? 26.659 29.175 34.049 1.00 9.56 116 PHE B O 1
ATOM 2373 N N . GLY B 1 119 ? 28.180 30.399 35.202 1.00 9.94 117 GLY B N 1
ATOM 2374 C CA . GLY B 1 119 ? 27.344 30.401 36.424 1.00 9.80 117 GLY B CA 1
ATOM 2375 C C . GLY B 1 119 ? 26.002 31.099 36.201 1.00 9.22 117 GLY B C 1
ATOM 2376 O O . GLY B 1 119 ? 24.950 30.587 36.623 1.00 9.94 117 GLY B O 1
ATOM 2377 N N . ALA B 1 120 ? 26.008 32.249 35.528 1.00 8.42 118 ALA B N 1
ATOM 2378 C CA . ALA B 1 120 ? 24.759 32.962 35.302 1.00 8.40 118 ALA B CA 1
ATOM 2379 C C . ALA B 1 120 ? 23.765 32.147 34.489 1.00 8.53 118 ALA B C 1
ATOM 2380 O O . ALA B 1 120 ? 22.549 32.185 34.755 1.00 10.10 118 ALA B O 1
ATOM 2382 N N . VAL B 1 121 ? 24.273 31.413 33.508 1.00 8.91 119 VAL B N 1
ATOM 2383 C CA . VAL B 1 121 ? 23.380 30.577 32.697 1.00 8.45 119 VAL B CA 1
ATOM 2384 C C . VAL B 1 121 ? 22.752 29.500 33.590 1.00 9.12 119 VAL B C 1
ATOM 2385 O O . VAL B 1 121 ? 21.544 29.267 33.492 1.00 9.93 119 VAL B O 1
ATOM 2389 N N . ILE B 1 122 ? 23.552 28.890 34.475 1.00 9.18 120 ILE B N 1
ATOM 2390 C CA . ILE B 1 122 ? 23.003 27.867 35.392 1.00 11.23 120 ILE B CA 1
ATOM 2391 C C . ILE B 1 122 ? 21.870 28.443 36.249 1.00 11.10 120 ILE B C 1
ATOM 2392 O O . ILE B 1 122 ? 20.807 27.805 36.383 1.00 12.95 120 ILE B O 1
ATOM 2397 N N . TRP B 1 123 ? 22.049 29.643 36.809 1.00 9.80 121 TRP B N 1
ATOM 2398 C CA . TRP B 1 123 ? 21.046 30.146 37.722 1.00 10.27 121 TRP B CA 1
ATOM 2399 C C . TRP B 1 123 ? 19.836 30.727 36.996 1.00 10.13 121 TRP B C 1
ATOM 2400 O O . TRP B 1 123 ? 18.801 30.985 37.624 1.00 12.20 121 TRP B O 1
ATOM 2411 N N . SER B 1 124 ? 19.930 30.925 35.677 1.00 9.52 122 SER B N 1
ATOM 2412 C CA . SER B 1 124 ? 18.921 31.751 34.995 1.00 9.57 122 SER B CA 1
ATOM 2413 C C . SER B 1 124 ? 17.594 31.044 34.734 1.00 9.86 122 SER B C 1
ATOM 2414 O O . SER B 1 124 ? 16.576 31.728 34.563 1.00 10.44 122 SER B O 1
ATOM 2417 N N . GLY B 1 125 ? 17.625 29.710 34.609 1.00 10.05 123 GLY B N 1
ATOM 2418 C CA . GLY B 1 125 ? 16.448 28.957 34.186 1.00 11.36 123 GLY B CA 1
ATOM 2419 C C . GLY B 1 125 ? 16.341 28.755 32.689 1.00 10.66 123 GLY B C 1
ATOM 2420 O O . GLY B 1 125 ? 15.394 28.082 32.256 1.00 11.90 123 GLY B O 1
ATOM 2421 N N . VAL B 1 126 ? 17.281 29.285 31.877 1.00 11.85 124 VAL B N 1
ATOM 2422 C CA . VAL B 1 126 ? 17.248 28.887 30.460 1.00 12.07 124 VAL B CA 1
ATOM 2423 C C . VAL B 1 126 ? 17.437 27.392 30.302 1.00 11.93 124 VAL B C 1
ATOM 2424 O O . VAL B 1 126 ? 18.099 26.757 31.132 1.00 13.02 124 VAL B O 1
ATOM 2428 N N . ARG B 1 127 ? 16.846 26.835 29.241 1.00 12.18 125 ARG B N 1
ATOM 2429 C CA . ARG B 1 127 ? 16.953 25.401 28.992 1.00 13.16 125 ARG B CA 1
ATOM 2430 C C . ARG B 1 127 ? 17.923 24.989 27.885 1.00 12.58 125 ARG B C 1
ATOM 2431 O O . ARG B 1 127 ? 18.162 23.814 27.632 1.00 13.81 125 ARG B O 1
ATOM 2439 N N . SER B 1 128 ? 18.455 25.992 27.205 1.00 11.58 126 SER B N 1
ATOM 2440 C CA . SER B 1 128 ? 19.299 25.736 26.047 1.00 12.04 126 SER B CA 1
ATOM 2441 C C . SER B 1 128 ? 20.289 26.880 25.921 1.00 10.70 126 SER B C 1
ATOM 2442 O O . SER B 1 128 ? 19.935 28.037 26.159 1.00 10.99 126 SER B O 1
ATOM 2445 N N . LEU B 1 129 ? 21.499 26.531 25.514 1.00 10.97 127 LEU B N 1
ATOM 2446 C CA . LEU B 1 129 ? 22.562 27.492 25.235 1.00 10.61 127 LEU B CA 1
ATOM 2447 C C . LEU B 1 129 ? 23.069 27.176 23.824 1.00 10.76 127 LEU B C 1
ATOM 2448 O O . LEU B 1 129 ? 23.413 26.019 23.552 1.00 11.21 127 LEU B O 1
ATOM 2453 N N . VAL B 1 130 ? 23.125 28.183 22.951 1.00 10.01 128 VAL B N 1
ATOM 2454 C CA . VAL B 1 130 ? 23.597 27.977 21.565 1.00 10.19 128 VAL B CA 1
ATOM 2455 C C . VAL B 1 130 ? 24.681 28.995 21.316 1.00 10.05 128 VAL B C 1
ATOM 2456 O O . VAL B 1 130 ? 24.403 30.202 21.422 1.00 10.72 128 VAL B O 1
ATOM 2460 N N . CYS B 1 131 ? 25.890 28.532 20.989 1.00 9.84 129 CYS B N 1
ATOM 2461 C CA . CYS B 1 131 ? 27.046 29.447 20.859 1.00 9.78 129 CYS B CA 1
ATOM 2462 C C . CYS B 1 131 ? 27.620 29.401 19.451 1.00 10.29 129 CYS B C 1
ATOM 2463 O O . CYS B 1 131 ? 27.532 28.357 18.771 1.00 10.68 129 CYS B O 1
ATOM 2466 N N . ALA B 1 132 ? 28.243 30.511 19.050 1.00 9.72 130 ALA B N 1
ATOM 2467 C CA . ALA B 1 132 ? 28.905 30.574 17.733 1.00 10.00 130 ALA B CA 1
ATOM 2468 C C . ALA B 1 132 ? 30.415 30.325 17.900 1.00 10.39 130 ALA B C 1
ATOM 2469 O O . ALA B 1 132 ? 30.878 29.194 17.723 1.00 12.49 130 ALA B O 1
ATOM 2471 N N . ALA B 1 133 ? 31.163 31.374 18.241 1.00 10.35 131 ALA B N 1
ATOM 2472 C CA . ALA B 1 133 ? 32.623 31.229 18.406 1.00 10.74 131 ALA B CA 1
ATOM 2473 C C . ALA B 1 133 ? 32.952 30.317 19.593 1.00 11.87 131 ALA B C 1
ATOM 2474 O O . ALA B 1 133 ? 32.238 30.316 20.603 1.00 11.91 131 ALA B O 1
ATOM 2476 N N . ARG B 1 134 ? 34.044 29.565 19.483 1.00 12.19 132 ARG B N 1
ATOM 2477 C CA A ARG B 1 134 ? 34.443 28.686 20.569 0.60 13.50 132 ARG B CA 1
ATOM 2478 C CA B ARG B 1 134 ? 34.506 28.668 20.539 0.40 13.48 132 ARG B CA 1
ATOM 2479 C C . ARG B 1 134 ? 35.364 29.389 21.566 1.00 13.84 132 ARG B C 1
ATOM 2480 O O . ARG B 1 134 ? 35.866 30.483 21.314 1.00 13.50 132 ARG B O 1
ATOM 2495 N N . SER B 1 135 ? 35.561 28.736 22.706 1.00 15.08 133 SER B N 1
ATOM 2496 C CA . SER B 1 135 ? 36.461 29.233 23.732 1.00 16.07 133 SER B CA 1
ATOM 2497 C C . SER B 1 135 ? 37.847 29.528 23.195 1.00 16.88 133 SER B C 1
ATOM 2498 O O . SER B 1 135 ? 38.415 30.591 23.488 1.00 17.75 133 SER B O 1
ATOM 2501 N N . ASP B 1 136 ? 38.394 28.601 22.415 1.00 17.72 134 ASP B N 1
ATOM 2502 C CA A ASP B 1 136 ? 39.724 28.847 21.873 0.60 18.14 134 ASP B CA 1
ATOM 2503 C CA B ASP B 1 136 ? 39.714 28.816 21.822 0.40 18.15 134 ASP B CA 1
ATOM 2504 C C . ASP B 1 136 ? 39.760 30.035 20.912 1.00 17.59 134 ASP B C 1
ATOM 2505 O O . ASP B 1 136 ? 40.799 30.708 20.806 1.00 18.35 134 ASP B O 1
ATOM 2514 N N . ASP B 1 137 ? 38.634 30.329 20.244 1.00 16.95 135 ASP B N 1
ATOM 2515 C CA . ASP B 1 137 ? 38.581 31.478 19.343 1.00 15.83 135 ASP B CA 1
ATOM 2516 C C . ASP B 1 137 ? 38.658 32.769 20.165 1.00 16.44 135 ASP B C 1
ATOM 2517 O O . ASP B 1 137 ? 39.355 33.734 19.795 1.00 17.34 135 ASP B O 1
ATOM 2522 N N . VAL B 1 138 ? 37.907 32.798 21.266 1.00 15.69 136 VAL B N 1
ATOM 2523 C CA . VAL B 1 138 ? 37.887 33.944 22.170 1.00 17.10 136 VAL B CA 1
ATOM 2524 C C . VAL B 1 138 ? 39.280 34.194 22.760 1.00 16.73 136 VAL B C 1
ATOM 2525 O O . VAL B 1 138 ? 39.779 35.343 22.804 1.00 17.08 136 VAL B O 1
ATOM 2529 N N . GLU B 1 139 ? 39.913 33.119 23.205 1.00 17.00 137 GLU B N 1
ATOM 2530 C CA A GLU B 1 139 ? 41.244 33.245 23.815 0.60 18.06 137 GLU B CA 1
ATOM 2531 C CA B GLU B 1 139 ? 41.232 33.241 23.826 0.40 18.30 137 GLU B CA 1
ATOM 2532 C C . GLU B 1 139 ? 42.271 33.728 22.804 1.00 18.14 137 GLU B C 1
ATOM 2533 O O . GLU B 1 139 ? 43.169 34.506 23.143 1.00 18.81 137 GLU B O 1
ATOM 2544 N N . ALA B 1 140 ? 42.127 33.272 21.563 1.00 17.94 138 ALA B N 1
ATOM 2545 C CA . ALA B 1 140 ? 43.048 33.644 20.494 1.00 20.10 138 ALA B CA 1
ATOM 2546 C C . ALA B 1 140 ? 42.932 35.124 20.015 1.00 19.91 138 ALA B C 1
ATOM 2547 O O . ALA B 1 140 ? 43.778 35.568 19.226 1.00 20.71 138 ALA B O 1
ATOM 2549 N N . ILE B 1 141 ? 41.937 35.893 20.483 1.00 20.70 139 ILE B N 1
ATOM 2550 C CA . ILE B 1 141 ? 41.900 37.401 20.366 1.00 21.79 139 ILE B CA 1
ATOM 2551 C C . ILE B 1 141 ? 42.078 38.164 21.696 1.00 21.85 139 ILE B C 1
ATOM 2552 O O . ILE B 1 141 ? 41.767 39.395 21.832 1.00 22.81 139 ILE B O 1
ATOM 2557 N N . GLY B 1 142 ? 42.541 37.434 22.707 1.00 19.72 140 GLY B N 1
ATOM 2558 C CA . GLY B 1 142 ? 42.972 38.064 23.905 1.00 19.84 140 GLY B CA 1
ATOM 2559 C C . GLY B 1 142 ? 41.920 38.201 24.978 1.00 19.51 140 GLY B C 1
ATOM 2560 O O . GLY B 1 142 ? 42.175 38.852 25.965 1.00 21.02 140 GLY B O 1
ATOM 2561 N N . PHE B 1 143 ? 40.746 37.569 24.817 1.00 18.62 141 PHE B N 1
ATOM 2562 C CA . PHE B 1 143 ? 39.756 37.599 25.882 1.00 18.78 141 PHE B CA 1
ATOM 2563 C C . PHE B 1 143 ? 39.855 36.336 26.740 1.00 19.02 141 PHE B C 1
ATOM 2564 O O . PHE B 1 143 ? 40.162 35.257 26.258 1.00 21.52 141 PHE B O 1
ATOM 2572 N N . ASP B 1 144 ? 39.599 36.474 28.024 1.00 19.33 142 ASP B N 1
ATOM 2573 C CA . ASP B 1 144 ? 39.859 35.399 28.968 1.00 19.12 142 ASP B CA 1
ATOM 2574 C C . ASP B 1 144 ? 38.517 34.721 29.309 1.00 17.77 142 ASP B C 1
ATOM 2575 O O . ASP B 1 144 ? 37.567 35.392 29.674 1.00 18.09 142 ASP B O 1
ATOM 2580 N N . GLU B 1 145 ? 38.425 33.404 29.156 1.00 15.66 143 GLU B N 1
ATOM 2581 C CA . GLU B 1 145 ? 37.233 32.691 29.632 1.00 14.44 143 GLU B CA 1
ATOM 2582 C C . GLU B 1 145 ? 37.328 32.403 31.125 1.00 13.28 143 GLU B C 1
ATOM 2583 O O . GLU B 1 145 ? 36.321 32.113 31.754 1.00 13.13 143 GLU B O 1
ATOM 2589 N N . GLY B 1 146 ? 38.524 32.517 31.703 1.00 13.33 144 GLY B N 1
ATOM 2590 C CA . GLY B 1 146 ? 38.681 32.226 33.116 1.00 13.53 144 GLY B CA 1
ATOM 2591 C C . GLY B 1 146 ? 38.680 30.748 33.443 1.00 13.77 144 GLY B C 1
ATOM 2592 O O . GLY B 1 146 ? 38.535 29.884 32.548 1.00 14.78 144 GLY B O 1
ATOM 2593 N N . PRO B 1 147 ? 38.880 30.436 34.727 1.00 14.14 145 PRO B N 1
ATOM 2594 C CA . PRO B 1 147 ? 38.943 29.032 35.140 1.00 15.10 145 PRO B CA 1
ATOM 2595 C C . PRO B 1 147 ? 37.549 28.412 35.270 1.00 15.94 145 PRO B C 1
ATOM 2596 O O . PRO B 1 147 ? 36.997 28.340 36.368 1.00 16.49 145 PRO B O 1
ATOM 2600 N N . ARG B 1 148 ? 36.979 27.985 34.152 1.00 16.85 146 ARG B N 1
ATOM 2601 C CA . ARG B 1 148 ? 35.788 27.142 34.201 1.00 17.79 146 ARG B CA 1
ATOM 2602 C C . ARG B 1 148 ? 36.126 25.773 34.784 1.00 18.76 146 ARG B C 1
ATOM 2603 O O . ARG B 1 148 ? 37.270 25.334 34.740 1.00 19.69 146 ARG B O 1
ATOM 2611 N N . PRO B 1 149 ? 35.137 25.098 35.385 1.00 18.43 147 PRO B N 1
ATOM 2612 C CA . PRO B 1 149 ? 35.416 23.729 35.825 1.00 19.95 147 PRO B CA 1
ATOM 2613 C C . PRO B 1 149 ? 35.666 22.849 34.623 1.00 21.40 147 PRO B C 1
ATOM 2614 O O . PRO B 1 149 ? 35.257 23.173 33.501 1.00 20.93 147 PRO B O 1
ATOM 2618 N N . GLU B 1 150 ? 36.364 21.747 34.865 1.00 22.47 148 GLU B N 1
ATOM 2619 C CA A GLU B 1 150 ? 36.526 20.697 33.880 0.60 23.23 148 GLU B CA 1
ATOM 2620 C CA B GLU B 1 150 ? 36.529 20.736 33.830 0.40 23.10 148 GLU B CA 1
ATOM 2621 C C . GLU B 1 150 ? 35.138 20.273 33.378 1.00 22.78 148 GLU B C 1
ATOM 2622 O O . GLU B 1 150 ? 34.217 20.095 34.198 1.00 23.72 148 GLU B O 1
ATOM 2633 N N . ASN B 1 151 ? 34.971 20.129 32.059 1.00 21.77 149 ASN B N 1
ATOM 2634 C CA . ASN B 1 151 ? 33.719 19.621 31.474 1.00 20.78 149 ASN B CA 1
ATOM 2635 C C . ASN B 1 151 ? 32.537 20.535 31.764 1.00 19.04 149 ASN B C 1
ATOM 2636 O O . ASN B 1 151 ? 31.443 20.068 32.179 1.00 18.18 149 ASN B O 1
ATOM 2641 N N . TRP B 1 152 ? 32.749 21.831 31.520 1.00 17.56 150 TRP B N 1
ATOM 2642 C CA . TRP B 1 152 ? 31.698 22.820 31.797 1.00 16.52 150 TRP B CA 1
ATOM 2643 C C . TRP B 1 152 ? 30.453 22.529 30.936 1.00 15.28 150 TRP B C 1
ATOM 2644 O O . TRP B 1 152 ? 29.329 22.707 31.398 1.00 15.29 150 TRP B O 1
ATOM 2655 N N . MET B 1 153 ? 30.633 22.030 29.705 1.00 15.66 151 MET B N 1
ATOM 2656 C CA . MET B 1 153 ? 29.469 21.708 28.868 1.00 15.67 151 MET B CA 1
ATOM 2657 C C . MET B 1 153 ? 28.646 20.596 29.491 1.00 15.34 151 MET B C 1
ATOM 2658 O O . MET B 1 153 ? 27.421 20.678 29.514 1.00 15.49 151 MET B O 1
ATOM 2663 N N . GLY B 1 154 ? 29.330 19.573 30.005 1.00 15.75 152 GLY B N 1
ATOM 2664 C CA . GLY B 1 154 ? 28.653 18.488 30.708 1.00 15.66 152 GLY B CA 1
ATOM 2665 C C . GLY B 1 154 ? 27.959 19.006 31.955 1.00 15.51 152 GLY B C 1
ATOM 2666 O O . GLY B 1 154 ? 26.873 18.528 32.336 1.00 17.07 152 GLY B O 1
ATOM 2667 N N . GLY B 1 155 ? 28.570 19.991 32.602 1.00 15.58 153 GLY B N 1
ATOM 2668 C CA . GLY B 1 155 ? 27.961 20.605 33.784 1.00 15.85 153 GLY B CA 1
ATOM 2669 C C . GLY B 1 155 ? 26.626 21.250 33.470 1.00 14.73 153 GLY B C 1
ATOM 2670 O O . GLY B 1 155 ? 25.633 21.126 34.225 1.00 16.26 153 GLY B O 1
ATOM 2671 N N . LEU B 1 156 ? 26.570 21.938 32.335 1.00 13.90 154 LEU B N 1
ATOM 2672 C CA . LEU B 1 156 ? 25.305 22.508 31.888 1.00 12.56 154 LEU B CA 1
ATOM 2673 C C . LEU B 1 156 ? 24.292 21.409 31.539 1.00 13.04 154 LEU B C 1
ATOM 2674 O O . LEU B 1 156 ? 23.139 21.465 31.959 1.00 12.84 154 LEU B O 1
ATOM 2679 N N . GLU B 1 157 ? 24.751 20.400 30.797 1.00 13.59 155 GLU B N 1
ATOM 2680 C CA . GLU B 1 157 ? 23.876 19.339 30.322 1.00 14.76 155 GLU B CA 1
ATOM 2681 C C . GLU B 1 157 ? 23.242 18.573 31.469 1.00 14.98 155 GLU B C 1
ATOM 2682 O O . GLU B 1 157 ? 22.072 18.205 31.389 1.00 15.55 155 GLU B O 1
ATOM 2688 N N . ALA B 1 158 ? 24.021 18.357 32.527 1.00 15.75 156 ALA B N 1
ATOM 2689 C CA . ALA B 1 158 ? 23.534 17.624 33.720 1.00 15.56 156 ALA B CA 1
ATOM 2690 C C . ALA B 1 158 ? 22.394 18.365 34.417 1.00 16.56 156 ALA B C 1
ATOM 2691 O O . ALA B 1 158 ? 21.592 17.765 35.151 1.00 16.74 156 ALA B O 1
ATOM 2693 N N . ARG B 1 159 ? 22.375 19.684 34.227 1.00 15.37 157 ARG B N 1
ATOM 2694 C CA A ARG B 1 159 ? 21.351 20.531 34.832 0.50 16.04 157 ARG B CA 1
ATOM 2695 C CA B ARG B 1 159 ? 21.369 20.517 34.855 0.50 15.96 157 ARG B CA 1
ATOM 2696 C C . ARG B 1 159 ? 20.150 20.784 33.936 1.00 16.69 157 ARG B C 1
ATOM 2697 O O . ARG B 1 159 ? 19.257 21.566 34.283 1.00 19.70 157 ARG B O 1
ATOM 2712 N N . GLY B 1 160 ? 20.117 20.124 32.776 1.00 15.34 158 GLY B N 1
ATOM 2713 C CA . GLY B 1 160 ? 18.980 20.265 31.876 1.00 15.85 158 GLY B CA 1
ATOM 2714 C C . GLY B 1 160 ? 19.141 21.445 30.919 1.00 15.25 158 GLY B C 1
ATOM 2715 O O . GLY B 1 160 ? 18.159 21.922 30.333 1.00 17.04 158 GLY B O 1
ATOM 2716 N N . ILE B 1 161 ? 20.382 21.899 30.725 1.00 14.49 159 ILE B N 1
ATOM 2717 C CA . ILE B 1 161 ? 20.643 23.011 29.794 1.00 14.06 159 ILE B CA 1
ATOM 2718 C C . ILE B 1 161 ? 21.414 22.418 28.624 1.00 14.60 159 ILE B C 1
ATOM 2719 O O . ILE B 1 161 ? 22.591 22.066 28.774 1.00 14.54 159 ILE B O 1
ATOM 2724 N N . THR B 1 162 ? 20.736 22.290 27.482 1.00 14.72 160 THR B N 1
ATOM 2725 C CA . THR B 1 162 ? 21.353 21.704 26.309 1.00 15.66 160 THR B CA 1
ATOM 2726 C C . THR B 1 162 ? 22.383 22.673 25.782 1.00 15.41 160 THR B C 1
ATOM 2727 O O . THR B 1 162 ? 22.257 23.883 25.974 1.00 17.06 160 THR B O 1
ATOM 2731 N N . VAL B 1 163 ? 23.417 22.144 25.169 1.00 14.39 161 VAL B N 1
ATOM 2732 C CA . VAL B 1 163 ? 24.482 23.000 24.657 1.00 14.62 161 VAL B CA 1
ATOM 2733 C C . VAL B 1 163 ? 24.749 22.666 23.197 1.00 14.94 161 VAL B C 1
ATOM 2734 O O . VAL B 1 163 ? 24.940 21.478 22.837 1.00 16.19 161 VAL B O 1
ATOM 2738 N N . THR B 1 164 ? 24.723 23.706 22.363 1.00 13.59 162 THR B N 1
ATOM 2739 C CA A THR B 1 164 ? 25.207 23.555 20.997 0.60 15.10 162 THR B CA 1
ATOM 2740 C CA B THR B 1 164 ? 25.085 23.652 20.937 0.40 13.29 162 THR B CA 1
ATOM 2741 C C . THR B 1 164 ? 26.237 24.632 20.730 1.00 14.16 162 THR B C 1
ATOM 2742 O O . THR B 1 164 ? 26.162 25.734 21.256 1.00 14.17 162 THR B O 1
ATOM 2749 N N . THR B 1 165 ? 27.280 24.223 20.005 1.00 14.76 163 THR B N 1
ATOM 2750 C CA . THR B 1 165 ? 28.435 25.076 19.766 1.00 15.55 163 THR B CA 1
ATOM 2751 C C . THR B 1 165 ? 28.743 25.127 18.267 1.00 14.26 163 THR B C 1
ATOM 2752 O O . THR B 1 165 ? 28.312 24.253 17.499 1.00 15.56 163 THR B O 1
ATOM 2756 N N . GLY B 1 166 ? 29.425 26.191 17.862 1.00 12.92 164 GLY B N 1
ATOM 2757 C CA . GLY B 1 166 ? 29.935 26.269 16.502 1.00 12.36 164 GLY B CA 1
ATOM 2758 C C . GLY B 1 166 ? 28.932 26.799 15.494 1.00 11.10 164 GLY B C 1
ATOM 2759 O O . GLY B 1 166 ? 29.220 26.809 14.278 1.00 12.54 164 GLY B O 1
ATOM 2760 N N . LEU B 1 167 ? 27.757 27.279 15.940 1.00 11.35 165 LEU B N 1
ATOM 2761 C CA . LEU B 1 167 ? 26.712 27.706 14.987 1.00 11.71 165 LEU B CA 1
ATOM 2762 C C . LEU B 1 167 ? 27.034 29.085 14.403 1.00 11.77 165 LEU B C 1
ATOM 2763 O O . LEU B 1 167 ? 27.077 30.098 15.133 1.00 11.86 165 LEU B O 1
ATOM 2768 N N . LEU B 1 168 ? 27.225 29.143 13.076 1.00 11.35 166 LEU B N 1
ATOM 2769 C CA . LEU B 1 168 ? 27.755 30.357 12.426 1.00 10.54 166 LEU B CA 1
ATOM 2770 C C . LEU B 1 168 ? 29.096 30.779 13.039 1.00 10.58 166 LEU B C 1
ATOM 2771 O O . LEU B 1 168 ? 29.424 31.971 13.068 1.00 11.07 166 LEU B O 1
ATOM 2776 N N . ARG B 1 169 ? 29.892 29.788 13.443 1.00 10.44 167 ARG B N 1
ATOM 2777 C CA . ARG B 1 169 ? 31.209 30.091 14.004 1.00 11.16 167 ARG B CA 1
ATOM 2778 C C . ARG B 1 169 ? 32.053 30.934 13.058 1.00 11.03 167 ARG B C 1
ATOM 2779 O O . ARG B 1 169 ? 32.693 31.889 13.498 1.00 11.91 167 ARG B O 1
ATOM 2787 N N . ASP B 1 170 ? 32.041 30.581 11.772 1.00 12.09 168 ASP B N 1
ATOM 2788 C CA . ASP B 1 170 ? 32.896 31.273 10.830 1.00 13.13 168 ASP B CA 1
ATOM 2789 C C . ASP B 1 170 ? 32.514 32.748 10.686 1.00 11.46 168 ASP B C 1
ATOM 2790 O O . ASP B 1 170 ? 33.390 33.642 10.645 1.00 12.47 168 ASP B O 1
ATOM 2795 N N . ALA B 1 171 ? 31.208 33.013 10.676 1.00 11.05 169 ALA B N 1
ATOM 2796 C CA . ALA B 1 171 ? 30.745 34.407 10.601 1.00 9.99 169 ALA B CA 1
ATOM 2797 C C . ALA B 1 171 ? 31.133 35.186 11.875 1.00 10.02 169 ALA B C 1
ATOM 2798 O O . ALA B 1 171 ? 31.578 36.349 11.800 1.00 11.53 169 ALA B O 1
ATOM 2800 N N . ALA B 1 172 ? 30.965 34.528 13.042 1.00 10.10 170 ALA B N 1
ATOM 2801 C CA . ALA B 1 172 ? 31.346 35.165 14.330 1.00 9.33 170 ALA B CA 1
ATOM 2802 C C . ALA B 1 172 ? 32.835 35.457 14.335 1.00 11.08 170 ALA B C 1
ATOM 2803 O O . ALA B 1 172 ? 33.255 36.513 14.786 1.00 11.95 170 ALA B O 1
ATOM 2805 N N . CYS B 1 173 ? 33.616 34.522 13.815 1.00 11.33 171 CYS B N 1
ATOM 2806 C CA . CYS B 1 173 ? 35.072 34.692 13.759 1.00 12.91 171 CYS B CA 1
ATOM 2807 C C . CYS B 1 173 ? 35.457 35.830 12.823 1.00 12.18 171 CYS B C 1
ATOM 2808 O O . CYS B 1 173 ? 36.438 36.533 13.107 1.00 13.15 171 CYS B O 1
ATOM 2811 N N . ALA B 1 174 ? 34.730 36.023 11.725 1.00 11.33 172 ALA B N 1
ATOM 2812 C CA . ALA B 1 174 ? 35.022 37.183 10.879 1.00 12.56 172 ALA B CA 1
ATOM 2813 C C . ALA B 1 174 ? 34.924 38.490 11.667 1.00 12.18 172 ALA B C 1
ATOM 2814 O O . ALA B 1 174 ? 35.770 39.380 11.547 1.00 13.23 172 ALA B O 1
ATOM 2816 N N . LEU B 1 175 ? 33.874 38.619 12.483 1.00 11.52 173 LEU B N 1
ATOM 2817 C CA . LEU B 1 175 ? 33.687 39.836 13.267 1.00 11.36 173 LEU B CA 1
ATOM 2818 C C . LEU B 1 175 ? 34.780 39.964 14.340 1.00 11.86 173 LEU B C 1
ATOM 2819 O O . LEU B 1 175 ? 35.281 41.064 14.579 1.00 13.16 173 LEU B O 1
ATOM 2824 N N . LEU B 1 176 ? 35.151 38.843 14.959 1.00 11.92 174 LEU B N 1
ATOM 2825 C CA . LEU B 1 176 ? 36.184 38.870 16.007 1.00 12.90 174 LEU B CA 1
ATOM 2826 C C . LEU B 1 176 ? 37.540 39.267 15.422 1.00 14.54 174 LEU B C 1
ATOM 2827 O O . LEU B 1 176 ? 38.281 40.087 16.032 1.00 14.20 174 LEU B O 1
ATOM 2832 N N . ARG B 1 177 ? 37.897 38.705 14.262 1.00 14.18 175 ARG B N 1
ATOM 2833 C CA . ARG B 1 177 ? 39.184 39.045 13.635 1.00 15.96 175 ARG B CA 1
ATOM 2834 C C . ARG B 1 177 ? 39.162 40.498 13.227 1.00 16.83 175 ARG B C 1
ATOM 2835 O O . ARG B 1 177 ? 40.192 41.179 13.372 1.00 18.42 175 ARG B O 1
ATOM 2843 N N . GLU B 1 178 ? 38.039 40.995 12.722 1.00 17.18 176 GLU B N 1
ATOM 2844 C CA . GLU B 1 178 ? 37.962 42.423 12.334 1.00 18.10 176 GLU B CA 1
ATOM 2845 C C . GLU B 1 178 ? 38.153 43.311 13.553 1.00 18.73 176 GLU B C 1
ATOM 2846 O O . GLU B 1 178 ? 38.870 44.319 13.486 1.00 19.83 176 GLU B O 1
ATOM 2852 N N . TYR B 1 179 ? 37.553 42.929 14.673 1.00 18.20 177 TYR B N 1
ATOM 2853 C CA . TYR B 1 179 ? 37.683 43.683 15.896 1.00 19.12 177 TYR B CA 1
ATOM 2854 C C . TYR B 1 179 ? 39.136 43.726 16.317 1.00 20.44 177 TYR B C 1
ATOM 2855 O O . TYR B 1 179 ? 39.614 44.793 16.686 1.00 22.02 177 TYR B O 1
ATOM 2864 N N . ASN B 1 180 ? 39.780 42.551 16.334 1.00 21.04 178 ASN B N 1
ATOM 2865 C CA . ASN B 1 180 ? 41.139 42.410 16.872 1.00 23.88 178 ASN B CA 1
ATOM 2866 C C . ASN B 1 180 ? 42.080 43.244 16.046 1.00 25.09 178 ASN B C 1
ATOM 2867 O O . ASN B 1 180 ? 42.961 43.913 16.593 1.00 24.48 178 ASN B O 1
ATOM 2872 N N . ALA B 1 181 ? 41.896 43.232 14.729 1.00 26.30 179 ALA B N 1
ATOM 2873 C CA . ALA B 1 181 ? 42.747 44.010 13.835 1.00 29.00 179 ALA B CA 1
ATOM 2874 C C . ALA B 1 181 ? 42.576 45.520 14.075 1.00 30.88 179 ALA B C 1
ATOM 2875 O O . ALA B 1 181 ? 43.532 46.300 13.934 1.00 30.68 179 ALA B O 1
ATOM 2877 N N . CYS B 1 182 ? 41.370 45.928 14.466 1.00 32.78 180 CYS B N 1
ATOM 2878 C CA . CYS B 1 182 ? 41.050 47.344 14.666 1.00 35.03 180 CYS B CA 1
ATOM 2879 C C . CYS B 1 182 ? 40.991 47.723 16.149 1.00 35.65 180 CYS B C 1
ATOM 2880 O O . CYS B 1 182 ? 41.269 48.876 16.537 1.00 36.36 180 CYS B O 1
#

InterPro domains:
  IPR002125 Cytidine and deoxycytidylate deaminase domain [PF00383] (34-130)
  IPR002125 Cytidine and deoxycytidylate deaminase domain [PS51747] (24-142)
  IPR016192 APOBEC/CMP deaminase, zinc-binding [PS00903] (77-119)
  IPR016193 Cytidine deaminase-like [SSF53927] (6-186)

Foldseek 3Di:
DVPDDDQDDPVVQVVVQPDKDFAADLLRQLVVQQVVLLVVLVVVFHSKKKWKALNHTRITQHIFDGCCPVRVHVLRHRLSVRLVSSCVSVVHQACQPPPHGAMEMEIAEDAAQSSLVVVLRRNHQEYEYAAYQVLCVVLPHHSPDHPPPSQVVSVVSNYHYHYNRNNVSSSVSNVVSSVPVDDDDDVVD/DDDPPDLDFDDPPVQVCVQPPWDWQADLLSQLVVQQVVQVVVVVVVFHNKKKFKAQNHGRTTQHIFDGCCVVRVHVLRHGLLRRLVSSCVSVVHQACQDPPHGQMEMEIAEDAAQSSLVVVLRRNHQEYAYAAYPVLCVVLPHHSPDHPPPSQVVCVVSRYHYHYNRNNVVSSVSSVVSSVD

CATH classification: 3.40.140.10